Protein AF-A0A538ISZ5-F1 (afdb_monomer_lite)

Sequence (433 aa):
MRIIKRTMQMRRARLGEEDAFTLIEMVVALAVGAMAFAALGGILLGGLKAVAVQKTRTRANDIATQGIEDLQRFDYNHLGLCAAPPGDAPTGLSDTVFLPNCTSPTYEQPCPLQAGTVPNSSYTCSAANIQYSVRRYVAWADSSHAVKRLAVFVDWTDTVGKHEVAQQSSLRAPDAGSVVGLPPPAFSTVSILVDGAPAGSSNQVKLVNGIVASSVTFQATTTGIPDSVVVAFSSLVNDQPATSTLPLTTLDGGSTWSAVLPSGSSQFTFGAGTQYITFVVARSADGKVNSIPSTSVVTFVNCQSGGVSCSTPPQAPGFAATNVSPSSPHIDSSGALCGTVAVTATTTNTTTSDMVNVSFATLQGPYTVQLTSTNGSDWSGTLSPSSGYRFAAGSTHLYLTAAQAYEPTANPPEYGSTAAVQSPAITFGGSCP

Foldseek 3Di:
DDDDDDDDDDDDPPPPPPPPQDPVNVVVVVVVVVVVVVVVVVVVVVVVVVVVVVVVVVVLVVVFVVVVVVLVVAALLQRFEQDAWPDDDPPQQPAGGHDPPCPDFDDQDPPDGDDTSHHYQWDWDDDPNWIKIKGWTWHQNDPLQQKIKIKIKIWTADPVGIDIDMDIDMDGNPALQSSPDQDFKDWPDKFKDWQRHGAAPVRAQEDEQQFTQTKIKIKTFIDRQFPWKKKWDWFADVLDTDIDIDTWDDDPNGGMTMDMDHGPDPPTGHFFAKDWIKMKTAHPSRLFIDIDTHPHIHGYWYAYPVRPDTDHDPQFKAWPDKDKPPLEFEAAPQQFTLAKIKIKTFMGSFAQLKWKWKWDAARNGIDIDIWHDDGGGITMDMDGSVVPGGHDFAKDWIKMKIWHFPQSVDVNGGTHHMDIDIHPIRGYHDHND

Structure (mmCIF, N/CA/C/O backbone):
data_AF-A0A538ISZ5-F1
#
_entry.id   AF-A0A538ISZ5-F1
#
loop_
_atom_site.group_PDB
_atom_site.id
_atom_site.type_symbol
_atom_site.label_atom_id
_atom_site.label_alt_id
_atom_site.label_comp_id
_atom_site.label_asym_id
_atom_site.label_entity_id
_atom_site.label_seq_id
_atom_site.pdbx_PDB_ins_code
_atom_site.Cartn_x
_atom_site.Cartn_y
_atom_site.Cartn_z
_atom_site.occupancy
_atom_site.B_iso_or_equiv
_atom_site.auth_seq_id
_atom_site.auth_comp_id
_atom_site.auth_asym_id
_atom_site.auth_atom_id
_atom_site.pdbx_PDB_model_num
ATOM 1 N N . MET A 1 1 ? 10.034 -5.417 91.669 1.00 38.56 1 MET A N 1
ATOM 2 C CA . MET A 1 1 ? 10.621 -4.055 91.682 1.00 38.56 1 MET A CA 1
ATOM 3 C C . MET A 1 1 ? 9.666 -3.161 90.892 1.00 38.56 1 MET A C 1
ATOM 5 O O . MET A 1 1 ? 9.461 -3.468 89.738 1.00 38.56 1 MET A O 1
ATOM 9 N N . ARG A 1 2 ? 8.936 -2.164 91.400 1.00 40.72 2 ARG A N 1
ATOM 10 C CA . ARG A 1 2 ? 8.783 -1.539 92.721 1.00 40.72 2 ARG A CA 1
ATOM 11 C C . ARG A 1 2 ? 7.314 -1.623 93.169 1.00 40.72 2 ARG A C 1
ATOM 13 O O . ARG A 1 2 ? 6.398 -1.477 92.373 1.00 40.72 2 ARG A O 1
ATOM 20 N N . ILE A 1 3 ? 7.162 -1.837 94.469 1.00 51.19 3 ILE A N 1
ATOM 21 C CA . ILE A 1 3 ? 5.967 -1.673 95.304 1.00 51.19 3 ILE A CA 1
ATOM 22 C C . ILE A 1 3 ? 5.825 -0.183 95.662 1.00 51.19 3 ILE A C 1
ATOM 24 O O . ILE A 1 3 ? 6.858 0.462 95.818 1.00 51.19 3 ILE A O 1
ATOM 28 N N . ILE A 1 4 ? 4.591 0.317 95.849 1.00 49.41 4 ILE A N 1
ATOM 29 C CA . ILE A 1 4 ? 4.108 1.242 96.916 1.00 49.41 4 ILE A CA 1
ATOM 30 C C . ILE A 1 4 ? 2.612 1.502 96.629 1.00 49.41 4 ILE A C 1
ATOM 32 O O . ILE A 1 4 ? 2.258 2.039 95.589 1.00 49.41 4 ILE A O 1
ATOM 36 N N . LYS A 1 5 ? 1.712 0.811 97.345 1.00 48.31 5 LYS A N 1
ATOM 37 C CA . LYS A 1 5 ? 1.008 1.215 98.590 1.00 48.31 5 LYS A CA 1
ATOM 38 C C . LYS A 1 5 ? -0.034 2.324 98.349 1.00 48.31 5 LYS A C 1
ATOM 40 O O . LYS A 1 5 ? 0.324 3.462 98.107 1.00 48.31 5 LYS A O 1
ATOM 45 N N . ARG A 1 6 ? -1.325 1.973 98.272 1.00 56.09 6 ARG A N 1
ATOM 46 C CA . ARG A 1 6 ? -2.300 1.864 99.388 1.00 56.09 6 ARG A CA 1
ATOM 47 C C . ARG A 1 6 ? -2.584 3.218 100.056 1.00 56.09 6 ARG A C 1
ATOM 49 O O . ARG A 1 6 ? -1.854 3.588 100.965 1.00 56.09 6 ARG A O 1
ATOM 56 N N . THR A 1 7 ? -3.739 3.810 99.745 1.00 55.31 7 THR A N 1
ATOM 57 C CA . THR A 1 7 ? -4.563 4.449 100.782 1.00 55.31 7 THR A CA 1
ATOM 58 C C . THR A 1 7 ? -6.040 4.255 100.467 1.00 55.31 7 THR A C 1
ATOM 60 O O . THR A 1 7 ? -6.623 4.877 99.589 1.00 55.31 7 THR A O 1
ATOM 63 N N . MET A 1 8 ? -6.615 3.318 101.208 1.00 63.00 8 MET A N 1
ATOM 64 C CA . MET A 1 8 ? -8.037 3.130 101.418 1.00 63.00 8 MET A CA 1
ATOM 65 C C . MET A 1 8 ? -8.489 4.255 102.356 1.00 63.00 8 MET A C 1
ATOM 67 O O . MET A 1 8 ? -8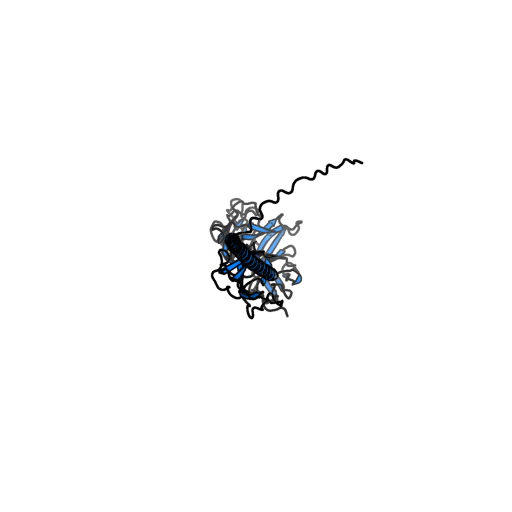.001 4.327 103.482 1.00 63.00 8 MET A O 1
ATOM 71 N N . GLN A 1 9 ? -9.399 5.122 101.919 1.00 58.00 9 GLN A N 1
ATOM 72 C CA . GLN A 1 9 ? -10.189 5.949 102.831 1.00 58.00 9 GLN A CA 1
ATOM 73 C C . GLN A 1 9 ? -11.634 6.009 102.340 1.00 58.00 9 GLN A C 1
ATOM 75 O O . GLN A 1 9 ? -12.028 6.820 101.509 1.00 58.00 9 GLN A O 1
ATOM 80 N N . MET A 1 10 ? -12.422 5.087 102.897 1.00 60.62 10 MET A N 1
ATOM 81 C CA . MET A 1 10 ? -13.853 5.260 103.095 1.00 60.62 10 MET A CA 1
ATOM 82 C C . MET A 1 10 ? -14.119 6.611 103.761 1.00 60.62 10 MET A C 1
ATOM 84 O O . MET A 1 10 ? -13.522 6.897 104.800 1.00 60.62 10 MET A O 1
ATOM 88 N N . ARG A 1 11 ? -15.092 7.359 103.235 1.00 46.53 11 ARG A N 1
ATOM 89 C CA . ARG A 1 11 ? -16.233 7.940 103.974 1.00 46.53 11 ARG A CA 1
ATOM 90 C C . ARG A 1 11 ? -16.845 9.079 103.164 1.00 46.53 11 ARG A C 1
ATOM 92 O O . ARG A 1 11 ? -16.435 10.225 103.282 1.00 46.53 11 ARG A O 1
ATOM 99 N N . ARG A 1 12 ? -17.917 8.777 102.444 1.00 51.25 12 ARG A N 1
ATOM 100 C CA . ARG A 1 12 ? -19.290 9.084 102.872 1.00 51.25 12 ARG A CA 1
ATOM 101 C C . ARG A 1 12 ? -20.193 8.832 101.677 1.00 51.25 12 ARG A C 1
ATOM 103 O O . ARG A 1 12 ? -20.164 9.575 100.705 1.00 51.25 12 ARG A O 1
ATOM 110 N N . ALA A 1 13 ? -21.019 7.803 101.815 1.00 54.06 13 ALA A N 1
ATOM 111 C CA . ALA A 1 13 ? -22.331 7.789 101.211 1.00 54.06 13 ALA A CA 1
ATOM 112 C C . ALA A 1 13 ? -23.023 9.113 101.579 1.00 54.06 13 ALA A C 1
ATOM 114 O O . ALA A 1 13 ? -23.504 9.289 102.697 1.00 54.06 13 ALA A O 1
ATOM 115 N N . ARG A 1 14 ? -23.004 10.077 100.658 1.00 51.44 14 ARG A N 1
ATOM 116 C CA . ARG A 1 14 ? -24.204 10.867 100.439 1.00 51.44 14 ARG A CA 1
ATOM 117 C C . ARG A 1 14 ? -25.097 9.916 99.663 1.00 51.44 14 ARG A C 1
ATOM 119 O O . ARG A 1 14 ? -24.818 9.631 98.504 1.00 51.44 14 ARG A O 1
ATOM 126 N N . LEU A 1 15 ? -26.068 9.342 100.369 1.00 51.38 15 LEU A N 1
ATOM 127 C CA . LEU A 1 15 ? -27.354 9.001 99.782 1.00 51.38 15 LEU A CA 1
ATOM 128 C C . LEU A 1 15 ? -27.799 10.289 99.083 1.00 51.38 15 LEU A C 1
ATOM 130 O O . LEU A 1 15 ? -28.298 11.203 99.734 1.00 51.38 15 LEU A O 1
ATOM 134 N N . GLY A 1 16 ? -27.393 10.437 97.820 1.00 53.19 16 GLY A N 1
ATOM 135 C CA . GLY A 1 16 ? -27.988 11.419 96.937 1.00 53.19 16 GLY A CA 1
ATOM 136 C C . GLY A 1 16 ? -29.456 11.062 96.906 1.00 53.19 16 GLY A C 1
ATOM 137 O O . GLY A 1 16 ? -29.772 9.873 96.837 1.00 53.19 16 GLY A O 1
ATOM 138 N N . GLU A 1 17 ? -30.300 12.069 97.092 1.00 51.25 17 GLU A N 1
ATOM 139 C CA . GLU A 1 17 ? -31.735 11.974 96.884 1.00 51.25 17 GLU A CA 1
ATOM 140 C C . GLU A 1 17 ? -31.997 10.986 95.749 1.00 51.25 17 GLU A C 1
ATOM 142 O O . GLU A 1 17 ? -31.499 11.159 94.634 1.00 51.25 17 GLU A O 1
ATOM 147 N N . GLU A 1 18 ? -32.691 9.890 96.064 1.00 52.09 18 GLU A N 1
ATOM 148 C CA . GLU A 1 18 ? -33.345 9.106 95.032 1.00 52.09 18 GLU A CA 1
ATOM 149 C C . GLU A 1 18 ? -34.433 10.021 94.472 1.00 52.09 18 GLU A C 1
ATOM 151 O O . GLU A 1 18 ? -35.591 9.964 94.885 1.00 52.09 18 GLU A O 1
ATOM 156 N N . ASP A 1 19 ? -34.023 10.935 93.588 1.00 59.19 19 ASP A N 1
ATOM 157 C CA . ASP A 1 19 ? -34.902 11.622 92.662 1.00 59.19 19 ASP A CA 1
ATOM 158 C C . ASP A 1 19 ? -35.492 10.509 91.807 1.00 59.19 19 ASP A C 1
ATOM 160 O O . ASP A 1 19 ? -34.918 10.035 90.822 1.00 59.19 19 ASP A O 1
ATOM 164 N N . ALA A 1 20 ? -36.616 9.989 92.291 1.00 69.06 20 ALA A N 1
ATOM 165 C CA . ALA A 1 20 ? -37.474 9.119 91.533 1.00 69.06 20 ALA A CA 1
ATOM 166 C C . ALA A 1 20 ? -37.768 9.856 90.227 1.00 69.06 20 ALA A C 1
ATOM 168 O O . ALA A 1 20 ? -38.433 10.892 90.240 1.00 69.06 20 ALA A O 1
ATOM 169 N N . PHE A 1 21 ? -37.225 9.333 89.122 1.00 70.88 21 PHE A N 1
ATOM 170 C CA . PHE A 1 21 ? -37.462 9.868 87.788 1.00 70.88 21 PHE A CA 1
ATOM 171 C C . PHE A 1 21 ? -38.955 10.095 87.624 1.00 70.88 21 PHE A C 1
ATOM 173 O O . PHE A 1 21 ? -39.774 9.176 87.745 1.00 70.88 21 PHE A O 1
ATOM 180 N N . THR A 1 22 ? -39.312 11.344 87.384 1.00 86.25 22 THR A N 1
ATOM 181 C CA . THR A 1 22 ? -40.701 11.705 87.184 1.00 86.25 22 THR A CA 1
ATOM 182 C C . THR A 1 22 ? -41.191 11.017 85.911 1.00 86.25 22 THR A C 1
ATOM 184 O O . THR A 1 22 ? -40.450 10.838 84.940 1.00 86.25 22 THR A O 1
ATOM 187 N N . LEU A 1 23 ? -42.463 10.610 85.885 1.00 89.19 23 LEU A N 1
ATOM 188 C CA . LEU A 1 23 ? -43.054 9.933 84.723 1.00 89.19 23 LEU A CA 1
ATOM 189 C C . LEU A 1 23 ? -42.838 10.730 83.421 1.00 89.19 23 LEU A C 1
ATOM 191 O O . LEU A 1 23 ? -42.660 10.145 82.353 1.00 89.19 23 LEU A O 1
ATOM 195 N N . ILE A 1 24 ? -42.787 12.063 83.519 1.00 92.19 24 ILE A N 1
ATOM 196 C CA . ILE A 1 24 ? -42.514 12.954 82.391 1.00 92.19 24 ILE A CA 1
ATOM 197 C C . ILE A 1 24 ? -41.077 12.825 81.858 1.00 92.19 24 ILE A C 1
ATOM 199 O O . ILE A 1 24 ? -40.895 12.799 80.643 1.00 92.19 24 ILE A O 1
ATOM 203 N N . GLU A 1 25 ? -40.067 12.654 82.712 1.00 89.00 25 GLU A N 1
ATOM 204 C CA . GLU A 1 25 ? -38.673 12.466 82.283 1.00 89.00 25 GLU A CA 1
ATOM 205 C C . GLU A 1 25 ? -38.475 11.138 81.544 1.00 89.00 25 GLU A C 1
ATOM 207 O O . GLU A 1 25 ? -37.773 11.104 80.533 1.00 89.00 25 GLU A O 1
ATOM 212 N N . MET A 1 26 ? -39.145 10.059 81.971 1.00 93.06 26 MET A N 1
ATOM 213 C CA . MET A 1 26 ? -39.099 8.774 81.257 1.00 93.06 26 MET A CA 1
ATOM 214 C C . MET A 1 26 ? -39.719 8.883 79.856 1.00 93.06 26 MET A C 1
ATOM 216 O O . MET A 1 26 ? -39.154 8.379 78.883 1.00 93.06 26 MET A O 1
ATOM 220 N N . VAL A 1 27 ? -40.865 9.561 79.731 1.00 95.50 27 VAL A N 1
ATOM 221 C CA . VAL A 1 27 ? -41.534 9.767 78.435 1.00 95.50 27 VAL A CA 1
ATOM 222 C C . VAL A 1 27 ? -40.675 10.627 77.505 1.00 95.50 27 VAL A C 1
ATOM 224 O O . VAL A 1 27 ? -40.523 10.287 76.330 1.00 95.50 27 VAL A O 1
ATOM 227 N N . VAL A 1 28 ? -40.058 11.698 78.018 1.00 95.12 28 VAL A N 1
ATOM 228 C CA . VAL A 1 28 ? -39.141 12.544 77.237 1.00 95.12 28 VAL A CA 1
ATOM 229 C C . VAL A 1 28 ? -37.898 11.759 76.807 1.00 95.12 28 VAL A C 1
ATOM 231 O O . VAL A 1 28 ? -37.513 11.834 75.640 1.00 95.12 28 VAL A O 1
ATOM 234 N N . ALA A 1 29 ? -37.306 10.951 77.691 1.00 95.06 29 ALA A N 1
ATOM 235 C CA . ALA A 1 29 ? -36.156 10.111 77.358 1.00 95.06 29 ALA A CA 1
ATOM 236 C C . ALA A 1 29 ? -36.481 9.091 76.253 1.00 95.06 29 ALA A C 1
ATOM 238 O O . ALA A 1 29 ? -35.697 8.926 75.317 1.00 95.06 29 ALA A O 1
ATOM 239 N N . LEU A 1 30 ? -37.658 8.457 76.307 1.00 95.88 30 LEU A N 1
ATOM 240 C CA . LEU A 1 30 ? -38.126 7.550 75.255 1.00 95.88 30 LEU A CA 1
ATOM 241 C C . LEU A 1 30 ? -38.361 8.277 73.925 1.00 95.88 30 LEU A C 1
ATOM 243 O O . LEU A 1 30 ? -37.984 7.753 72.878 1.00 95.88 30 LEU A O 1
ATOM 247 N N . ALA A 1 31 ? -38.931 9.485 73.948 1.00 96.38 31 ALA A N 1
ATOM 248 C CA . ALA A 1 31 ? -39.152 10.279 72.741 1.00 96.38 31 ALA A CA 1
ATOM 249 C C . ALA A 1 31 ? -37.828 10.697 72.074 1.00 96.38 31 ALA A C 1
ATOM 251 O O . ALA A 1 31 ? -37.666 10.536 70.863 1.00 96.38 31 ALA A O 1
ATOM 252 N N . VAL A 1 32 ? -36.856 11.176 72.859 1.00 95.94 32 VAL A N 1
ATOM 253 C CA . VAL A 1 32 ? -35.510 11.517 72.365 1.00 95.94 32 VAL A CA 1
ATOM 254 C C . VAL A 1 32 ? -34.788 10.273 71.850 1.00 95.94 32 VAL A C 1
ATOM 256 O O . VAL A 1 32 ? -34.205 10.310 70.766 1.00 95.94 32 VAL A O 1
ATOM 259 N N . GLY A 1 33 ? -34.883 9.153 72.570 1.00 96.81 33 GLY A N 1
ATOM 260 C CA . GLY A 1 33 ? -34.341 7.869 72.132 1.00 96.81 33 GLY A CA 1
ATOM 261 C C . GLY A 1 33 ? -34.924 7.421 70.791 1.00 96.81 33 GLY A C 1
ATOM 262 O O . GLY A 1 33 ? -34.173 7.086 69.877 1.00 96.81 33 GLY A O 1
ATOM 263 N N . ALA A 1 34 ? -36.247 7.484 70.627 1.00 97.00 34 ALA A N 1
ATOM 264 C CA . ALA A 1 34 ? -36.920 7.131 69.378 1.00 97.00 34 ALA A CA 1
ATOM 265 C C . ALA A 1 34 ? -36.473 8.018 68.203 1.00 97.00 34 ALA A C 1
ATOM 267 O O . ALA A 1 34 ? -36.194 7.499 67.121 1.00 97.00 34 ALA A O 1
ATOM 268 N N . MET A 1 35 ? -36.337 9.333 68.415 1.00 96.19 35 MET A N 1
ATOM 269 C CA . MET A 1 35 ? -35.816 10.255 67.397 1.00 96.19 35 MET A CA 1
ATOM 270 C C . MET A 1 35 ? -34.369 9.923 67.006 1.00 96.19 35 MET A C 1
ATOM 272 O O . MET A 1 35 ? -34.045 9.896 65.817 1.00 96.19 35 MET A O 1
ATOM 276 N N . ALA A 1 36 ? -33.513 9.605 67.981 1.00 96.75 36 ALA A N 1
ATOM 277 C CA . ALA A 1 36 ? -32.132 9.203 67.726 1.00 96.75 36 ALA A CA 1
ATOM 278 C C . ALA A 1 36 ? -32.047 7.883 66.937 1.00 96.75 36 ALA A C 1
ATOM 280 O O . ALA A 1 36 ? -31.300 7.798 65.960 1.00 96.75 36 ALA A O 1
ATOM 281 N N . PHE A 1 37 ? -32.847 6.871 67.297 1.00 97.00 37 PHE A N 1
ATOM 282 C CA . PHE A 1 37 ? -32.901 5.602 66.563 1.00 97.00 37 PHE A CA 1
ATOM 283 C C . PHE A 1 37 ? -33.462 5.763 65.147 1.00 97.00 37 PHE A C 1
ATOM 285 O O . PHE A 1 37 ? -32.948 5.134 64.223 1.00 97.00 37 PHE A O 1
ATOM 292 N N . ALA A 1 38 ? -34.463 6.624 64.944 1.00 96.56 38 ALA A N 1
ATOM 293 C CA . ALA A 1 38 ? -34.988 6.927 63.614 1.00 96.56 38 ALA A CA 1
ATOM 294 C C . ALA A 1 38 ? -33.931 7.605 62.724 1.00 96.56 38 ALA A C 1
ATOM 296 O O . ALA A 1 38 ? -33.750 7.205 61.572 1.00 96.56 38 ALA A O 1
ATOM 297 N N . ALA A 1 39 ? -33.184 8.576 63.264 1.00 95.94 39 ALA A N 1
ATOM 298 C CA . ALA A 1 39 ? -32.086 9.229 62.552 1.00 95.94 39 ALA A CA 1
ATOM 299 C C . ALA A 1 39 ? -30.973 8.233 62.181 1.00 95.94 39 ALA A C 1
ATOM 301 O O . ALA A 1 39 ? -30.530 8.194 61.031 1.00 95.94 39 ALA A O 1
ATOM 302 N N . LEU A 1 40 ? -30.571 7.373 63.123 1.00 96.94 40 LEU A N 1
ATOM 303 C CA . LEU A 1 40 ? -29.583 6.319 62.884 1.00 96.94 40 LEU A CA 1
ATOM 304 C C . LEU A 1 40 ? -30.065 5.318 61.820 1.00 96.94 40 LEU A C 1
ATOM 306 O O . LEU A 1 40 ? -29.310 4.955 60.918 1.00 96.94 40 LEU A O 1
ATOM 310 N N . GLY A 1 41 ? -31.337 4.914 61.885 1.00 96.50 41 GLY A N 1
ATOM 311 C CA . GLY A 1 41 ? -31.972 4.051 60.890 1.00 96.50 41 GLY A CA 1
ATOM 312 C C . GLY A 1 41 ? -31.963 4.672 59.492 1.00 96.50 41 GLY A C 1
ATOM 313 O O . GLY A 1 41 ? -31.630 3.993 58.521 1.00 96.50 41 GLY A O 1
ATOM 314 N N . GLY A 1 42 ? -32.237 5.976 59.387 1.00 95.50 42 GLY A N 1
ATOM 315 C CA . GLY A 1 42 ? -32.138 6.727 58.134 1.00 95.50 42 GLY A CA 1
ATOM 316 C C . GLY A 1 42 ? -30.729 6.709 57.534 1.00 95.50 42 GLY A C 1
ATOM 317 O O . GLY A 1 42 ? -30.575 6.458 56.337 1.00 95.50 42 GLY A O 1
ATOM 318 N N . ILE A 1 43 ? -29.694 6.896 58.360 1.00 96.50 43 ILE A N 1
ATOM 319 C CA . ILE A 1 43 ? -28.287 6.853 57.925 1.00 96.50 43 ILE A CA 1
ATOM 320 C C . ILE A 1 43 ? -27.899 5.445 57.453 1.00 96.50 43 ILE A C 1
ATOM 322 O O . ILE A 1 43 ? -27.275 5.307 56.401 1.00 96.50 43 ILE A O 1
ATOM 326 N N . LEU A 1 44 ? -28.302 4.394 58.176 1.00 97.12 44 LEU A N 1
ATOM 327 C CA . LEU A 1 44 ? -28.037 3.003 57.789 1.00 97.12 44 LEU A CA 1
ATOM 328 C C . LEU A 1 44 ? -28.705 2.645 56.455 1.00 97.12 44 LEU A C 1
ATOM 330 O O . LEU A 1 44 ? -28.058 2.073 55.576 1.00 97.12 44 LEU A O 1
ATOM 334 N N . LEU A 1 45 ? -29.972 3.028 56.267 1.00 94.69 45 LEU A N 1
ATOM 335 C CA . LEU A 1 45 ? -30.688 2.829 55.003 1.00 94.69 45 LEU A CA 1
ATOM 336 C C . LEU A 1 45 ? -30.031 3.601 53.850 1.00 94.69 45 LEU A C 1
ATOM 338 O O . LEU A 1 45 ? -29.906 3.067 52.746 1.00 94.69 45 LEU A O 1
ATOM 342 N N . GLY A 1 46 ? -29.573 4.831 54.102 1.00 93.81 46 GLY A N 1
ATOM 343 C CA . GLY A 1 46 ? -28.798 5.617 53.141 1.00 93.81 46 GLY A CA 1
ATOM 344 C C . GLY A 1 46 ? -27.481 4.937 52.756 1.00 93.81 46 GLY A C 1
ATOM 345 O O . GLY A 1 46 ? -27.175 4.813 51.570 1.00 93.81 46 GLY A O 1
ATOM 346 N N . GLY A 1 47 ? -26.743 4.420 53.742 1.00 94.50 47 GLY A N 1
ATOM 347 C CA . GLY A 1 47 ? -25.491 3.690 53.535 1.00 94.50 47 GLY A CA 1
ATOM 348 C C . GLY A 1 47 ? -25.671 2.416 52.708 1.00 94.50 47 GLY A C 1
ATOM 349 O O . GLY A 1 47 ? -24.922 2.187 51.761 1.00 94.50 47 GLY A O 1
ATOM 350 N N . LEU A 1 48 ? -26.707 1.619 52.993 1.00 94.38 48 LEU A N 1
ATOM 351 C CA . LEU A 1 48 ? -27.014 0.407 52.225 1.00 94.38 48 LEU A CA 1
ATOM 352 C C . LEU A 1 48 ? -27.360 0.716 50.762 1.00 94.38 48 LEU A C 1
ATOM 354 O O . LEU A 1 48 ? -26.882 0.020 49.865 1.00 94.38 48 LEU A O 1
ATOM 358 N N . LYS A 1 49 ? -28.135 1.780 50.501 1.00 93.38 49 LYS A N 1
ATOM 359 C CA . LYS A 1 49 ? -28.424 2.237 49.130 1.00 93.38 49 LYS A CA 1
ATOM 360 C C . LYS A 1 49 ? -27.157 2.683 48.403 1.00 93.38 49 LYS A C 1
ATOM 362 O O . LYS A 1 49 ? -26.959 2.304 47.251 1.00 93.38 49 LYS A O 1
ATOM 367 N N . ALA A 1 50 ? -26.280 3.432 49.070 1.00 93.56 50 ALA A N 1
ATOM 368 C CA . ALA A 1 50 ? -25.011 3.860 48.486 1.00 93.56 50 ALA A CA 1
ATOM 369 C C . ALA A 1 50 ? -24.115 2.662 48.123 1.00 93.56 50 ALA A C 1
ATOM 371 O O . ALA A 1 50 ? -23.589 2.606 47.013 1.00 93.56 50 ALA A O 1
ATOM 372 N N . VAL A 1 51 ? -23.997 1.667 49.010 1.00 95.44 51 VAL A N 1
ATOM 373 C CA . VAL A 1 51 ? -23.242 0.429 48.744 1.00 95.44 51 VAL A CA 1
ATOM 374 C C . VAL A 1 51 ? -23.856 -0.365 47.589 1.00 95.44 51 VAL A C 1
ATOM 376 O O . VAL A 1 51 ? -23.119 -0.876 46.744 1.00 95.44 51 VAL A O 1
ATOM 379 N N . ALA A 1 52 ? -25.189 -0.443 47.507 1.00 91.81 52 ALA A N 1
ATOM 380 C CA . ALA A 1 52 ? -25.869 -1.092 46.391 1.00 91.81 52 ALA A CA 1
ATOM 381 C C . ALA A 1 52 ? -25.511 -0.419 45.056 1.00 91.81 52 ALA A C 1
ATOM 383 O O . ALA A 1 52 ? -25.050 -1.106 44.148 1.00 91.81 52 ALA A O 1
ATOM 384 N N . VAL A 1 53 ? -25.610 0.913 44.963 1.00 94.69 53 VAL A N 1
ATOM 385 C CA . VAL A 1 53 ? -25.238 1.674 43.754 1.00 94.69 53 VAL A CA 1
ATOM 386 C C . VAL A 1 53 ? -23.771 1.454 43.387 1.00 94.69 53 VAL A C 1
ATOM 388 O O . VAL A 1 53 ? -23.473 1.158 42.231 1.00 94.69 53 VAL A O 1
ATOM 391 N N . GLN A 1 54 ? -22.851 1.517 44.355 1.00 95.50 54 GLN A N 1
ATOM 392 C CA . GLN A 1 54 ? -21.428 1.265 44.100 1.00 95.50 54 GLN A CA 1
ATOM 393 C C . GLN A 1 54 ? -21.196 -0.136 43.525 1.00 95.50 54 GLN A C 1
ATOM 395 O O . GLN A 1 54 ? -20.502 -0.282 42.524 1.00 95.50 54 GLN A O 1
ATOM 400 N N . LYS A 1 55 ? -21.863 -1.158 44.072 1.00 96.00 55 LYS A N 1
ATOM 401 C CA . LYS A 1 55 ? -21.780 -2.528 43.553 1.00 96.00 55 LYS A CA 1
ATOM 402 C C . LYS A 1 55 ? -22.283 -2.639 42.110 1.00 96.00 55 LYS A C 1
ATOM 404 O O . LYS A 1 55 ? -21.690 -3.379 41.327 1.00 96.00 55 LYS A O 1
ATOM 409 N N . THR A 1 56 ? -23.351 -1.926 41.741 1.00 96.06 56 THR A N 1
ATOM 410 C CA . THR A 1 56 ? -23.844 -1.921 40.349 1.00 96.06 56 THR A CA 1
ATOM 411 C C . THR A 1 56 ? -22.870 -1.242 39.389 1.00 96.06 56 THR A C 1
ATOM 413 O O . THR A 1 56 ? -22.664 -1.761 38.295 1.00 96.06 56 THR A O 1
ATOM 416 N N . ARG A 1 57 ? -22.212 -0.155 39.819 1.00 96.62 57 ARG A N 1
ATOM 417 C CA . ARG A 1 57 ? -21.182 0.557 39.047 1.00 96.62 57 ARG A CA 1
ATOM 418 C C . ARG A 1 57 ? -19.920 -0.270 38.856 1.00 96.62 57 ARG A C 1
ATOM 420 O O . ARG A 1 57 ? -19.387 -0.295 37.751 1.00 96.62 57 ARG A O 1
ATOM 427 N N . THR A 1 58 ? -19.447 -0.956 39.897 1.00 97.12 58 THR A N 1
ATOM 428 C CA . THR A 1 58 ? -18.306 -1.879 39.778 1.00 97.12 58 THR A CA 1
ATOM 429 C C . THR A 1 58 ? -18.609 -2.952 38.740 1.00 97.12 58 THR A C 1
ATOM 431 O O . THR A 1 58 ? -17.841 -3.134 37.809 1.00 97.12 58 THR A O 1
ATOM 434 N N . ARG A 1 59 ? -19.797 -3.562 38.802 1.00 95.75 59 ARG A N 1
ATOM 435 C CA . ARG A 1 59 ? -20.207 -4.576 37.821 1.00 95.75 59 ARG A CA 1
ATOM 436 C C . ARG A 1 59 ? -20.350 -4.037 36.406 1.00 95.75 59 ARG A C 1
ATOM 438 O O . ARG A 1 59 ? -19.982 -4.726 35.466 1.00 95.75 59 ARG A O 1
ATOM 445 N N . ALA A 1 60 ? -20.888 -2.830 36.240 1.00 96.12 60 ALA A N 1
ATOM 446 C CA . ALA A 1 60 ? -20.966 -2.200 34.927 1.00 96.12 60 ALA A CA 1
ATOM 447 C C . ALA A 1 60 ? -19.563 -1.986 34.332 1.00 96.12 60 ALA A C 1
ATOM 449 O O . ALA A 1 60 ? -19.359 -2.248 33.150 1.00 96.12 60 ALA A O 1
ATOM 450 N N . ASN A 1 61 ? -18.586 -1.583 35.157 1.00 97.00 61 ASN A N 1
ATOM 451 C CA . ASN A 1 61 ? -17.182 -1.491 34.748 1.00 97.00 61 ASN A CA 1
ATOM 452 C C . ASN A 1 61 ? -16.593 -2.856 34.384 1.00 97.00 61 ASN A C 1
ATOM 454 O O . ASN A 1 61 ? -15.902 -2.946 33.372 1.00 97.00 61 ASN A O 1
ATOM 458 N N . ASP A 1 62 ? -16.887 -3.907 35.153 1.00 95.50 62 ASP A N 1
ATOM 459 C CA . ASP A 1 62 ? -16.438 -5.268 34.840 1.00 95.50 62 ASP A CA 1
ATOM 460 C C . ASP A 1 62 ? -16.999 -5.724 33.480 1.00 95.50 62 ASP A C 1
ATOM 462 O O . ASP A 1 62 ? -16.256 -6.226 32.642 1.00 95.50 62 ASP A O 1
ATOM 466 N N . ILE A 1 63 ? -18.289 -5.470 33.210 1.00 94.62 63 ILE A N 1
ATOM 467 C CA . ILE A 1 63 ? -18.938 -5.782 31.922 1.00 94.62 63 ILE A CA 1
ATOM 468 C C . ILE A 1 63 ? -18.311 -4.975 30.778 1.00 94.62 63 ILE A C 1
ATOM 470 O O . ILE A 1 63 ? -18.057 -5.527 29.709 1.00 94.62 63 ILE A O 1
ATOM 474 N N . ALA A 1 64 ? -18.057 -3.680 30.984 1.00 95.56 64 ALA A N 1
ATOM 475 C CA . ALA A 1 64 ? -17.437 -2.824 29.975 1.00 95.56 64 ALA A CA 1
ATOM 476 C C . ALA A 1 64 ? -15.995 -3.264 29.669 1.00 95.56 64 ALA A C 1
ATOM 478 O O . ALA A 1 64 ? -15.596 -3.302 28.506 1.00 95.56 64 ALA A O 1
ATOM 479 N N . THR A 1 65 ? -15.242 -3.647 30.704 1.00 95.44 65 THR A N 1
ATOM 480 C CA . THR A 1 65 ? -13.869 -4.162 30.593 1.00 95.44 65 THR A CA 1
ATOM 481 C C . THR A 1 65 ? -13.854 -5.500 29.863 1.00 95.44 65 THR A C 1
ATOM 483 O O . THR A 1 65 ? -13.135 -5.668 28.886 1.00 95.44 65 THR A O 1
ATOM 486 N N . GLN A 1 66 ? -14.729 -6.428 30.238 1.00 92.50 66 GLN A N 1
ATOM 487 C CA . GLN A 1 66 ? -14.861 -7.685 29.510 1.00 92.50 66 GLN A CA 1
ATOM 488 C C . GLN A 1 66 ? -15.250 -7.442 28.047 1.00 92.50 66 GLN A C 1
ATOM 490 O O . GLN A 1 66 ? -14.722 -8.096 27.158 1.00 92.50 66 GLN A O 1
ATOM 495 N N . GLY A 1 67 ? -16.135 -6.478 27.776 1.00 91.75 67 GLY A N 1
ATOM 496 C CA . GLY A 1 67 ? -16.514 -6.113 26.415 1.00 91.75 67 GLY A CA 1
ATOM 497 C C . GLY A 1 67 ? -15.354 -5.558 25.583 1.00 91.75 67 GLY A C 1
ATOM 498 O O . GLY A 1 67 ? -15.294 -5.840 24.388 1.00 91.75 67 GLY A O 1
ATOM 499 N N . ILE A 1 68 ? -14.442 -4.777 26.179 1.00 94.69 68 ILE A N 1
ATOM 500 C CA . ILE A 1 68 ? -13.271 -4.264 25.453 1.00 94.69 68 ILE A CA 1
ATOM 501 C C . ILE A 1 68 ? -12.238 -5.370 25.220 1.00 94.69 68 ILE A C 1
ATOM 503 O O . ILE A 1 68 ? -11.694 -5.458 24.122 1.00 94.69 68 ILE A O 1
ATOM 507 N N . GLU A 1 69 ? -12.020 -6.245 26.205 1.00 93.00 69 GLU A N 1
ATOM 508 C CA . GLU A 1 69 ? -11.156 -7.422 26.065 1.00 93.00 69 GLU A CA 1
ATOM 509 C C . GLU A 1 69 ? -11.674 -8.365 24.975 1.00 93.00 69 GLU A C 1
ATOM 511 O O . GLU A 1 69 ? -10.888 -8.901 24.203 1.00 93.00 69 GLU A O 1
ATOM 516 N N . ASP A 1 70 ? -12.993 -8.528 24.877 1.00 89.25 70 ASP A N 1
ATOM 517 C CA . ASP A 1 70 ? -13.656 -9.312 23.835 1.00 89.25 70 ASP A CA 1
ATOM 518 C C . ASP A 1 70 ? -13.367 -8.746 22.439 1.00 89.25 70 ASP A C 1
ATOM 520 O O . ASP A 1 70 ? -12.902 -9.461 21.557 1.00 89.25 70 ASP A O 1
ATOM 524 N N . LEU A 1 71 ? -13.524 -7.429 22.255 1.00 91.62 71 LEU A N 1
ATOM 525 C CA . LEU A 1 71 ? -13.168 -6.761 20.998 1.00 91.62 71 LEU A CA 1
ATOM 526 C C . LEU A 1 71 ? -11.679 -6.910 20.654 1.00 91.62 71 LEU A C 1
ATOM 528 O O . LEU A 1 71 ? -11.333 -7.046 19.485 1.00 91.62 71 LEU A O 1
ATOM 532 N N . GLN A 1 72 ? -10.795 -6.900 21.651 1.00 92.25 72 GLN A N 1
ATOM 533 C CA . GLN A 1 72 ? -9.351 -7.036 21.441 1.00 92.25 72 GLN A CA 1
ATOM 534 C C . GLN A 1 72 ? -8.899 -8.459 21.088 1.00 92.25 72 GLN A C 1
ATOM 536 O O . GLN A 1 72 ? -7.761 -8.629 20.656 1.00 92.25 72 GLN A O 1
ATOM 541 N N . ARG A 1 73 ? -9.756 -9.476 21.249 1.00 87.75 73 ARG A N 1
ATOM 542 C CA . ARG A 1 73 ? -9.446 -10.860 20.849 1.00 87.75 73 ARG A CA 1
ATOM 543 C C . ARG A 1 73 ? -9.576 -11.098 19.350 1.00 87.75 73 ARG A C 1
ATOM 545 O O . ARG A 1 73 ? -9.012 -12.070 18.857 1.00 87.75 73 ARG A O 1
ATOM 552 N N . PHE A 1 74 ? -10.313 -10.249 18.636 1.00 86.69 74 PHE A N 1
ATOM 553 C CA . PHE A 1 74 ? -10.466 -10.378 17.192 1.00 86.69 74 PHE A CA 1
ATOM 554 C C . PHE A 1 74 ? -9.197 -9.928 16.473 1.00 86.69 74 PHE A C 1
ATOM 556 O O . PHE A 1 74 ? -8.619 -8.886 16.792 1.00 86.69 74 PHE A O 1
ATOM 563 N N . ASP A 1 75 ? -8.810 -10.678 15.438 1.00 85.31 75 ASP A N 1
ATOM 564 C CA . ASP A 1 75 ? -7.776 -10.229 14.512 1.00 85.31 75 ASP A CA 1
ATOM 565 C C . ASP A 1 75 ? -8.147 -8.868 13.935 1.00 85.31 75 ASP A C 1
ATOM 567 O O . ASP A 1 75 ? -9.314 -8.590 13.646 1.00 85.31 75 ASP A O 1
ATOM 571 N N . TYR A 1 76 ? -7.137 -8.044 13.672 1.00 86.88 76 TYR A N 1
ATOM 572 C CA . TYR A 1 76 ? -7.347 -6.704 13.137 1.00 86.88 76 TYR A CA 1
ATOM 573 C C . TYR A 1 76 ? -8.245 -6.703 11.885 1.00 86.88 76 TYR A C 1
ATOM 575 O O . TYR A 1 76 ? -9.117 -5.845 11.756 1.00 86.88 76 TYR A O 1
ATOM 583 N N . ASN A 1 77 ? -8.106 -7.704 11.010 1.00 80.06 77 ASN A N 1
ATOM 584 C CA . ASN A 1 77 ? -8.891 -7.851 9.776 1.00 80.06 77 ASN A CA 1
ATOM 585 C C . ASN A 1 77 ? -10.359 -8.235 10.020 1.00 80.06 77 ASN A C 1
ATOM 587 O O . ASN A 1 77 ? -11.223 -7.891 9.217 1.00 80.06 77 ASN A O 1
ATOM 591 N N . HIS A 1 78 ? -10.643 -8.906 11.136 1.00 83.62 78 HIS A N 1
ATOM 592 C CA . HIS A 1 78 ? -11.980 -9.346 11.542 1.00 83.62 78 HIS A CA 1
ATOM 593 C C . HIS A 1 78 ? -12.618 -8.416 12.582 1.00 83.62 78 HIS A C 1
ATOM 595 O O . HIS A 1 78 ? -13.769 -8.602 12.968 1.00 83.62 78 HIS A O 1
ATOM 601 N N . LEU A 1 79 ? -11.897 -7.383 13.022 1.00 89.50 79 LEU A N 1
ATOM 602 C CA . LEU A 1 79 ? -12.397 -6.404 13.973 1.00 89.50 79 LEU A CA 1
ATOM 603 C C . LEU A 1 79 ? -13.261 -5.352 13.270 1.00 89.50 79 LEU A C 1
ATOM 605 O O . LEU A 1 79 ? -12.766 -4.338 12.775 1.00 89.50 79 LEU A O 1
ATOM 609 N N . GLY A 1 80 ? -14.564 -5.586 13.229 1.00 90.75 80 GLY A N 1
ATOM 610 C CA . GLY A 1 80 ? -15.559 -4.647 12.719 1.00 90.75 80 GLY A CA 1
ATOM 611 C C . GLY A 1 80 ? -16.964 -5.063 13.139 1.00 90.75 80 GLY A C 1
ATOM 612 O O . GLY A 1 80 ? -17.143 -6.085 13.797 1.00 90.75 80 GLY A O 1
ATOM 613 N N . LEU A 1 81 ? -17.956 -4.250 12.791 1.00 90.62 81 LEU A N 1
ATOM 614 C CA . LEU A 1 81 ? -19.353 -4.464 13.162 1.00 90.62 81 LEU A CA 1
ATOM 615 C C . LEU A 1 81 ? -20.194 -4.847 11.943 1.00 90.62 81 LEU A C 1
ATOM 617 O O . LEU A 1 81 ? -19.877 -4.493 10.809 1.00 90.62 81 LEU A O 1
ATOM 621 N N . CYS A 1 82 ? -21.309 -5.536 12.179 1.00 89.19 82 CYS A N 1
ATOM 622 C CA . CYS A 1 82 ? -22.282 -5.836 11.123 1.00 89.19 82 CYS A CA 1
ATOM 623 C C . CYS A 1 82 ? -23.298 -4.718 10.891 1.00 89.19 82 CYS A C 1
ATOM 625 O O . CYS A 1 82 ? -23.843 -4.584 9.801 1.00 89.19 82 CYS A O 1
ATOM 627 N N . ALA A 1 83 ? -23.574 -3.927 11.922 1.00 90.69 83 ALA A N 1
ATOM 628 C CA . ALA A 1 83 ? -24.491 -2.801 11.877 1.00 90.69 83 ALA A CA 1
ATOM 629 C C . ALA A 1 83 ? -24.071 -1.782 12.934 1.00 90.69 83 ALA A C 1
ATOM 631 O O . ALA A 1 83 ? -23.430 -2.144 13.923 1.00 90.69 83 ALA A O 1
ATOM 632 N N . ALA A 1 84 ? -24.435 -0.517 12.743 1.00 89.00 84 ALA A N 1
ATOM 633 C CA . ALA A 1 84 ? -24.184 0.493 13.758 1.00 89.00 84 ALA A CA 1
ATOM 634 C C . ALA A 1 84 ? -24.977 0.134 15.029 1.00 89.00 84 ALA A C 1
ATOM 636 O O . ALA A 1 84 ? -26.120 -0.329 14.922 1.00 89.00 84 ALA A O 1
ATOM 637 N N . PRO A 1 85 ? -24.399 0.300 16.229 1.00 90.19 85 PRO A N 1
ATOM 638 C CA . PRO A 1 85 ? -25.166 0.166 17.459 1.00 90.19 85 PRO A CA 1
ATOM 639 C C . PRO A 1 85 ? -26.286 1.223 17.496 1.00 90.19 85 PRO A C 1
ATOM 641 O O . PRO A 1 85 ? -26.147 2.292 16.899 1.00 90.19 85 PRO A O 1
ATOM 644 N N . PRO A 1 86 ? -27.399 0.959 18.199 1.00 89.44 86 PRO A N 1
ATOM 645 C CA . PRO A 1 86 ? -28.463 1.943 18.348 1.00 89.44 86 PRO A CA 1
ATOM 646 C C . PRO A 1 86 ? -27.981 3.178 19.128 1.00 89.44 86 PRO A C 1
ATOM 648 O O . PRO A 1 86 ? -27.238 3.055 20.105 1.00 89.44 86 PRO A O 1
ATOM 651 N N . GLY A 1 87 ? -28.476 4.355 18.732 1.00 88.75 87 GLY A N 1
ATOM 652 C CA . GLY A 1 87 ? -28.147 5.651 19.336 1.00 88.75 87 GLY A CA 1
ATOM 653 C C . GLY A 1 87 ? -27.050 6.416 18.590 1.00 88.75 87 GLY A C 1
ATOM 654 O O . GLY A 1 87 ? -26.413 5.888 17.681 1.00 88.75 87 GLY A O 1
ATOM 655 N N . ASP A 1 88 ? -26.837 7.673 18.979 1.00 88.56 88 ASP A N 1
ATOM 656 C CA . ASP A 1 88 ? -25.805 8.512 18.369 1.00 88.56 88 ASP A CA 1
ATOM 657 C C . ASP A 1 88 ? -24.409 8.019 18.762 1.00 88.56 88 ASP A C 1
ATOM 659 O O . ASP A 1 88 ? -24.135 7.711 19.927 1.00 88.56 88 ASP A O 1
ATOM 663 N N . ALA A 1 89 ? -23.514 7.933 17.776 1.00 89.50 89 ALA A N 1
ATOM 664 C CA . ALA A 1 89 ? -22.121 7.613 18.035 1.00 89.50 89 ALA A CA 1
ATOM 665 C C . ALA A 1 89 ? -21.460 8.767 18.813 1.00 89.50 89 ALA A C 1
ATOM 667 O O . ALA A 1 89 ? -21.596 9.928 18.417 1.00 89.50 89 ALA A O 1
ATOM 668 N N . PRO A 1 90 ? -20.713 8.478 19.890 1.00 91.06 90 PRO A N 1
ATOM 669 C CA . PRO A 1 90 ? -19.924 9.489 20.581 1.00 91.06 90 PRO A CA 1
ATOM 670 C C . PRO A 1 90 ? -18.923 10.167 19.640 1.00 91.06 90 PRO A C 1
ATOM 672 O O . PRO A 1 90 ? -18.453 9.574 18.662 1.00 91.06 90 PRO A O 1
ATOM 675 N N . THR A 1 91 ? -18.545 11.405 19.964 1.00 92.12 91 THR A N 1
ATOM 676 C CA . THR A 1 91 ? -17.557 12.170 19.196 1.00 92.12 91 THR A CA 1
ATOM 677 C C . THR A 1 91 ? -16.283 11.351 18.970 1.00 92.12 91 THR A C 1
ATOM 679 O O . THR A 1 91 ? -15.663 10.875 19.918 1.00 92.12 91 THR A O 1
ATOM 682 N N . GLY A 1 92 ? -15.878 11.206 17.705 1.00 88.69 92 GLY A N 1
ATOM 683 C CA . GLY A 1 92 ? -14.685 10.446 17.322 1.00 88.69 92 GLY A CA 1
ATOM 684 C C . GLY A 1 92 ? -14.904 8.949 17.068 1.00 88.69 92 GLY A C 1
ATOM 685 O O . GLY A 1 92 ? -13.907 8.251 16.879 1.00 88.69 92 GLY A O 1
ATOM 686 N N . LEU A 1 93 ? -16.159 8.476 17.047 1.00 92.50 93 LEU A N 1
ATOM 687 C CA . LEU A 1 93 ? -16.566 7.106 16.683 1.00 92.50 93 LEU A CA 1
ATOM 688 C C . LEU A 1 93 ? -17.571 7.061 15.512 1.00 92.50 93 LEU A C 1
ATOM 690 O O . LEU A 1 93 ? -18.217 6.042 15.284 1.00 92.50 93 LEU A O 1
ATOM 694 N N . SER A 1 94 ? -17.728 8.162 14.772 1.00 90.62 94 SER A N 1
ATOM 695 C CA . SER A 1 94 ? -18.677 8.263 13.654 1.00 90.62 94 SER A CA 1
ATOM 696 C C . SER A 1 94 ? -18.251 7.477 12.408 1.00 90.62 94 SER A C 1
ATOM 698 O O . SER A 1 94 ? -19.104 7.092 11.615 1.00 90.62 94 SER A O 1
ATOM 700 N N . ASP A 1 95 ? -16.953 7.220 12.237 1.00 90.94 95 ASP A N 1
ATOM 701 C CA . ASP A 1 95 ? -16.400 6.478 11.097 1.00 90.94 95 ASP A CA 1
ATOM 702 C C . ASP A 1 95 ? -16.367 4.967 11.381 1.00 90.94 95 ASP A C 1
ATOM 704 O O . ASP A 1 95 ? -15.318 4.382 11.646 1.00 90.94 95 ASP A O 1
ATOM 708 N N . THR A 1 96 ? -17.552 4.353 11.456 1.00 90.62 96 THR A N 1
ATOM 709 C CA . THR A 1 96 ? -17.715 2.952 11.882 1.00 90.62 96 THR A CA 1
ATOM 710 C C . THR A 1 96 ? -17.155 1.966 10.850 1.00 90.62 96 THR A C 1
ATOM 712 O O . THR A 1 96 ? -17.440 2.057 9.658 1.00 90.62 96 THR A O 1
ATOM 715 N N . VAL A 1 97 ? -16.413 0.961 11.322 1.00 88.12 97 VAL A N 1
ATOM 716 C CA . VAL A 1 97 ? -15.868 -0.123 10.496 1.00 88.12 97 VAL A CA 1
ATOM 717 C C . VAL A 1 97 ? -16.919 -1.215 10.311 1.00 88.12 97 VAL A C 1
ATOM 719 O O . VAL A 1 97 ? -17.248 -1.926 11.264 1.00 88.12 97 VAL A O 1
ATOM 722 N N . PHE A 1 98 ? -17.401 -1.389 9.079 1.00 88.44 98 PHE A N 1
ATOM 723 C CA . PHE A 1 98 ? -18.334 -2.458 8.715 1.00 88.44 98 PHE A CA 1
ATOM 724 C C . PHE A 1 98 ? -17.629 -3.623 8.022 1.00 88.44 98 PHE A C 1
ATOM 726 O O . PHE A 1 98 ? -16.813 -3.413 7.123 1.00 88.44 98 PHE A O 1
ATOM 733 N N . LEU A 1 99 ? -17.956 -4.857 8.414 1.00 83.44 99 LEU A N 1
ATOM 734 C CA . LEU A 1 99 ? -17.438 -6.051 7.743 1.00 83.44 99 LEU A CA 1
ATOM 735 C C . LEU A 1 99 ? -18.343 -6.449 6.563 1.00 83.44 99 LEU A C 1
ATOM 737 O O . LEU A 1 99 ? -19.562 -6.505 6.725 1.00 83.44 99 LEU A O 1
ATOM 741 N N . PRO A 1 100 ? -17.775 -6.791 5.390 1.00 71.25 100 PRO A N 1
ATOM 742 C CA . PRO A 1 100 ? -18.556 -7.109 4.192 1.00 71.25 100 PRO A CA 1
ATOM 743 C C . PRO A 1 100 ? -19.298 -8.457 4.263 1.00 71.25 100 PRO A C 1
ATOM 745 O O . PRO A 1 100 ? -20.292 -8.637 3.567 1.00 71.25 100 PRO A O 1
ATOM 748 N N . ASN A 1 101 ? -18.858 -9.395 5.113 1.00 66.62 101 ASN A N 1
ATOM 749 C CA . ASN A 1 101 ? -19.365 -10.777 5.165 1.00 66.62 101 ASN A CA 1
ATOM 750 C C . ASN A 1 101 ? -20.120 -11.094 6.465 1.00 66.62 101 ASN A C 1
ATOM 752 O O . ASN A 1 101 ? -19.886 -12.111 7.115 1.00 66.62 101 ASN A O 1
ATOM 756 N N . CYS A 1 102 ? -21.037 -10.218 6.861 1.00 71.81 102 CYS A N 1
ATOM 757 C CA . CYS A 1 102 ? -21.866 -10.421 8.045 1.00 71.81 102 CYS A CA 1
ATOM 758 C C . CYS A 1 102 ? -23.078 -11.313 7.754 1.00 71.81 102 CYS A C 1
ATOM 760 O O . CYS A 1 102 ? -24.208 -10.838 7.687 1.00 71.81 102 CYS A O 1
ATOM 762 N N . THR A 1 103 ? -22.863 -12.617 7.571 1.00 62.81 103 THR A N 1
ATOM 763 C CA . THR A 1 103 ? -23.971 -13.558 7.327 1.00 62.81 103 THR A CA 1
ATOM 764 C C . THR A 1 103 ? -24.608 -14.101 8.606 1.00 62.81 103 THR A C 1
ATOM 766 O O . THR A 1 103 ? -25.744 -14.563 8.546 1.00 62.81 103 THR A O 1
ATOM 769 N N . SER A 1 104 ? -23.954 -14.006 9.770 1.00 59.16 104 SER A N 1
ATOM 770 C CA . SER A 1 104 ? -24.554 -14.264 11.092 1.00 59.16 104 SER A CA 1
ATOM 771 C C . SER A 1 104 ? -23.629 -13.762 12.211 1.00 59.16 104 SER A C 1
ATOM 773 O O . SER A 1 104 ? -22.631 -14.426 12.486 1.00 59.16 104 SER A O 1
ATOM 775 N N . PRO A 1 105 ? -23.907 -12.620 12.871 1.00 56.97 105 PRO A N 1
ATOM 776 C CA . PRO A 1 105 ? -23.158 -12.239 14.063 1.00 56.97 105 PRO A CA 1
ATOM 777 C C . PRO A 1 105 ? -23.427 -13.273 15.161 1.00 56.97 105 PRO A C 1
ATOM 779 O O . PRO A 1 105 ? -24.539 -13.391 15.677 1.00 56.97 105 PRO A O 1
ATOM 782 N N . THR A 1 106 ? -22.416 -14.065 15.489 1.00 54.34 106 THR A N 1
ATOM 783 C CA . THR A 1 106 ? -22.463 -15.027 16.591 1.00 54.34 106 THR A CA 1
ATOM 784 C C . THR A 1 106 ? -22.219 -14.314 17.910 1.00 54.34 106 THR A C 1
ATOM 786 O O . THR A 1 106 ? -21.355 -13.452 18.032 1.00 54.34 106 THR A O 1
ATOM 789 N N . TYR A 1 107 ? -23.032 -14.668 18.891 1.00 52.50 107 TYR A N 1
ATOM 790 C CA . TYR A 1 107 ? -23.153 -13.978 20.158 1.00 52.50 107 TYR A CA 1
ATOM 791 C C . TYR A 1 107 ? -22.072 -14.400 21.160 1.00 52.50 107 TYR A C 1
ATOM 793 O O . TYR A 1 107 ? -22.032 -15.562 21.550 1.00 52.50 107 TYR A O 1
ATOM 801 N N . GLU A 1 108 ? -21.276 -13.450 21.654 1.00 53.03 108 GLU A N 1
ATOM 802 C CA . GLU A 1 108 ? -20.467 -13.637 22.864 1.00 53.03 108 GLU A CA 1
ATOM 803 C C . GLU A 1 108 ? -21.184 -12.987 24.049 1.00 53.03 108 GLU A C 1
ATOM 805 O O . GLU A 1 108 ? -21.170 -11.771 24.258 1.00 53.03 108 GLU A O 1
ATOM 810 N N . GLN A 1 109 ? -21.894 -13.816 24.816 1.00 55.28 109 GLN A N 1
ATOM 811 C CA . GLN A 1 109 ? -22.500 -13.401 26.072 1.00 55.28 109 GLN A CA 1
ATOM 812 C C . GLN A 1 109 ? -21.444 -13.454 27.179 1.00 55.28 109 GLN A C 1
ATOM 814 O O . GLN A 1 109 ? -20.685 -14.420 27.252 1.00 55.28 109 GLN A O 1
ATOM 819 N N . PRO A 1 110 ? -21.476 -12.547 28.164 1.00 54.03 110 PRO A N 1
ATOM 820 C CA . PRO A 1 110 ? -20.706 -12.718 29.394 1.00 54.03 110 PRO A CA 1
ATOM 821 C C . PRO A 1 110 ? -21.130 -13.928 30.262 1.00 54.03 110 PRO A C 1
ATOM 823 O O . PRO A 1 110 ? -20.726 -13.996 31.420 1.00 54.03 110 PRO A O 1
ATOM 826 N N . CYS A 1 111 ? -21.977 -14.859 29.786 1.00 56.62 111 CYS A N 1
ATOM 827 C CA . CYS A 1 111 ? -22.644 -15.863 30.632 1.00 56.62 111 CYS A CA 1
ATOM 828 C C . CYS A 1 111 ? -22.994 -17.221 29.969 1.00 56.62 111 CYS A C 1
ATOM 830 O O . CYS A 1 111 ? -23.812 -17.933 30.556 1.00 56.62 111 CYS A O 1
ATOM 832 N N . PRO A 1 112 ? -22.508 -17.600 28.771 1.00 46.41 112 PRO A N 1
ATOM 833 C CA . PRO A 1 112 ? -21.255 -18.366 28.628 1.00 46.41 112 PRO A CA 1
ATOM 834 C C . PRO A 1 112 ? -20.488 -18.063 27.318 1.00 46.41 112 PRO A C 1
ATOM 836 O O . PRO A 1 112 ? -21.071 -17.658 26.317 1.00 46.41 112 PRO A O 1
ATOM 839 N N . LEU A 1 113 ? -19.172 -18.304 27.307 1.00 40.97 113 LEU A N 1
ATOM 840 C CA . LEU A 1 113 ? -18.326 -18.098 26.124 1.00 40.97 113 LEU A CA 1
ATOM 841 C C . LEU A 1 113 ? -18.655 -19.132 25.032 1.00 40.97 113 LEU A C 1
ATOM 843 O O . LEU A 1 113 ? -18.364 -20.318 25.195 1.00 40.97 113 LEU A O 1
ATOM 847 N N . GLN A 1 114 ? -19.215 -18.689 23.909 1.00 45.94 114 GLN A N 1
ATOM 848 C CA . GLN A 1 114 ? -19.136 -19.409 22.640 1.00 45.94 114 GLN A CA 1
ATOM 849 C C . GLN A 1 114 ? -18.363 -18.537 21.662 1.00 45.94 114 GLN A C 1
ATOM 851 O O . GLN A 1 114 ? -18.784 -17.421 21.383 1.00 45.94 114 GLN A O 1
ATOM 856 N N . ALA A 1 115 ? -17.236 -19.054 21.173 1.00 48.72 115 ALA A N 1
ATOM 857 C CA . ALA A 1 115 ? -16.379 -18.352 20.230 1.00 48.72 115 ALA A CA 1
ATOM 858 C C . ALA A 1 115 ? -17.177 -17.991 18.971 1.00 48.72 115 ALA A C 1
ATOM 860 O O . ALA A 1 115 ? -17.666 -18.875 18.260 1.00 48.72 115 ALA A O 1
ATOM 861 N N . GLY A 1 116 ? -17.327 -16.692 18.732 1.00 56.78 116 GLY A N 1
ATOM 862 C CA . GLY A 1 116 ? -17.936 -16.153 17.528 1.00 56.78 116 GLY A CA 1
ATOM 863 C C . GLY A 1 116 ? -16.899 -15.662 16.520 1.00 56.78 116 GLY A C 1
ATOM 864 O O . GLY A 1 116 ? -15.742 -15.444 16.859 1.00 56.78 116 GLY A O 1
ATOM 865 N N . THR A 1 117 ? -17.313 -15.460 15.267 1.00 62.72 117 THR A N 1
ATOM 866 C CA . THR A 1 117 ? -16.436 -14.922 14.207 1.00 62.72 117 THR A CA 1
ATOM 867 C C . THR A 1 117 ? -16.529 -13.403 14.034 1.00 62.72 117 THR A C 1
ATOM 869 O O . THR A 1 117 ? -15.628 -12.820 13.439 1.00 62.72 117 THR A O 1
ATOM 872 N N . VAL A 1 118 ? -17.592 -12.749 14.528 1.00 68.88 118 VAL A N 1
ATOM 873 C CA . VAL A 1 118 ? -17.807 -11.289 14.419 1.00 68.88 118 VAL A CA 1
ATOM 874 C C . VAL A 1 118 ? -18.548 -10.756 15.655 1.00 68.88 118 VAL A C 1
ATOM 876 O O . VAL A 1 118 ? -19.569 -11.346 16.022 1.00 68.88 118 VAL A O 1
ATOM 879 N N . PRO A 1 119 ? -18.121 -9.632 16.269 1.00 74.81 119 PRO A N 1
ATOM 880 C CA . PRO A 1 119 ? -18.809 -9.064 17.424 1.00 74.81 119 PRO A CA 1
ATOM 881 C C . PRO A 1 119 ? -20.150 -8.420 17.040 1.00 74.81 119 PRO A C 1
ATOM 883 O O . PRO A 1 119 ? -20.263 -7.669 16.069 1.00 74.81 119 PRO A O 1
ATOM 886 N N . ASN A 1 120 ? -21.180 -8.656 17.855 1.00 83.31 120 ASN A N 1
ATOM 887 C CA . ASN A 1 120 ? -22.444 -7.929 17.744 1.00 83.31 120 ASN A CA 1
ATOM 888 C C . ASN A 1 120 ? -22.262 -6.467 18.200 1.00 83.31 120 ASN A C 1
ATOM 890 O O . ASN A 1 120 ? -21.547 -6.196 19.167 1.00 83.31 120 ASN A O 1
ATOM 894 N N . SER A 1 121 ? -22.924 -5.520 17.533 1.00 89.62 121 SER A N 1
ATOM 895 C CA . SER A 1 121 ? -22.839 -4.097 17.877 1.00 89.62 121 SER A CA 1
ATOM 896 C C . SER A 1 121 ? -23.591 -3.745 19.157 1.00 89.62 121 SER A C 1
ATOM 898 O O . SER A 1 121 ? -23.223 -2.787 19.834 1.00 89.62 121 SER A O 1
ATOM 900 N N . SER A 1 122 ? -24.600 -4.522 19.555 1.00 91.75 122 SER A N 1
ATOM 901 C CA . SER A 1 122 ? -25.242 -4.355 20.859 1.00 91.75 122 SER A CA 1
ATOM 902 C C . SER A 1 122 ? -25.850 -5.642 21.406 1.00 91.75 122 SER A C 1
ATOM 904 O O . SER A 1 122 ? -26.203 -6.558 20.664 1.00 91.75 122 SER A O 1
ATOM 906 N N . TYR A 1 123 ? -25.972 -5.725 22.730 1.00 90.50 123 TYR A N 1
ATOM 907 C CA . TYR A 1 123 ? -26.691 -6.803 23.406 1.00 90.50 123 TYR A CA 1
ATOM 908 C C . TYR A 1 123 ? -27.119 -6.408 24.815 1.00 90.50 123 TYR A C 1
ATOM 910 O O . TYR A 1 123 ? -26.602 -5.461 25.397 1.00 90.50 123 TYR A O 1
ATOM 918 N N . THR A 1 124 ? -28.029 -7.185 25.402 1.00 91.88 124 THR A N 1
ATOM 919 C CA . THR A 1 124 ? -28.380 -7.051 26.819 1.00 91.88 124 THR A CA 1
ATOM 920 C C . THR A 1 124 ? -27.841 -8.216 27.638 1.00 91.88 124 THR A C 1
ATOM 922 O O . THR A 1 124 ? -27.870 -9.358 27.178 1.00 91.88 124 THR A O 1
ATOM 925 N N . CYS A 1 125 ? -27.405 -7.953 28.867 1.00 89.94 125 CYS A N 1
ATOM 926 C CA . CYS A 1 125 ? -27.079 -8.977 29.858 1.00 89.94 125 CYS A CA 1
ATOM 927 C C . CYS A 1 125 ? -27.735 -8.643 31.206 1.00 89.94 125 CYS A C 1
ATOM 929 O O . CYS A 1 125 ? -27.993 -7.482 31.512 1.00 89.94 125 CYS A O 1
ATOM 931 N N . SER A 1 126 ? -28.047 -9.656 32.014 1.00 91.81 126 SER A N 1
ATOM 932 C CA . SER A 1 126 ? -28.668 -9.466 33.330 1.00 91.81 126 SER A CA 1
ATOM 933 C C . SER A 1 126 ? -27.757 -9.975 34.441 1.00 91.81 126 SER A C 1
ATOM 935 O O . SER A 1 126 ? -27.381 -11.146 34.423 1.00 91.81 126 SER A O 1
ATOM 937 N N . ALA A 1 127 ? -27.452 -9.143 35.439 1.00 89.56 127 ALA A N 1
ATOM 938 C CA . ALA A 1 127 ? -26.664 -9.546 36.606 1.00 89.56 127 ALA A CA 1
ATOM 939 C C . ALA A 1 127 ? -27.281 -9.008 37.906 1.00 89.56 127 ALA A C 1
ATOM 941 O O . ALA A 1 127 ? -27.477 -7.809 38.068 1.00 89.56 127 ALA A O 1
ATOM 942 N N . ALA A 1 128 ? -27.583 -9.911 38.850 1.00 89.31 128 ALA A N 1
ATOM 943 C CA . ALA A 1 128 ? -28.377 -9.639 40.061 1.00 89.31 128 ALA A CA 1
ATOM 944 C C . ALA A 1 128 ? -29.635 -8.790 39.811 1.00 89.31 128 ALA A C 1
ATOM 946 O O . ALA A 1 128 ? -29.842 -7.772 40.468 1.00 89.31 128 ALA A O 1
ATOM 947 N N . ASN A 1 129 ? -30.472 -9.240 38.875 1.00 92.56 129 ASN A N 1
ATOM 948 C CA . ASN A 1 129 ? -31.767 -8.631 38.553 1.00 92.56 129 ASN A CA 1
ATOM 949 C C . ASN A 1 129 ? -31.690 -7.192 38.013 1.00 92.56 129 ASN A C 1
ATOM 951 O O . ASN A 1 129 ? -32.702 -6.499 37.985 1.00 92.56 129 ASN A O 1
ATOM 955 N N . ILE A 1 130 ? -30.514 -6.750 37.565 1.00 95.25 130 ILE A N 1
ATOM 956 C CA . ILE A 1 130 ? -30.338 -5.508 36.810 1.00 95.25 130 ILE A CA 1
ATOM 957 C C . ILE A 1 130 ? -30.016 -5.888 35.373 1.00 95.25 130 ILE A C 1
ATOM 959 O O . ILE A 1 130 ? -29.135 -6.717 35.131 1.00 95.25 130 ILE A O 1
ATOM 963 N N . GLN A 1 131 ? -30.752 -5.299 34.435 1.00 96.25 131 GLN A N 1
ATOM 964 C CA . GLN A 1 131 ? -30.490 -5.430 33.010 1.00 96.25 131 GLN A CA 1
ATOM 965 C C . GLN A 1 131 ? -29.510 -4.337 32.580 1.00 96.25 131 GLN A C 1
ATOM 967 O O . GLN A 1 131 ? -29.738 -3.152 32.820 1.00 96.25 131 GLN A O 1
ATOM 972 N N . TYR A 1 132 ? -28.431 -4.763 31.942 1.00 96.31 132 TYR A N 1
ATOM 973 C CA . TYR A 1 132 ? -27.414 -3.922 31.335 1.00 96.31 132 TYR A CA 1
ATOM 974 C C . TYR A 1 132 ? -27.569 -4.006 29.817 1.00 96.31 132 TYR A C 1
ATOM 976 O O . TYR A 1 132 ? -27.750 -5.095 29.269 1.00 96.31 132 TYR A O 1
ATOM 984 N N . SER A 1 133 ? -27.503 -2.867 29.141 1.00 95.94 133 SER A N 1
ATOM 985 C CA . SER A 1 133 ? -27.453 -2.756 27.686 1.00 95.94 133 SER A CA 1
ATOM 986 C C . SER A 1 133 ? -26.036 -2.380 27.285 1.00 95.94 133 SER A C 1
ATOM 988 O O . SER A 1 133 ? -25.541 -1.326 27.669 1.00 95.94 133 SER A O 1
ATOM 990 N N . VAL A 1 134 ? -25.380 -3.249 26.528 1.00 95.19 134 VAL A N 1
ATOM 991 C CA . VAL A 1 134 ? -24.014 -3.067 26.048 1.00 95.19 134 VAL A CA 1
ATOM 992 C C . VAL A 1 134 ? -24.059 -2.627 24.590 1.00 95.19 134 VAL A C 1
ATOM 994 O O . VAL A 1 134 ? -24.698 -3.282 23.767 1.00 95.19 134 VAL A O 1
ATOM 997 N N . ARG A 1 135 ? -23.368 -1.537 24.259 1.00 95.75 135 ARG A N 1
ATOM 998 C CA . ARG A 1 135 ? -23.162 -1.035 22.894 1.00 95.75 135 ARG A CA 1
ATOM 999 C C . ARG A 1 135 ? -21.671 -1.030 22.585 1.00 95.75 135 ARG A C 1
ATOM 1001 O O . ARG A 1 135 ? -20.879 -0.537 23.384 1.00 95.75 135 ARG A O 1
ATOM 1008 N N . ARG A 1 136 ? -21.287 -1.572 21.435 1.00 95.06 136 ARG A N 1
ATOM 1009 C CA . ARG A 1 136 ? -19.904 -1.657 20.962 1.00 95.06 136 ARG A CA 1
ATOM 1010 C C . ARG A 1 136 ? -19.738 -0.781 19.729 1.00 95.06 136 ARG A C 1
ATOM 1012 O O . ARG A 1 136 ? -20.564 -0.820 18.823 1.00 95.06 136 ARG A O 1
ATOM 1019 N N . TYR A 1 137 ? -18.647 -0.034 19.693 1.00 96.06 137 TYR A N 1
ATOM 1020 C CA . TYR A 1 137 ? -18.239 0.794 18.568 1.00 96.06 137 TYR A CA 1
ATOM 1021 C C . TYR A 1 137 ? -16.846 0.355 18.125 1.00 96.06 137 TYR A C 1
ATOM 1023 O O . TYR A 1 137 ? -15.942 0.208 18.949 1.00 96.06 137 TYR A O 1
ATOM 1031 N N . VAL A 1 138 ? -16.683 0.172 16.819 1.00 95.06 138 VAL A N 1
ATOM 1032 C CA . VAL A 1 138 ? -15.389 -0.013 16.162 1.00 95.06 138 VAL A CA 1
ATOM 1033 C C . VAL A 1 138 ? -15.337 1.020 15.054 1.00 95.06 138 VAL A C 1
ATOM 1035 O O . VAL A 1 138 ? -16.156 0.965 14.140 1.00 95.06 138 VAL A O 1
ATOM 1038 N N . ALA A 1 139 ? -14.421 1.974 15.149 1.00 95.19 139 ALA A N 1
ATOM 1039 C CA . ALA A 1 139 ? -14.301 3.070 14.195 1.00 95.19 139 ALA A CA 1
ATOM 1040 C C . ALA A 1 139 ? -12.853 3.256 13.747 1.00 95.19 139 ALA A C 1
ATOM 1042 O O . ALA A 1 139 ? -11.932 2.908 14.488 1.00 95.19 139 ALA A O 1
ATOM 1043 N N . TRP A 1 140 ? -12.626 3.824 12.568 1.00 93.06 140 TRP A N 1
ATOM 1044 C CA . TRP A 1 140 ? -11.283 4.249 12.182 1.00 93.06 140 TRP A CA 1
ATOM 1045 C C . TRP A 1 140 ? -10.848 5.450 13.027 1.00 93.06 140 TRP A C 1
ATOM 1047 O O . TRP A 1 140 ? -11.613 6.378 13.291 1.00 93.06 140 TRP A O 1
ATOM 1057 N N . ALA A 1 141 ? -9.615 5.406 13.523 1.00 92.94 141 ALA A N 1
ATOM 1058 C CA . ALA A 1 141 ? -9.032 6.472 14.333 1.00 92.94 141 ALA A CA 1
ATOM 1059 C C . ALA A 1 141 ? -8.270 7.503 13.490 1.00 92.94 141 ALA A C 1
ATOM 1061 O O . ALA A 1 141 ? -8.020 8.611 13.968 1.00 92.94 141 ALA A O 1
ATOM 1062 N N . ASP A 1 142 ? -7.874 7.110 12.279 1.00 87.00 142 ASP A N 1
ATOM 1063 C CA . ASP A 1 142 ? -7.124 7.897 11.309 1.00 87.00 142 ASP A CA 1
ATOM 1064 C C . ASP A 1 142 ? -7.639 7.637 9.885 1.00 87.00 142 ASP A C 1
ATOM 1066 O O . ASP A 1 142 ? -8.262 6.614 9.607 1.00 87.00 142 ASP A O 1
ATOM 1070 N N . SER A 1 143 ? -7.361 8.570 8.973 1.00 78.88 143 SER A N 1
ATOM 1071 C CA . SER A 1 143 ? -7.749 8.477 7.558 1.00 78.88 143 SER A CA 1
ATOM 1072 C C . SER A 1 143 ? -6.979 7.404 6.783 1.00 78.88 143 SER A C 1
ATOM 1074 O O . SER A 1 143 ? -7.370 7.034 5.679 1.00 78.88 143 SER A O 1
ATOM 1076 N N . SER A 1 144 ? -5.872 6.914 7.344 1.00 74.12 144 SER A N 1
ATOM 1077 C CA . SER A 1 144 ? -5.069 5.833 6.773 1.00 74.12 144 SER A CA 1
ATOM 1078 C C . SER A 1 144 ? -5.597 4.436 7.096 1.00 74.12 144 SER A C 1
ATOM 1080 O O . SER A 1 144 ? -5.048 3.454 6.604 1.00 74.12 144 SER A O 1
ATOM 1082 N N . HIS A 1 145 ? -6.640 4.345 7.926 1.00 85.12 145 HIS A N 1
ATOM 1083 C CA . HIS A 1 145 ? -7.221 3.100 8.417 1.00 85.12 145 HIS A CA 1
A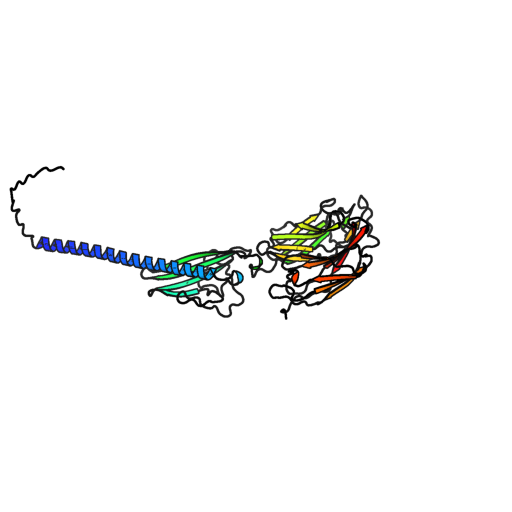TOM 1084 C C . HIS A 1 145 ? -6.174 2.174 9.077 1.00 85.12 145 HIS A C 1
ATOM 1086 O O . HIS A 1 145 ? -6.284 0.952 9.027 1.00 85.12 145 HIS A O 1
ATOM 1092 N N . ALA A 1 146 ? -5.140 2.751 9.699 1.00 84.62 146 ALA A N 1
ATOM 1093 C CA . ALA A 1 146 ? -4.058 2.016 10.358 1.00 84.62 146 ALA A CA 1
ATOM 1094 C C . ALA A 1 146 ? -4.356 1.764 11.842 1.00 84.62 146 ALA A C 1
ATOM 1096 O O . ALA A 1 146 ? -3.799 0.858 12.472 1.00 84.62 146 ALA A O 1
ATOM 1097 N N . VAL A 1 147 ? -5.276 2.534 12.419 1.00 91.44 147 VAL A N 1
ATOM 1098 C CA . VAL A 1 147 ? -5.696 2.415 13.813 1.00 91.44 147 VAL A CA 1
ATOM 1099 C C . VAL A 1 147 ? -7.219 2.347 13.885 1.00 91.44 147 VAL A C 1
ATOM 1101 O O . VAL A 1 147 ? -7.923 3.170 13.303 1.00 91.44 147 VAL A O 1
ATOM 1104 N N . LYS A 1 148 ? -7.732 1.376 14.643 1.00 94.56 148 LYS A N 1
ATOM 1105 C CA . LYS A 1 148 ? -9.147 1.262 15.011 1.00 94.56 148 LYS A CA 1
ATOM 1106 C C . LYS A 1 148 ? -9.334 1.756 16.440 1.00 94.56 148 LYS A C 1
ATOM 1108 O O . LYS A 1 148 ? -8.615 1.330 17.341 1.00 94.56 148 LYS A O 1
ATOM 1113 N N . ARG A 1 149 ? -10.297 2.644 16.664 1.00 96.38 149 ARG A N 1
ATOM 1114 C CA . ARG A 1 149 ? -10.823 2.995 17.986 1.00 96.38 149 ARG A CA 1
ATOM 1115 C C . ARG A 1 149 ? -11.923 2.021 18.359 1.00 96.38 149 ARG A C 1
ATOM 1117 O O . ARG A 1 149 ? -12.823 1.751 17.568 1.00 96.38 149 ARG A O 1
ATOM 1124 N N . LEU A 1 150 ? -11.837 1.522 19.579 1.00 96.44 150 LEU A N 1
ATOM 1125 C CA . LEU A 1 150 ? -12.779 0.594 20.175 1.00 96.44 150 LEU A CA 1
ATOM 1126 C C . LEU A 1 150 ? -13.453 1.312 21.332 1.00 96.44 150 LEU A C 1
ATOM 1128 O O . LEU A 1 150 ? -12.777 1.958 22.132 1.00 96.44 150 LEU A O 1
ATOM 1132 N N . ALA A 1 151 ? -14.766 1.188 21.448 1.00 96.88 151 ALA A N 1
ATOM 1133 C CA . ALA A 1 151 ? -15.465 1.658 22.629 1.00 96.88 151 ALA A CA 1
ATOM 1134 C C . ALA A 1 151 ? -16.607 0.726 23.003 1.00 96.88 151 ALA A C 1
ATOM 1136 O O . ALA A 1 151 ? -17.306 0.198 22.139 1.00 96.88 151 ALA A O 1
ATOM 1137 N N . VAL A 1 152 ? -16.807 0.552 24.303 1.00 96.25 152 VAL A N 1
ATOM 1138 C CA . VAL A 1 152 ? -17.905 -0.218 24.876 1.00 96.25 152 VAL A CA 1
ATOM 1139 C C . VAL A 1 152 ? -18.632 0.660 25.875 1.00 96.25 152 VAL A C 1
ATOM 1141 O O . VAL A 1 152 ? -18.037 1.120 26.846 1.00 96.25 152 VAL A O 1
ATOM 1144 N N . PHE A 1 153 ? -19.917 0.878 25.630 1.00 96.56 153 PHE A N 1
ATOM 1145 C CA . PHE A 1 153 ? -20.825 1.597 26.512 1.00 96.56 153 PHE A CA 1
ATOM 1146 C C . PHE A 1 153 ? -21.737 0.590 27.191 1.00 96.56 153 PHE A C 1
ATOM 1148 O O . PHE A 1 153 ? -22.251 -0.320 26.541 1.00 96.56 153 PHE A O 1
ATOM 1155 N N . VAL A 1 154 ? -21.924 0.745 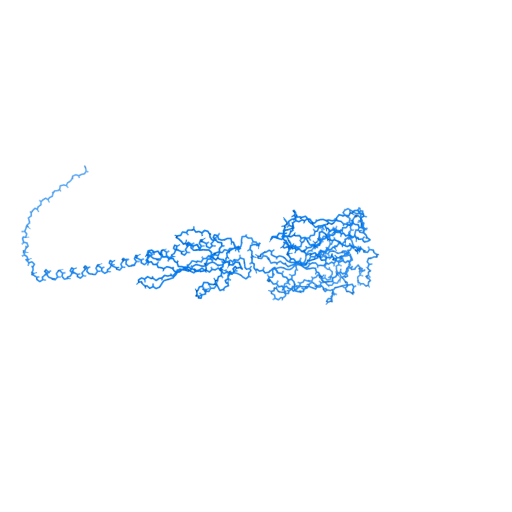28.494 1.00 96.81 154 VAL A N 1
ATOM 1156 C CA . VAL A 1 154 ? -22.822 -0.083 29.291 1.00 96.81 154 VAL A CA 1
ATOM 1157 C C . VAL A 1 154 ? -23.819 0.833 29.979 1.00 96.81 154 VAL A C 1
ATOM 1159 O O . VAL A 1 154 ? -23.474 1.565 30.905 1.00 96.81 154 VAL A O 1
ATOM 1162 N N . ASP A 1 155 ? -25.060 0.761 29.521 1.00 97.06 155 ASP A N 1
ATOM 1163 C CA . ASP A 1 155 ? -26.200 1.489 30.055 1.00 97.06 155 ASP A CA 1
ATOM 1164 C C . ASP A 1 155 ? -26.980 0.591 31.020 1.00 97.06 155 ASP A C 1
ATOM 1166 O O . ASP A 1 155 ? -27.247 -0.575 30.721 1.00 97.06 155 ASP A O 1
ATOM 1170 N N . TRP A 1 156 ? -27.402 1.114 32.169 1.00 97.31 156 TRP A N 1
ATOM 1171 C CA . TRP A 1 156 ? -28.332 0.408 33.056 1.00 97.31 156 TRP A CA 1
ATOM 1172 C C . TRP A 1 156 ? -29.260 1.376 33.781 1.00 97.31 156 TRP A C 1
ATOM 1174 O O . TRP A 1 156 ? -29.045 2.587 33.818 1.00 97.31 156 TRP A O 1
ATOM 1184 N N . THR A 1 157 ? -30.335 0.837 34.350 1.00 97.50 157 THR A N 1
ATOM 1185 C CA . THR A 1 157 ? -31.249 1.589 35.215 1.00 97.50 157 THR A CA 1
ATOM 1186 C C . THR A 1 157 ? -31.359 0.876 36.555 1.00 97.50 157 THR A C 1
ATOM 1188 O O . THR A 1 157 ? -31.631 -0.323 36.595 1.00 97.50 157 THR A O 1
ATOM 1191 N N . ASP A 1 158 ? -31.137 1.599 37.650 1.00 95.94 158 ASP A N 1
ATOM 1192 C CA . ASP A 1 158 ? -31.305 1.105 39.019 1.00 95.94 158 ASP A CA 1
ATOM 1193 C C . ASP A 1 158 ? -32.266 2.002 39.823 1.00 95.94 158 ASP A C 1
ATOM 1195 O O . ASP A 1 158 ? -32.948 2.869 39.275 1.00 95.94 158 ASP A O 1
ATOM 1199 N N . THR A 1 159 ? -32.340 1.807 41.144 1.00 92.44 159 THR A N 1
ATOM 1200 C CA . THR A 1 159 ? -33.230 2.581 42.029 1.00 92.44 159 THR A CA 1
ATOM 1201 C C . THR A 1 159 ? -32.915 4.080 42.106 1.00 92.44 159 THR A C 1
ATOM 1203 O O . THR A 1 159 ? -33.695 4.826 42.692 1.00 92.44 159 THR A O 1
ATOM 1206 N N . VAL A 1 160 ? -31.766 4.521 41.586 1.00 93.94 160 VAL A N 1
ATOM 1207 C CA . VAL A 1 160 ? -31.307 5.919 41.592 1.00 93.94 160 VAL A CA 1
ATOM 1208 C C . VAL A 1 160 ? -31.439 6.569 40.210 1.00 93.94 160 VAL A C 1
ATOM 1210 O O . VAL A 1 160 ? -31.383 7.791 40.109 1.00 93.94 160 VAL A O 1
ATOM 1213 N N . GLY A 1 161 ? -31.687 5.788 39.155 1.00 95.94 161 GLY A N 1
ATOM 1214 C CA . GLY A 1 161 ? -31.969 6.295 37.814 1.00 95.94 161 GLY A CA 1
ATOM 1215 C C . GLY A 1 161 ? -31.185 5.573 36.727 1.00 95.94 161 GLY A C 1
ATOM 1216 O O . GLY A 1 161 ? -30.776 4.424 36.895 1.00 95.94 161 GLY A O 1
ATOM 1217 N N . LYS A 1 162 ? -31.015 6.251 35.588 1.00 97.06 162 LYS A N 1
ATOM 1218 C CA . LYS A 1 162 ? -30.205 5.774 34.462 1.00 97.06 162 LYS A CA 1
ATOM 1219 C C . LYS A 1 162 ? -28.737 6.105 34.696 1.00 97.06 162 LYS A C 1
ATOM 1221 O O . LYS A 1 162 ? -28.420 7.216 35.119 1.00 97.06 162 LYS A O 1
ATOM 1226 N N . HIS A 1 163 ? -27.864 5.168 34.364 1.00 97.25 163 HIS A N 1
ATOM 1227 C CA . HIS A 1 163 ? -26.418 5.335 34.434 1.00 97.25 163 HIS A CA 1
ATOM 1228 C C . HIS A 1 163 ? -25.779 4.769 33.169 1.00 97.25 163 HIS A C 1
ATOM 1230 O O . HIS A 1 163 ? -26.331 3.870 32.535 1.00 97.25 163 HIS A O 1
ATOM 1236 N N . GLU A 1 164 ? -24.602 5.286 32.847 1.00 96.56 164 GLU A N 1
ATOM 1237 C CA . GLU A 1 164 ? -23.773 4.833 31.738 1.00 96.56 164 GLU A CA 1
ATOM 1238 C C . GLU A 1 164 ? -22.326 4.745 32.230 1.00 96.56 164 GLU A C 1
ATOM 1240 O O . GLU A 1 164 ? -21.877 5.547 33.058 1.00 96.56 164 GLU A O 1
ATOM 1245 N N . VAL A 1 165 ? -21.593 3.758 31.729 1.00 97.31 165 VAL A N 1
ATOM 1246 C CA . VAL A 1 165 ? -20.136 3.715 31.817 1.00 97.31 165 VAL A CA 1
ATOM 1247 C C . VAL A 1 165 ? -19.568 3.371 30.451 1.00 97.31 165 VAL A C 1
ATOM 1249 O O . VAL A 1 165 ? -20.157 2.583 29.713 1.00 97.31 165 VAL A O 1
ATOM 1252 N N . ALA A 1 166 ? -18.424 3.959 30.123 1.00 96.62 166 ALA A N 1
ATOM 1253 C CA . ALA A 1 166 ? -17.745 3.736 28.861 1.00 96.62 166 ALA A CA 1
ATOM 1254 C C . ALA A 1 166 ? -16.312 3.261 29.102 1.00 96.62 166 ALA A C 1
ATOM 1256 O O . ALA A 1 166 ? -15.611 3.791 29.964 1.00 96.62 166 ALA A O 1
ATOM 1257 N N . GLN A 1 167 ? -15.876 2.292 28.307 1.00 97.44 167 GLN A N 1
ATOM 1258 C CA . GLN A 1 167 ? -14.482 1.884 28.173 1.00 97.44 167 GLN A CA 1
ATOM 1259 C C . GLN A 1 167 ? -14.047 2.132 26.736 1.00 97.44 167 GLN A C 1
ATOM 1261 O O . GLN A 1 167 ? -14.795 1.840 25.804 1.00 97.44 167 GLN A O 1
ATOM 1266 N N . GLN A 1 168 ? -12.855 2.692 26.551 1.00 97.12 168 GLN A N 1
ATOM 1267 C CA . GLN A 1 168 ? -12.304 2.987 25.232 1.00 97.12 168 GLN A CA 1
ATOM 1268 C C . GLN A 1 168 ? -10.906 2.397 25.108 1.00 97.12 168 GLN A C 1
ATOM 1270 O O . GLN A 1 168 ? -10.148 2.351 26.074 1.00 97.12 168 GLN A O 1
ATOM 1275 N N . SER A 1 169 ? -10.568 1.956 23.906 1.00 96.88 169 SER A N 1
ATOM 1276 C CA . SER A 1 169 ? -9.256 1.426 23.561 1.00 96.88 169 SER A CA 1
ATOM 1277 C C . SER A 1 169 ? -8.940 1.741 22.100 1.00 96.88 169 SER A C 1
ATOM 1279 O O . SER A 1 169 ? -9.778 2.240 21.347 1.00 96.88 169 SER A O 1
ATOM 1281 N N . SER A 1 170 ? -7.717 1.455 21.683 1.00 95.50 170 SER A N 1
ATOM 1282 C CA . SER A 1 170 ? -7.314 1.528 20.285 1.00 95.50 170 SER A CA 1
ATOM 1283 C C . SER A 1 170 ? -6.476 0.317 19.928 1.00 95.50 170 SER A C 1
ATOM 1285 O O . SER A 1 170 ? -5.615 -0.088 20.708 1.00 95.50 170 SER A O 1
ATOM 1287 N N . LEU A 1 171 ? -6.691 -0.217 18.733 1.00 94.12 171 LEU A N 1
ATOM 1288 C CA . LEU A 1 171 ? -5.883 -1.280 18.161 1.00 94.12 171 LEU A CA 1
ATOM 1289 C C . LEU A 1 171 ? -5.191 -0.747 16.908 1.00 94.12 171 LEU A C 1
ATOM 1291 O O . LEU A 1 171 ? -5.839 -0.173 16.034 1.00 94.12 171 LEU A O 1
ATOM 1295 N N . ARG A 1 172 ? -3.874 -0.919 16.821 1.00 91.06 172 ARG A N 1
ATOM 1296 C CA . ARG A 1 172 ? -3.088 -0.603 15.622 1.00 91.06 172 ARG A CA 1
ATOM 1297 C C . ARG A 1 172 ? -2.950 -1.864 14.768 1.00 91.06 172 ARG A C 1
ATOM 1299 O O . ARG A 1 172 ? -2.861 -2.957 15.323 1.00 91.06 172 ARG A O 1
ATOM 1306 N N . ALA A 1 173 ? -2.935 -1.705 13.447 1.00 85.31 173 ALA A N 1
ATOM 1307 C CA . ALA A 1 173 ? -2.658 -2.802 12.528 1.00 85.31 173 ALA A CA 1
ATOM 1308 C C . ALA A 1 173 ? -1.294 -3.436 12.879 1.00 85.31 173 ALA A C 1
ATOM 1310 O O . ALA A 1 173 ? -0.324 -2.691 13.060 1.00 85.31 173 ALA A O 1
ATOM 1311 N N . PRO A 1 174 ? -1.199 -4.772 13.022 1.00 81.81 174 PRO A N 1
ATOM 1312 C CA . PRO A 1 174 ? 0.060 -5.434 13.375 1.00 81.81 174 PRO A CA 1
ATOM 1313 C C . PRO A 1 174 ? 1.107 -5.300 12.263 1.00 81.81 174 PRO A C 1
ATOM 1315 O O . PRO A 1 174 ? 2.302 -5.217 12.540 1.00 81.81 174 PRO A O 1
ATOM 1318 N N . ASP A 1 175 ? 0.647 -5.228 11.015 1.00 75.12 175 ASP A N 1
ATOM 1319 C CA . ASP A 1 175 ? 1.452 -4.991 9.829 1.00 75.12 175 ASP A CA 1
ATOM 1320 C C . ASP A 1 175 ? 0.663 -4.191 8.781 1.00 75.12 175 ASP A C 1
ATOM 1322 O O . ASP A 1 175 ? -0.551 -3.999 8.875 1.00 75.12 175 ASP A O 1
ATOM 1326 N N . ALA A 1 176 ? 1.388 -3.734 7.766 1.00 65.50 176 ALA A N 1
ATOM 1327 C CA . ALA A 1 176 ? 0.862 -3.043 6.596 1.00 65.50 176 ALA A CA 1
ATOM 1328 C C . ALA A 1 176 ? -0.233 -3.848 5.856 1.00 65.50 176 ALA A C 1
ATOM 1330 O O . ALA A 1 176 ? -1.255 -3.293 5.454 1.00 65.50 176 ALA A O 1
ATOM 1331 N N . GLY A 1 177 ? -0.062 -5.170 5.735 1.00 65.19 177 GLY A N 1
ATOM 1332 C CA . GLY A 1 177 ? -0.998 -6.055 5.032 1.00 65.19 177 GLY A CA 1
ATOM 1333 C C . GLY A 1 177 ? -2.364 -6.188 5.713 1.00 65.19 177 GLY A C 1
ATOM 1334 O O . GLY A 1 177 ? -3.347 -6.529 5.056 1.00 65.19 177 GLY A O 1
ATOM 1335 N N . SER A 1 178 ? -2.443 -5.873 7.005 1.00 70.00 178 SER A N 1
ATOM 1336 C CA . SER A 1 178 ? -3.668 -5.929 7.805 1.00 70.00 178 SER A CA 1
ATOM 1337 C C . SER A 1 178 ? -4.576 -4.700 7.639 1.00 70.00 178 SER A C 1
ATOM 1339 O O . SER A 1 178 ? -5.689 -4.659 8.160 1.00 70.00 178 SER A O 1
ATOM 1341 N N . VAL A 1 179 ? -4.165 -3.668 6.901 1.00 71.12 179 VAL A N 1
ATOM 1342 C CA . VAL A 1 179 ? -5.052 -2.531 6.607 1.00 71.12 179 VAL A CA 1
ATOM 1343 C C . VAL A 1 179 ? -5.994 -2.904 5.458 1.00 71.12 179 VAL A C 1
ATOM 1345 O O . VAL A 1 179 ? -5.715 -2.726 4.267 1.00 71.12 179 VAL A O 1
ATOM 1348 N N . VAL A 1 180 ? -7.146 -3.461 5.824 1.00 64.31 180 VAL A N 1
ATOM 1349 C CA . VAL A 1 180 ? -8.191 -3.901 4.889 1.00 64.31 180 VAL A CA 1
ATOM 1350 C C . VAL A 1 180 ? -9.112 -2.735 4.511 1.00 64.31 180 VAL A C 1
ATOM 1352 O O . VAL A 1 180 ? -9.412 -1.864 5.323 1.00 64.31 180 VAL A O 1
ATOM 1355 N N . GLY A 1 181 ? -9.600 -2.729 3.268 1.00 64.31 181 GLY A N 1
ATOM 1356 C CA . GLY A 1 181 ? -10.719 -1.878 2.840 1.00 64.31 181 GLY A CA 1
ATOM 1357 C C . GLY A 1 181 ? -10.342 -0.554 2.174 1.00 64.31 181 GLY A C 1
ATOM 1358 O O . GLY A 1 181 ? -11.173 0.006 1.465 1.00 64.31 181 GLY A O 1
ATOM 1359 N N . LEU A 1 182 ? -9.098 -0.082 2.304 1.00 67.12 182 LEU A N 1
ATOM 1360 C CA . LEU A 1 182 ? -8.614 0.994 1.438 1.00 67.12 182 LEU A CA 1
ATOM 1361 C C . LEU A 1 182 ? -8.120 0.413 0.109 1.00 67.12 182 LEU A C 1
ATOM 1363 O O . LEU A 1 182 ? -7.226 -0.446 0.142 1.00 67.12 182 LEU A O 1
ATOM 1367 N N . PRO A 1 183 ? -8.621 0.884 -1.050 1.00 72.75 183 PRO A N 1
ATOM 1368 C CA . PRO A 1 183 ? -8.023 0.520 -2.327 1.00 72.75 183 PRO A CA 1
ATOM 1369 C C . PRO A 1 183 ? -6.536 0.925 -2.327 1.00 72.75 183 PRO A C 1
ATOM 1371 O O . PRO A 1 183 ? -6.170 1.905 -1.657 1.00 72.75 183 PRO A O 1
ATOM 1374 N N . PRO A 1 184 ? -5.657 0.170 -3.016 1.00 75.38 184 PRO A N 1
ATOM 1375 C CA . PRO A 1 184 ? -4.288 0.611 -3.253 1.00 75.38 184 PRO A CA 1
ATOM 1376 C C . PRO A 1 184 ? -4.289 2.009 -3.884 1.00 75.38 184 PRO A C 1
ATOM 1378 O O . PRO A 1 184 ? -5.209 2.318 -4.651 1.00 75.38 184 PRO A O 1
ATOM 1381 N N . PRO A 1 185 ? -3.284 2.853 -3.596 1.00 86.38 185 PRO A N 1
ATOM 1382 C CA . PRO A 1 185 ? -3.142 4.095 -4.334 1.00 86.38 185 PRO A CA 1
ATOM 1383 C C . PRO A 1 185 ? -3.040 3.788 -5.832 1.00 86.38 185 PRO A C 1
ATOM 1385 O O . PRO A 1 185 ? -2.482 2.768 -6.238 1.00 86.38 185 PRO A O 1
ATOM 1388 N N . ALA A 1 186 ? -3.615 4.637 -6.674 1.00 89.06 186 ALA A N 1
ATOM 1389 C CA . ALA A 1 186 ? -3.648 4.398 -8.112 1.00 89.06 186 ALA A CA 1
ATOM 1390 C C . ALA A 1 186 ? -3.358 5.667 -8.893 1.00 89.06 186 ALA A C 1
ATOM 1392 O O . ALA A 1 186 ? -3.763 6.757 -8.492 1.00 89.06 186 ALA A O 1
ATOM 1393 N N . PHE A 1 187 ? -2.678 5.513 -10.023 1.00 91.94 187 PHE A N 1
ATOM 1394 C CA . PHE A 1 187 ? -2.440 6.602 -10.955 1.00 91.94 187 PHE A CA 1
ATOM 1395 C C . PHE A 1 187 ? -3.682 6.842 -11.810 1.00 91.94 187 PHE A C 1
ATOM 1397 O O . PHE A 1 187 ? -4.210 5.909 -12.411 1.00 91.94 187 PHE A O 1
ATOM 1404 N N . SER A 1 188 ? -4.132 8.093 -11.888 1.00 94.44 188 SER A N 1
ATOM 1405 C CA . SER A 1 188 ? -5.127 8.513 -12.879 1.00 94.44 188 SER A CA 1
ATOM 1406 C C . SER A 1 188 ? -4.454 8.957 -14.176 1.00 94.44 188 SER A C 1
ATOM 1408 O O . SER A 1 188 ? -4.939 8.642 -15.260 1.00 94.44 188 SER A O 1
ATOM 1410 N N . THR A 1 189 ? -3.311 9.639 -14.074 1.00 95.56 189 THR A N 1
ATOM 1411 C CA . THR A 1 189 ? -2.497 10.066 -15.216 1.00 95.56 189 THR A CA 1
ATOM 1412 C C . THR A 1 189 ? -1.020 10.095 -14.850 1.00 95.56 189 THR A C 1
ATOM 1414 O O . THR A 1 189 ? -0.659 10.472 -13.736 1.00 95.56 189 THR A O 1
ATOM 1417 N N . VAL A 1 190 ? -0.159 9.770 -15.811 1.00 96.38 190 VAL A N 1
ATOM 1418 C CA . VAL A 1 190 ? 1.287 10.013 -15.741 1.00 96.38 190 VAL A CA 1
ATOM 1419 C C . VAL A 1 190 ? 1.744 10.675 -17.034 1.00 96.38 190 VAL A C 1
ATOM 1421 O O . VAL A 1 190 ? 1.221 10.368 -18.108 1.00 96.38 190 VAL A O 1
ATOM 1424 N N . SER A 1 191 ? 2.698 11.595 -16.949 1.00 96.88 191 SER A N 1
ATOM 1425 C CA . SER A 1 191 ? 3.265 12.267 -18.116 1.00 96.88 191 SER A CA 1
ATOM 1426 C C . SER A 1 191 ? 4.743 12.576 -17.911 1.00 96.88 191 SER A C 1
ATOM 1428 O O . SER A 1 191 ? 5.246 12.706 -16.792 1.00 96.88 191 SER A O 1
ATOM 1430 N N . ILE A 1 192 ? 5.455 12.662 -19.029 1.00 97.50 192 ILE A N 1
ATOM 1431 C CA . ILE A 1 192 ? 6.864 13.035 -19.068 1.00 97.50 192 ILE A CA 1
ATOM 1432 C C . ILE A 1 192 ? 6.977 14.130 -20.103 1.00 97.50 192 ILE A C 1
ATOM 1434 O O . ILE A 1 192 ? 6.528 13.956 -21.237 1.00 97.50 192 ILE A O 1
ATOM 1438 N N . LEU A 1 193 ? 7.553 15.253 -19.703 1.00 97.69 193 LEU A N 1
ATOM 1439 C CA . LEU A 1 193 ? 7.739 16.415 -20.549 1.00 97.69 193 LEU A CA 1
ATOM 1440 C C . LEU A 1 193 ? 9.236 16.646 -20.752 1.00 97.69 193 LEU A C 1
ATOM 1442 O O . LEU A 1 193 ? 9.982 16.701 -19.778 1.00 97.69 193 LEU A O 1
ATOM 1446 N N . VAL A 1 194 ? 9.668 16.814 -21.997 1.00 97.00 194 VAL A N 1
ATOM 1447 C CA . VAL A 1 194 ? 11.010 17.287 -22.355 1.00 97.00 194 VAL A CA 1
ATOM 1448 C C . VAL A 1 194 ? 10.873 18.721 -22.836 1.00 97.00 194 VAL A C 1
ATOM 1450 O O . VAL A 1 194 ? 10.098 18.990 -23.756 1.00 97.00 194 VAL A O 1
ATOM 1453 N N . ASP A 1 195 ? 11.561 19.640 -22.160 1.00 96.44 195 ASP A N 1
ATOM 1454 C CA . ASP A 1 195 ? 11.491 21.086 -22.400 1.00 96.44 195 ASP A CA 1
ATOM 1455 C C . ASP A 1 195 ? 10.036 21.617 -22.443 1.00 96.44 195 ASP A C 1
ATOM 1457 O O . ASP A 1 195 ? 9.685 22.511 -23.209 1.00 96.44 195 ASP A O 1
ATOM 1461 N N . GLY A 1 196 ? 9.167 21.041 -21.601 1.00 96.75 196 GLY A N 1
ATOM 1462 C CA . GLY A 1 196 ? 7.760 21.432 -21.445 1.00 96.75 196 GLY A CA 1
ATOM 1463 C C . GLY A 1 196 ? 6.767 20.773 -22.411 1.00 96.75 196 GLY A C 1
ATOM 1464 O O . GLY A 1 196 ? 5.563 20.933 -22.224 1.00 96.75 196 GLY A O 1
ATOM 1465 N N . ALA A 1 197 ? 7.225 19.998 -23.398 1.00 97.31 197 ALA A N 1
ATOM 1466 C CA . ALA A 1 197 ? 6.363 19.259 -24.326 1.00 97.31 197 ALA A CA 1
ATOM 1467 C C . ALA A 1 197 ? 6.410 17.741 -24.058 1.00 97.31 197 ALA A C 1
ATOM 1469 O O . ALA A 1 197 ? 7.422 17.259 -23.556 1.00 97.31 197 ALA A O 1
ATOM 1470 N N . PRO A 1 198 ? 5.367 16.951 -24.387 1.00 96.88 198 PRO A N 1
ATOM 1471 C CA . PRO A 1 198 ? 5.365 15.502 -24.161 1.00 96.88 198 PRO A CA 1
ATOM 1472 C C . PRO A 1 198 ? 6.590 14.797 -24.755 1.00 96.88 198 PRO A C 1
ATOM 1474 O O . PRO A 1 198 ? 6.980 15.083 -25.887 1.00 96.88 198 PRO A O 1
ATOM 1477 N N . ALA A 1 199 ? 7.202 13.894 -23.990 1.00 94.88 199 ALA A N 1
ATOM 1478 C CA . ALA A 1 199 ? 8.343 13.094 -24.422 1.00 94.88 199 ALA A CA 1
ATOM 1479 C C . ALA A 1 199 ? 7.928 12.059 -25.479 1.00 94.88 199 ALA A C 1
ATOM 1481 O O . ALA A 1 199 ? 6.882 11.422 -25.357 1.00 94.88 199 ALA A O 1
ATOM 1482 N N . GLY A 1 200 ? 8.769 11.844 -26.490 1.00 90.81 200 GLY A N 1
ATOM 1483 C CA . GLY A 1 200 ? 8.525 10.834 -27.520 1.00 90.81 200 GLY A CA 1
ATOM 1484 C C . GLY A 1 200 ? 9.590 10.833 -28.612 1.00 90.81 200 GLY A C 1
ATOM 1485 O O . GLY A 1 200 ? 10.636 11.466 -28.482 1.00 90.81 200 GLY A O 1
ATOM 1486 N N . SER A 1 201 ? 9.318 10.150 -29.724 1.00 88.25 201 SER A N 1
ATOM 1487 C CA . SER A 1 201 ? 10.262 10.062 -30.848 1.00 88.25 201 SER A CA 1
ATOM 1488 C C . SER A 1 201 ? 10.531 11.412 -31.522 1.00 88.25 201 SER A C 1
ATOM 1490 O O . SER A 1 201 ? 11.636 11.626 -32.013 1.00 88.25 201 SER A O 1
ATOM 1492 N N . SER A 1 202 ? 9.555 12.329 -31.518 1.00 92.12 202 SER A N 1
ATOM 1493 C CA . SER A 1 202 ? 9.674 13.691 -32.059 1.00 92.12 202 SER A CA 1
ATOM 1494 C C . SER A 1 202 ? 10.178 14.725 -31.047 1.00 92.12 202 SER A C 1
ATOM 1496 O O . SER A 1 202 ? 10.552 15.824 -31.447 1.00 92.12 202 SER A O 1
ATOM 1498 N N . ASN A 1 203 ? 10.171 14.398 -29.752 1.00 95.00 203 ASN A N 1
ATOM 1499 C CA . ASN A 1 203 ? 10.623 15.273 -28.672 1.00 95.00 203 ASN A CA 1
ATOM 1500 C C . ASN A 1 203 ? 11.462 14.463 -27.677 1.00 95.00 203 ASN A C 1
ATOM 1502 O O . ASN A 1 203 ? 10.960 13.893 -26.705 1.00 95.00 203 ASN A O 1
ATOM 1506 N N . GLN A 1 204 ? 12.740 14.342 -28.016 1.00 94.69 204 GLN A N 1
ATOM 1507 C CA . GLN A 1 204 ? 13.674 13.386 -27.433 1.00 94.69 204 GLN A CA 1
ATOM 1508 C C . GLN A 1 204 ? 14.467 14.025 -26.291 1.00 94.69 204 GLN A C 1
ATOM 1510 O O . GLN A 1 204 ? 14.813 15.205 -26.352 1.00 94.69 204 GLN A O 1
ATOM 1515 N N . VAL A 1 205 ? 14.832 13.228 -25.287 1.00 94.88 205 VAL A N 1
ATOM 1516 C CA . VAL A 1 205 ? 15.783 13.631 -24.249 1.00 94.88 205 VAL A CA 1
ATOM 1517 C C . VAL A 1 205 ? 17.171 13.713 -24.874 1.00 94.88 205 VAL A C 1
ATOM 1519 O O . VAL A 1 205 ? 17.754 12.705 -25.278 1.00 94.88 205 VAL A O 1
ATOM 1522 N N . LYS A 1 206 ? 17.710 14.926 -24.960 1.00 95.12 206 LYS A N 1
ATOM 1523 C CA . LYS A 1 206 ? 19.063 15.162 -25.462 1.00 95.12 206 LYS A CA 1
ATOM 1524 C C . LYS A 1 206 ? 20.080 14.825 -24.384 1.00 95.12 206 LYS A C 1
ATOM 1526 O O . LYS A 1 206 ? 19.911 15.241 -23.241 1.00 95.12 206 LYS A O 1
ATOM 1531 N N . LEU A 1 207 ? 21.138 14.122 -24.759 1.00 94.69 207 LEU A N 1
ATOM 1532 C CA . LEU A 1 207 ? 22.252 13.756 -23.895 1.00 94.69 207 LEU A CA 1
ATOM 1533 C C . LEU A 1 207 ? 23.548 14.387 -24.410 1.00 94.69 207 LEU A C 1
ATOM 1535 O O . LEU A 1 207 ? 23.801 14.385 -25.611 1.00 94.69 207 LEU A O 1
ATOM 1539 N N . VAL A 1 208 ? 24.394 14.885 -23.512 1.00 93.75 208 VAL A N 1
ATOM 1540 C CA . VAL A 1 208 ? 25.781 15.281 -23.801 1.00 93.75 208 VAL A CA 1
ATOM 1541 C C . VAL A 1 208 ? 26.665 14.527 -22.817 1.00 93.75 208 VAL A C 1
ATOM 1543 O O . VAL A 1 208 ? 26.562 14.740 -21.614 1.00 93.75 208 VAL A O 1
ATOM 1546 N N . ASN A 1 209 ? 27.507 13.617 -23.317 1.00 90.75 209 ASN A N 1
ATOM 1547 C CA . ASN A 1 209 ? 28.319 12.710 -22.490 1.00 90.75 209 ASN A CA 1
ATOM 1548 C C . ASN A 1 209 ? 27.475 11.925 -21.460 1.00 90.75 209 ASN A C 1
ATOM 1550 O O . ASN A 1 209 ? 27.828 11.842 -20.288 1.00 90.75 209 ASN A O 1
ATOM 1554 N N . GLY A 1 210 ? 26.304 11.433 -21.879 1.00 90.38 210 GLY A N 1
ATOM 1555 C CA . GLY A 1 210 ? 25.364 10.709 -21.015 1.00 90.38 210 GLY A CA 1
ATOM 1556 C C . GLY A 1 210 ? 24.594 11.576 -20.009 1.00 90.38 210 GLY A C 1
ATOM 1557 O O . GLY A 1 210 ? 23.698 11.069 -19.342 1.00 90.38 210 GLY A O 1
ATOM 1558 N N . ILE A 1 211 ? 24.884 12.874 -19.907 1.00 94.94 211 ILE A N 1
ATOM 1559 C CA . ILE A 1 211 ? 24.174 13.819 -19.035 1.00 94.94 211 ILE A CA 1
ATOM 1560 C C . ILE A 1 211 ? 23.009 14.442 -19.801 1.00 94.94 211 ILE A C 1
ATOM 1562 O O . ILE A 1 211 ? 23.161 14.821 -20.963 1.00 94.94 211 ILE A O 1
ATOM 1566 N N . VAL A 1 212 ? 21.851 14.597 -19.157 1.00 95.44 212 VAL A N 1
ATOM 1567 C CA . VAL A 1 212 ? 20.693 15.246 -19.787 1.00 95.44 212 VAL A CA 1
ATOM 1568 C C . VAL A 1 212 ? 20.992 16.706 -20.132 1.00 95.44 212 VAL A C 1
ATOM 1570 O O . VAL A 1 212 ? 21.384 17.497 -19.283 1.00 95.44 212 VAL A O 1
ATOM 1573 N N . ALA A 1 213 ? 20.804 17.079 -21.393 1.00 95.75 213 ALA A N 1
ATOM 1574 C CA . ALA A 1 213 ? 20.982 18.435 -21.909 1.00 95.75 213 ALA A CA 1
ATOM 1575 C C . ALA A 1 213 ? 19.648 19.182 -22.085 1.00 95.75 213 ALA A C 1
ATOM 1577 O O . ALA A 1 213 ? 19.645 20.406 -22.206 1.00 95.75 213 ALA A O 1
ATOM 1578 N N . SER A 1 214 ? 18.524 18.466 -22.050 1.00 94.88 214 SER A N 1
ATOM 1579 C CA . SER A 1 214 ? 17.168 19.025 -21.981 1.00 94.88 214 SER A CA 1
ATOM 1580 C C . SER A 1 214 ? 16.612 18.897 -20.565 1.00 94.88 214 SER A C 1
ATOM 1582 O O . SER A 1 214 ? 16.972 17.970 -19.839 1.00 94.88 214 SER A O 1
ATOM 1584 N N . SER A 1 215 ? 15.721 19.808 -20.172 1.00 96.88 215 SER A N 1
ATOM 1585 C CA . SER A 1 215 ? 14.988 19.678 -18.911 1.00 96.88 215 SER A CA 1
ATOM 1586 C C . SER A 1 215 ? 13.931 18.586 -19.048 1.00 96.88 215 SER A C 1
ATOM 1588 O O . SER A 1 215 ? 13.136 18.613 -19.990 1.00 96.88 215 SER A O 1
ATOM 1590 N N . VAL A 1 216 ? 13.898 17.635 -18.114 1.00 97.75 216 VAL A N 1
ATOM 1591 C CA . VAL A 1 216 ? 12.907 16.550 -18.105 1.00 97.75 216 VAL A CA 1
ATOM 1592 C C . VAL A 1 216 ? 12.023 16.694 -16.877 1.00 97.75 216 VAL A C 1
ATOM 1594 O O . VAL A 1 216 ? 12.499 16.639 -15.748 1.00 97.75 216 VAL A O 1
ATOM 1597 N N . THR A 1 217 ? 10.724 16.883 -17.086 1.00 98.12 217 THR A N 1
ATOM 1598 C CA . THR A 1 217 ? 9.728 16.962 -16.013 1.00 98.12 217 THR A CA 1
ATOM 1599 C C . THR A 1 217 ? 8.900 15.688 -15.989 1.00 98.12 217 THR A C 1
ATOM 1601 O O . THR A 1 217 ? 8.325 15.297 -17.001 1.00 98.12 217 THR A O 1
ATOM 1604 N N . PHE A 1 218 ? 8.808 15.061 -14.825 1.00 97.94 218 PHE A N 1
ATOM 1605 C CA . PHE A 1 218 ? 7.952 13.912 -14.564 1.00 97.94 218 PHE A CA 1
ATOM 1606 C C . PHE A 1 218 ? 6.733 14.390 -13.795 1.00 97.94 218 PHE A C 1
ATOM 1608 O O . PHE A 1 218 ? 6.897 15.060 -12.777 1.00 97.94 218 PHE A O 1
ATOM 1615 N N . GLN A 1 219 ? 5.534 14.046 -14.254 1.00 97.88 219 GLN A N 1
ATOM 1616 C CA . GLN A 1 219 ? 4.294 14.405 -13.573 1.00 97.88 219 GLN A CA 1
ATOM 1617 C C . GLN A 1 219 ? 3.420 13.175 -13.377 1.00 97.88 219 GLN A C 1
ATOM 1619 O O . GLN A 1 219 ? 3.342 12.297 -14.238 1.00 97.88 219 GLN A O 1
ATOM 1624 N N . ALA A 1 220 ? 2.735 13.132 -12.243 1.00 97.44 220 ALA A N 1
ATOM 1625 C CA . ALA A 1 220 ? 1.757 12.103 -11.948 1.00 97.44 220 ALA A CA 1
ATOM 1626 C C . ALA A 1 220 ? 0.564 12.687 -11.195 1.00 97.44 220 ALA A C 1
ATOM 1628 O O . ALA A 1 220 ? 0.704 13.591 -10.372 1.00 97.44 220 ALA A O 1
ATOM 1629 N N . THR A 1 221 ? -0.609 12.121 -11.449 1.00 96.88 221 THR A N 1
ATOM 1630 C CA . THR A 1 221 ? -1.815 12.345 -10.656 1.00 96.88 221 THR A CA 1
ATOM 1631 C C . THR A 1 221 ? -2.265 11.013 -10.089 1.00 96.88 221 THR A C 1
ATOM 1633 O O . THR A 1 221 ? -2.247 9.985 -10.770 1.00 96.88 221 THR A O 1
ATOM 1636 N N . THR A 1 222 ? -2.629 11.029 -8.816 1.00 95.56 222 THR A N 1
ATOM 1637 C CA . THR A 1 222 ? -2.875 9.836 -8.012 1.00 95.56 222 THR A CA 1
ATOM 1638 C C . THR A 1 222 ? -4.199 9.933 -7.263 1.00 95.56 222 THR A C 1
ATOM 1640 O O . THR A 1 222 ? -4.744 11.014 -7.048 1.00 95.56 222 THR A O 1
ATOM 1643 N N . THR A 1 223 ? -4.712 8.780 -6.855 1.00 91.50 223 THR A N 1
ATOM 1644 C CA . THR A 1 223 ? -5.880 8.602 -5.988 1.00 91.50 223 THR A CA 1
ATOM 1645 C C . THR A 1 223 ? -5.501 7.689 -4.818 1.00 91.50 223 THR A C 1
ATOM 1647 O O . THR A 1 223 ? -4.507 6.966 -4.897 1.00 91.50 223 THR A O 1
ATOM 1650 N N . GLY A 1 224 ? -6.281 7.706 -3.731 1.00 81.00 224 GLY A N 1
ATOM 1651 C CA . GLY A 1 224 ? -6.095 6.774 -2.610 1.00 81.00 224 GLY A CA 1
ATOM 1652 C C . GLY A 1 224 ? -5.100 7.213 -1.527 1.00 81.00 224 GLY A C 1
ATOM 1653 O O . GLY A 1 224 ? -4.513 6.351 -0.887 1.00 81.00 224 GLY A O 1
ATOM 1654 N N . ILE A 1 225 ? -4.938 8.520 -1.288 1.00 83.31 225 ILE A N 1
ATOM 1655 C CA . ILE A 1 225 ? -4.111 9.092 -0.200 1.00 83.31 225 ILE A CA 1
ATOM 1656 C C . ILE A 1 225 ? -2.674 8.521 -0.192 1.00 83.31 225 ILE A C 1
ATOM 1658 O O . ILE A 1 225 ? -2.289 7.817 0.741 1.00 83.31 225 ILE A O 1
ATOM 1662 N N . PRO A 1 226 ? -1.889 8.732 -1.258 1.00 85.00 226 PRO A N 1
ATOM 1663 C CA . PRO A 1 226 ? -0.520 8.244 -1.292 1.00 85.00 226 PRO A CA 1
ATOM 1664 C C . PRO A 1 226 ? 0.414 9.079 -0.420 1.00 85.00 226 PRO A C 1
ATOM 1666 O O . PRO A 1 226 ? 0.273 10.297 -0.331 1.00 85.00 226 PRO A O 1
ATOM 1669 N N . ASP A 1 227 ? 1.416 8.417 0.154 1.00 86.38 227 ASP A N 1
ATOM 1670 C CA . ASP A 1 227 ? 2.426 9.073 0.992 1.00 86.38 227 ASP A CA 1
ATOM 1671 C C . ASP A 1 227 ? 3.686 9.424 0.194 1.00 86.38 227 ASP A C 1
ATOM 1673 O O . ASP A 1 227 ? 4.401 10.370 0.518 1.00 86.38 227 ASP A O 1
ATOM 1677 N N . SER A 1 228 ? 3.979 8.656 -0.858 1.00 93.19 228 SER A N 1
ATOM 1678 C CA . SER A 1 228 ? 5.148 8.875 -1.705 1.00 93.19 228 SER A CA 1
ATOM 1679 C C . SER A 1 228 ? 4.881 8.471 -3.147 1.00 93.19 228 SER A C 1
ATOM 1681 O O . SER A 1 228 ? 4.212 7.471 -3.420 1.00 93.19 228 SER A O 1
ATOM 1683 N N . VAL A 1 229 ? 5.447 9.243 -4.070 1.00 95.12 229 VAL A N 1
ATOM 1684 C CA . VAL A 1 229 ? 5.524 8.899 -5.488 1.00 95.12 229 VAL A CA 1
ATOM 1685 C C . VAL A 1 229 ? 6.971 9.040 -5.927 1.00 95.12 229 VAL A C 1
ATOM 1687 O O . VAL A 1 229 ? 7.615 10.052 -5.656 1.00 95.12 229 VAL A O 1
ATOM 1690 N N . VAL A 1 230 ? 7.490 8.030 -6.613 1.00 95.94 230 VAL A N 1
ATOM 1691 C CA . VAL A 1 230 ? 8.823 8.048 -7.219 1.00 95.94 230 VAL A CA 1
ATOM 1692 C C . VAL A 1 230 ? 8.714 7.650 -8.686 1.00 95.94 230 VAL A C 1
ATOM 1694 O O . VAL A 1 230 ? 7.811 6.908 -9.072 1.00 95.94 230 VAL A O 1
ATOM 1697 N N . VAL A 1 231 ? 9.638 8.120 -9.515 1.00 95.56 231 VAL A N 1
ATOM 1698 C CA . VAL A 1 231 ? 9.872 7.538 -10.842 1.00 95.56 231 VAL A CA 1
ATOM 1699 C C . VAL A 1 231 ? 11.104 6.658 -10.794 1.00 95.56 231 VAL A C 1
ATOM 1701 O O . VAL A 1 231 ? 12.102 7.028 -10.184 1.00 95.56 231 VAL A O 1
ATOM 1704 N N . ALA A 1 232 ? 11.025 5.505 -11.441 1.00 92.38 232 ALA A N 1
ATOM 1705 C CA . ALA A 1 232 ? 12.094 4.542 -11.608 1.00 92.38 232 ALA A CA 1
ATOM 1706 C C . ALA A 1 232 ? 12.446 4.421 -13.095 1.00 92.38 232 ALA A C 1
ATOM 1708 O O . ALA A 1 232 ? 11.560 4.329 -13.950 1.00 92.38 232 ALA A O 1
ATOM 1709 N N . PHE A 1 233 ? 13.736 4.423 -13.404 1.00 92.06 233 PHE A N 1
ATOM 1710 C CA . PHE A 1 233 ? 14.250 4.348 -14.770 1.00 92.06 233 PHE A CA 1
ATOM 1711 C C . PHE A 1 233 ? 15.630 3.696 -14.809 1.00 92.06 233 PHE A C 1
ATOM 1713 O O . PHE A 1 233 ? 16.295 3.569 -13.780 1.00 92.06 233 PHE A O 1
ATOM 1720 N N . SER A 1 234 ? 16.068 3.287 -15.998 1.00 89.50 234 SER A N 1
ATOM 1721 C CA . SER A 1 234 ? 17.420 2.781 -16.210 1.00 89.50 234 SER A CA 1
ATOM 1722 C C . SER A 1 234 ? 18.379 3.954 -16.407 1.00 89.50 234 SER A C 1
ATOM 1724 O O . SER A 1 234 ? 18.225 4.749 -17.339 1.00 89.50 234 SER A O 1
ATOM 1726 N N . SER A 1 235 ? 19.384 4.043 -15.546 1.00 93.19 235 SER A N 1
ATOM 1727 C CA . SER A 1 235 ? 20.545 4.922 -15.705 1.00 93.19 235 SER A CA 1
ATOM 1728 C C . SER A 1 235 ? 21.815 4.076 -15.787 1.00 93.19 235 SER A C 1
ATOM 1730 O O . SER A 1 235 ? 21.754 2.854 -15.677 1.00 93.19 235 SER A O 1
ATOM 1732 N N . LEU A 1 236 ? 22.965 4.712 -15.962 1.00 90.25 236 LEU A N 1
ATOM 1733 C CA . LEU A 1 236 ? 24.275 4.088 -15.872 1.00 90.25 236 LEU A CA 1
ATOM 1734 C C . LEU A 1 236 ? 24.892 4.423 -14.508 1.00 90.25 236 LEU A C 1
ATOM 1736 O O . LEU A 1 236 ? 24.830 5.561 -14.046 1.00 90.25 236 LEU A O 1
ATOM 1740 N N . VAL A 1 237 ? 25.452 3.425 -13.834 1.00 90.19 237 VAL A N 1
ATOM 1741 C CA . VAL A 1 237 ? 26.250 3.582 -12.612 1.00 90.19 237 VAL A CA 1
ATOM 1742 C C . VAL A 1 237 ? 27.530 2.794 -12.836 1.00 90.19 237 VAL A C 1
ATOM 1744 O O . VAL A 1 237 ? 27.482 1.573 -12.947 1.00 90.19 237 VAL A O 1
ATOM 1747 N N . ASN A 1 238 ? 28.664 3.493 -12.938 1.00 89.12 238 ASN A N 1
ATOM 1748 C CA . ASN A 1 238 ? 29.935 2.910 -13.396 1.00 89.12 238 ASN A CA 1
ATOM 1749 C C . ASN A 1 238 ? 29.772 2.189 -14.750 1.00 89.12 238 ASN A C 1
ATOM 1751 O O . ASN A 1 238 ? 30.139 1.024 -14.889 1.00 89.12 238 ASN A O 1
ATOM 1755 N N . ASP A 1 239 ? 29.095 2.857 -15.691 1.00 83.88 239 ASP A N 1
ATOM 1756 C CA . ASP A 1 239 ? 28.833 2.381 -17.060 1.00 83.88 239 ASP A CA 1
ATOM 1757 C C . ASP A 1 239 ? 28.024 1.072 -17.163 1.00 83.88 239 ASP A C 1
ATOM 1759 O O . ASP A 1 239 ? 27.843 0.514 -18.246 1.00 83.88 239 ASP A O 1
ATOM 1763 N N . GLN A 1 240 ? 27.452 0.624 -16.038 1.00 82.50 240 GLN A N 1
ATOM 1764 C CA . GLN A 1 240 ? 26.500 -0.481 -15.957 1.00 82.50 240 GLN A CA 1
ATOM 1765 C C . GLN A 1 240 ? 25.065 0.034 -15.844 1.00 82.50 240 GLN A C 1
ATOM 1767 O O . GLN A 1 240 ? 24.810 0.931 -15.035 1.00 82.50 240 GLN A O 1
ATOM 1772 N N . PRO A 1 241 ? 24.095 -0.552 -16.567 1.00 85.00 241 PRO A N 1
ATOM 1773 C CA . PRO A 1 241 ? 22.692 -0.248 -16.381 1.00 85.00 241 PRO A CA 1
ATOM 1774 C C . PRO A 1 241 ? 22.266 -0.592 -14.955 1.00 85.00 241 PRO A C 1
ATOM 1776 O O . PRO A 1 241 ? 22.398 -1.726 -14.498 1.00 85.00 241 PRO A O 1
ATOM 1779 N N . ALA A 1 242 ? 21.725 0.399 -14.263 1.00 88.06 242 ALA A N 1
ATOM 1780 C CA . ALA A 1 242 ? 21.176 0.273 -12.928 1.00 88.06 242 ALA A CA 1
ATOM 1781 C C . ALA A 1 242 ? 19.779 0.893 -12.890 1.00 88.06 242 ALA A C 1
ATOM 1783 O O . ALA A 1 242 ? 19.479 1.852 -13.606 1.00 88.06 242 ALA A O 1
ATOM 1784 N N . THR A 1 243 ? 18.914 0.351 -12.032 1.00 88.50 243 THR A N 1
ATOM 1785 C CA . THR A 1 243 ? 17.632 0.997 -11.739 1.00 88.50 243 THR A CA 1
ATOM 1786 C C . THR A 1 243 ? 17.883 2.158 -10.785 1.00 88.50 243 THR A C 1
ATOM 1788 O O . THR A 1 243 ? 18.337 1.951 -9.662 1.00 88.50 243 THR A O 1
ATOM 1791 N N . SER A 1 244 ? 17.561 3.365 -11.231 1.00 93.75 244 SER A N 1
ATOM 1792 C CA . SER A 1 244 ? 17.623 4.593 -10.444 1.00 93.75 244 SER A CA 1
ATOM 1793 C C . SER A 1 244 ? 16.225 5.103 -10.139 1.00 93.75 244 SER A C 1
ATOM 1795 O O . SER A 1 244 ? 15.294 4.881 -10.913 1.00 93.75 244 SER A O 1
ATOM 1797 N N . THR A 1 245 ? 16.082 5.816 -9.021 1.00 94.94 245 THR A N 1
ATOM 1798 C CA . THR A 1 245 ? 14.809 6.412 -8.605 1.00 94.94 245 THR A CA 1
ATOM 1799 C C . THR A 1 245 ? 14.941 7.906 -8.344 1.00 94.94 245 THR A C 1
ATOM 1801 O O . THR A 1 245 ? 15.915 8.341 -7.730 1.00 94.94 245 THR A O 1
ATOM 1804 N N . LEU A 1 246 ? 13.928 8.679 -8.729 1.00 96.62 246 LEU A N 1
ATOM 1805 C CA . LEU A 1 246 ? 13.801 10.101 -8.417 1.00 96.62 246 LEU A CA 1
ATOM 1806 C C . LEU A 1 246 ? 12.463 10.340 -7.694 1.00 96.62 246 LEU A C 1
ATOM 1808 O O . LEU A 1 246 ? 11.413 10.048 -8.272 1.00 96.62 246 LEU A O 1
ATOM 1812 N N . PRO A 1 247 ? 12.462 10.836 -6.443 1.00 97.25 247 PRO A N 1
ATOM 1813 C CA . PRO A 1 247 ? 11.224 11.143 -5.735 1.00 97.25 247 PRO A CA 1
ATOM 1814 C C . PRO A 1 247 ? 10.516 12.359 -6.337 1.00 97.25 247 PRO A C 1
ATOM 1816 O O . PRO A 1 247 ? 11.157 13.338 -6.719 1.00 97.25 247 PRO A O 1
ATOM 1819 N N . LEU A 1 248 ? 9.186 12.294 -6.401 1.00 97.56 248 LEU A N 1
ATOM 1820 C CA . LEU A 1 248 ? 8.325 13.401 -6.806 1.00 97.56 248 LEU A CA 1
ATOM 1821 C C . LEU A 1 248 ? 7.835 14.153 -5.569 1.00 97.56 248 LEU A C 1
ATOM 1823 O O . LEU A 1 248 ? 7.570 13.562 -4.523 1.00 97.56 248 LEU A O 1
ATOM 1827 N N . THR A 1 249 ? 7.677 15.465 -5.705 1.00 97.19 249 THR A N 1
ATOM 1828 C CA . THR A 1 249 ? 7.095 16.331 -4.678 1.00 97.19 249 THR A CA 1
ATOM 1829 C C . THR A 1 249 ? 5.635 16.616 -5.001 1.00 97.19 249 THR A C 1
ATOM 1831 O O . THR A 1 249 ? 5.263 16.762 -6.167 1.00 97.19 249 THR A O 1
ATOM 1834 N N . THR A 1 250 ? 4.785 16.675 -3.975 1.00 95.94 250 THR A N 1
ATOM 1835 C CA . THR A 1 250 ? 3.374 17.018 -4.178 1.00 95.94 250 THR A CA 1
ATOM 1836 C C . THR A 1 250 ? 3.199 18.513 -4.460 1.00 95.94 250 THR A C 1
ATOM 1838 O O . THR A 1 250 ? 3.856 19.343 -3.831 1.00 95.94 250 THR A O 1
ATOM 1841 N N . LEU A 1 251 ? 2.321 18.854 -5.408 1.00 94.50 251 LEU A N 1
ATOM 1842 C CA . LEU A 1 251 ? 2.007 20.240 -5.779 1.00 94.50 251 LEU A CA 1
ATOM 1843 C C . LEU A 1 251 ? 0.743 20.779 -5.088 1.00 94.50 251 LEU A C 1
ATOM 1845 O O . LEU A 1 251 ? 0.604 21.989 -4.937 1.00 94.50 251 LEU A O 1
ATOM 1849 N N . ASP A 1 252 ? -0.169 19.902 -4.668 1.00 90.81 252 ASP A N 1
ATOM 1850 C CA . ASP A 1 252 ? -1.515 20.251 -4.184 1.00 90.81 252 ASP A CA 1
ATOM 1851 C C . ASP A 1 252 ? -1.881 19.613 -2.833 1.00 90.81 252 ASP A C 1
ATOM 1853 O O . ASP A 1 252 ? -3.043 19.628 -2.432 1.00 90.81 252 ASP A O 1
ATOM 1857 N N . GLY A 1 253 ? -0.903 19.049 -2.124 1.00 83.62 253 GLY A N 1
ATOM 1858 C CA . GLY A 1 253 ? -1.128 18.421 -0.822 1.00 83.62 253 GLY A CA 1
ATOM 1859 C C . GLY A 1 253 ? -1.553 16.950 -0.883 1.00 83.62 253 GLY A C 1
ATOM 1860 O O . GLY A 1 253 ? -2.053 16.438 0.115 1.00 83.62 253 GLY A O 1
ATOM 1861 N N . GLY A 1 254 ? -1.330 16.261 -2.007 1.00 85.31 254 GLY A N 1
ATOM 1862 C CA . GLY A 1 254 ? -1.251 14.794 -2.036 1.00 85.31 254 GLY A CA 1
ATOM 1863 C C . GLY A 1 254 ? -1.811 14.103 -3.280 1.00 85.31 254 GLY A C 1
ATOM 1864 O O . GLY A 1 254 ? -1.809 12.874 -3.323 1.00 85.31 254 GLY A O 1
ATOM 1865 N N . SER A 1 255 ? -2.301 14.834 -4.288 1.00 92.94 255 SER A N 1
ATOM 1866 C CA . SER A 1 255 ? -2.937 14.230 -5.470 1.00 92.94 255 SER A CA 1
ATOM 1867 C C . SER A 1 255 ? -2.120 14.402 -6.749 1.00 92.94 255 SER A C 1
ATOM 1869 O O . SER A 1 255 ? -2.014 13.454 -7.532 1.00 92.94 255 SER A O 1
ATOM 1871 N N . THR A 1 256 ? -1.471 15.553 -6.929 1.00 96.50 256 THR A N 1
ATOM 1872 C CA . THR A 1 256 ? -0.568 15.841 -8.047 1.00 96.50 256 THR A CA 1
ATOM 1873 C C . THR A 1 256 ? 0.878 15.892 -7.579 1.00 96.50 256 THR A C 1
ATOM 1875 O O . THR A 1 256 ? 1.202 16.426 -6.515 1.00 96.50 256 THR A O 1
ATOM 1878 N N . TRP A 1 257 ? 1.751 15.307 -8.390 1.00 97.75 257 TRP A N 1
ATOM 1879 C CA . TRP A 1 257 ? 3.145 15.038 -8.074 1.00 97.75 257 TRP A CA 1
ATOM 1880 C C . TRP A 1 257 ? 4.019 15.471 -9.242 1.00 97.75 257 TRP A C 1
ATOM 1882 O O . TRP A 1 257 ? 3.662 15.233 -10.399 1.00 97.75 257 TRP A O 1
ATOM 1892 N N . SER A 1 258 ? 5.168 16.079 -8.955 1.00 98.00 258 SER A N 1
ATOM 1893 C CA . SER A 1 258 ? 6.118 16.495 -9.984 1.00 98.00 258 SER A CA 1
ATOM 1894 C C . SER A 1 258 ? 7.564 16.338 -9.529 1.00 98.00 258 SER A C 1
ATOM 1896 O O . SER A 1 258 ? 7.893 16.541 -8.365 1.00 98.00 258 SER A O 1
ATOM 1898 N N . ALA A 1 259 ? 8.448 16.019 -10.466 1.00 98.06 259 ALA A N 1
ATOM 1899 C CA . ALA A 1 259 ? 9.894 16.112 -10.302 1.00 98.06 259 ALA A CA 1
ATOM 1900 C C . ALA A 1 259 ? 10.500 16.688 -11.578 1.00 98.06 259 ALA A C 1
ATOM 1902 O O . ALA A 1 259 ? 9.987 16.451 -12.671 1.00 98.06 259 ALA A O 1
ATOM 1903 N N . VAL A 1 260 ? 11.597 17.428 -11.448 1.00 97.81 260 VAL A N 1
ATOM 1904 C CA . VAL A 1 260 ? 12.341 17.959 -12.592 1.00 97.81 260 VAL A CA 1
ATOM 1905 C C . VAL A 1 260 ? 13.767 17.449 -12.504 1.00 97.81 260 VAL A C 1
ATOM 1907 O O . VAL A 1 260 ? 14.430 17.640 -11.487 1.00 97.81 260 VAL A O 1
ATOM 1910 N N . LEU A 1 261 ? 14.236 16.821 -13.576 1.00 97.31 261 LEU A N 1
ATOM 1911 C CA . LEU A 1 261 ? 15.647 16.590 -13.820 1.00 97.31 261 LEU A CA 1
ATOM 1912 C C . LEU A 1 261 ? 16.154 17.746 -14.698 1.00 97.31 261 LEU A C 1
ATOM 1914 O O . LEU A 1 261 ? 15.839 17.788 -15.892 1.00 97.31 261 LEU A O 1
ATOM 1918 N N . PRO A 1 262 ? 16.866 18.730 -14.119 1.00 97.38 262 PRO A N 1
ATOM 1919 C CA . PRO A 1 262 ? 17.261 19.921 -14.855 1.00 97.38 262 PRO A CA 1
ATOM 1920 C C . PRO A 1 262 ? 18.323 19.594 -15.908 1.00 97.38 262 PRO A C 1
ATOM 1922 O O . PRO A 1 262 ? 19.115 18.662 -15.752 1.00 97.38 262 PRO A O 1
ATOM 1925 N N . SER A 1 263 ? 18.366 20.407 -16.964 1.00 96.06 263 SER A N 1
ATOM 1926 C CA . SER A 1 263 ? 19.448 20.361 -17.952 1.00 96.06 263 SER A CA 1
ATOM 1927 C C . SER A 1 263 ? 20.813 20.517 -17.268 1.00 96.06 263 SER A C 1
ATOM 1929 O O . SER A 1 263 ? 20.980 21.338 -16.366 1.00 96.06 263 SER A O 1
ATOM 1931 N N . GLY A 1 264 ? 21.780 19.703 -17.686 1.00 94.81 264 GLY A N 1
ATOM 1932 C CA . GLY A 1 264 ? 23.122 19.626 -17.116 1.00 94.81 264 GLY A CA 1
ATOM 1933 C C . GLY A 1 264 ? 23.219 18.829 -15.812 1.00 94.81 264 GLY A C 1
ATOM 1934 O O . GLY A 1 264 ? 24.299 18.780 -15.228 1.00 94.81 264 GLY A O 1
ATOM 1935 N N . SER A 1 265 ? 22.134 18.207 -15.335 1.00 95.50 265 SER A N 1
ATOM 1936 C CA . SER A 1 265 ? 22.166 17.425 -14.095 1.00 95.50 265 SER A CA 1
ATOM 1937 C C . SER A 1 265 ? 23.024 16.169 -14.236 1.00 95.50 265 SER A C 1
ATOM 1939 O O . SER A 1 265 ? 22.642 15.221 -14.919 1.00 95.50 265 SER A O 1
ATOM 1941 N N . SER A 1 266 ? 24.141 16.120 -13.511 1.00 95.00 266 SER A N 1
ATOM 1942 C CA . SER A 1 266 ? 24.995 14.933 -13.391 1.00 95.00 266 SER A CA 1
ATOM 1943 C C . SER A 1 266 ? 24.502 13.933 -12.336 1.00 95.00 266 SER A C 1
ATOM 1945 O O . SER A 1 266 ? 25.259 13.054 -11.934 1.00 95.00 266 SER A O 1
ATOM 1947 N N . GLN A 1 267 ? 23.269 14.083 -11.834 1.00 95.38 267 GLN A N 1
ATOM 1948 C CA . GLN A 1 267 ? 22.694 13.165 -10.843 1.00 95.38 267 GLN A CA 1
ATOM 1949 C C . GLN A 1 267 ? 22.587 11.734 -11.389 1.00 95.38 267 GLN A C 1
ATOM 1951 O O . GLN A 1 267 ? 22.733 10.775 -10.637 1.00 95.38 267 GLN A O 1
ATOM 1956 N N . PHE A 1 268 ? 22.341 11.606 -12.693 1.00 96.12 268 PHE A N 1
ATOM 1957 C CA . PHE A 1 268 ? 22.240 10.338 -13.400 1.00 96.12 268 PHE A CA 1
ATOM 1958 C C . PHE A 1 268 ? 22.948 10.459 -14.747 1.00 96.12 268 PHE A C 1
ATOM 1960 O O . PHE A 1 268 ? 22.878 11.508 -15.392 1.00 96.12 268 PHE A O 1
ATOM 1967 N N . THR A 1 269 ? 23.580 9.379 -15.190 1.00 95.06 269 THR A N 1
ATOM 1968 C CA . THR A 1 269 ? 24.072 9.234 -16.563 1.00 95.06 269 THR A CA 1
ATOM 1969 C C . THR A 1 269 ? 23.189 8.244 -17.314 1.00 95.06 269 THR A C 1
ATOM 1971 O O . THR A 1 269 ? 22.622 7.326 -16.726 1.00 95.06 269 THR A O 1
ATOM 1974 N N . PHE A 1 270 ? 23.013 8.442 -18.615 1.00 92.31 270 PHE A N 1
ATOM 1975 C CA . PHE A 1 270 ? 22.109 7.654 -19.446 1.00 92.31 270 PHE A CA 1
ATOM 1976 C C . PHE A 1 270 ? 22.813 7.178 -20.712 1.00 92.31 270 PHE A C 1
ATOM 1978 O O . PHE A 1 270 ? 23.633 7.893 -21.287 1.00 92.31 270 PHE A O 1
ATOM 1985 N N . GLY A 1 271 ? 22.428 5.991 -21.177 1.00 88.56 271 GLY A N 1
ATOM 1986 C CA . GLY A 1 271 ? 22.660 5.581 -22.556 1.00 88.56 271 GLY A CA 1
ATOM 1987 C C . GLY A 1 271 ? 21.642 6.230 -23.498 1.00 88.56 271 GLY A C 1
ATOM 1988 O O . GLY A 1 271 ? 20.548 6.622 -23.085 1.00 88.56 271 GLY A O 1
ATOM 1989 N N . ALA A 1 272 ? 21.983 6.312 -24.780 1.00 87.94 272 ALA A N 1
ATOM 1990 C CA . ALA A 1 272 ? 21.019 6.643 -25.821 1.00 87.94 272 ALA A CA 1
ATOM 1991 C C . ALA A 1 272 ? 20.019 5.482 -26.032 1.00 87.94 272 ALA A C 1
ATOM 1993 O O . ALA A 1 272 ? 20.129 4.411 -25.437 1.00 87.94 272 ALA A O 1
ATOM 1994 N N . GLY A 1 273 ? 19.010 5.672 -26.878 1.00 87.19 273 GLY A N 1
ATOM 1995 C CA . GLY A 1 273 ? 18.018 4.642 -27.200 1.00 87.19 273 GLY A CA 1
ATOM 1996 C C . GLY A 1 273 ? 16.647 4.937 -26.608 1.00 87.19 273 GLY A C 1
ATOM 1997 O O . GLY A 1 273 ? 16.196 6.078 -26.627 1.00 87.19 273 GLY A O 1
ATOM 1998 N N . THR A 1 274 ? 15.939 3.912 -26.149 1.00 86.31 274 THR A N 1
ATOM 1999 C CA . THR A 1 274 ? 14.551 4.025 -25.698 1.00 86.31 274 THR A CA 1
ATOM 2000 C C . THR A 1 274 ? 14.279 3.216 -24.436 1.00 86.31 274 THR A C 1
ATOM 2002 O O . THR A 1 274 ? 14.708 2.071 -24.318 1.00 86.31 274 THR A O 1
ATOM 2005 N N . GLN A 1 275 ? 13.514 3.794 -23.508 1.00 89.06 275 GLN A N 1
ATOM 2006 C CA . GLN A 1 275 ? 13.064 3.107 -22.295 1.00 89.06 275 GLN A CA 1
ATOM 2007 C C . GLN A 1 275 ? 11.681 3.587 -21.842 1.00 89.06 275 GLN A C 1
ATOM 2009 O O . GLN A 1 275 ? 11.274 4.720 -22.115 1.00 89.06 275 GLN A O 1
ATOM 2014 N N . TYR A 1 276 ? 10.964 2.721 -21.124 1.00 86.56 276 TYR A N 1
ATOM 2015 C CA . TYR A 1 276 ? 9.809 3.130 -20.326 1.00 86.56 276 TYR A CA 1
ATOM 2016 C C . TYR A 1 276 ? 10.281 3.639 -18.968 1.00 86.56 276 TYR A C 1
ATOM 2018 O O . TYR A 1 276 ? 11.192 3.074 -18.364 1.00 86.56 276 TYR A O 1
ATOM 2026 N N . ILE A 1 277 ? 9.627 4.682 -18.470 1.00 90.69 277 ILE A N 1
ATOM 2027 C CA . ILE A 1 277 ? 9.850 5.187 -17.115 1.00 90.69 277 ILE A CA 1
ATOM 2028 C C . ILE A 1 277 ? 8.693 4.699 -16.259 1.00 90.69 277 ILE A C 1
ATOM 2030 O O . ILE A 1 277 ? 7.534 4.887 -16.622 1.00 90.69 277 ILE A O 1
ATOM 2034 N N . THR A 1 278 ? 8.989 4.069 -15.130 1.00 89.19 278 THR A N 1
ATOM 2035 C CA . THR A 1 278 ? 7.967 3.510 -14.244 1.00 89.19 278 THR A CA 1
ATOM 2036 C C . THR A 1 278 ? 7.660 4.484 -13.125 1.00 89.19 278 THR A C 1
ATOM 2038 O O . THR A 1 278 ? 8.532 4.818 -12.336 1.00 89.19 278 THR A O 1
ATOM 2041 N N . PHE A 1 279 ? 6.415 4.923 -13.019 1.00 92.56 279 PHE A N 1
ATOM 2042 C CA . PHE A 1 279 ? 5.927 5.662 -11.865 1.00 92.56 279 PHE A CA 1
ATOM 2043 C C . PHE A 1 279 ? 5.494 4.663 -10.802 1.00 92.56 279 PHE A C 1
ATOM 2045 O O . PHE A 1 279 ? 4.807 3.688 -11.101 1.00 92.56 279 PHE A O 1
ATOM 2052 N N . VAL A 1 280 ? 5.896 4.901 -9.562 1.00 91.62 280 VAL A N 1
ATOM 2053 C CA . VAL A 1 280 ? 5.603 4.047 -8.415 1.00 91.62 280 VAL A CA 1
ATOM 2054 C C . VAL A 1 280 ? 4.986 4.925 -7.346 1.00 91.62 280 VAL A C 1
ATOM 2056 O O . VAL A 1 280 ? 5.555 5.948 -6.975 1.00 91.62 280 VAL A O 1
ATOM 2059 N N . VAL A 1 281 ? 3.811 4.541 -6.868 1.00 91.81 281 VAL A N 1
ATOM 2060 C CA . VAL A 1 281 ? 3.118 5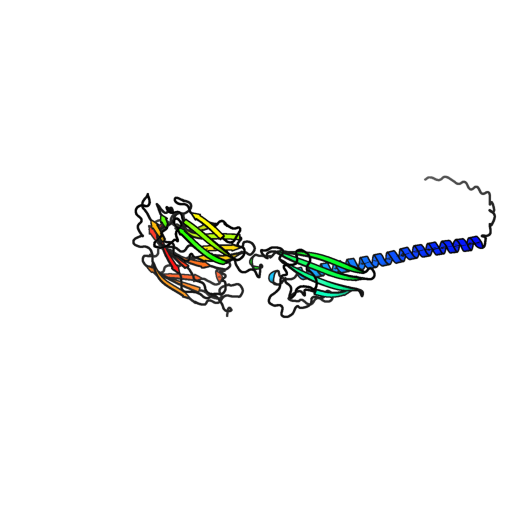.205 -5.771 1.00 91.81 281 VAL A CA 1
ATOM 2061 C C . VAL A 1 281 ? 3.012 4.237 -4.611 1.00 91.81 281 VAL A C 1
ATOM 2063 O O . VAL A 1 281 ? 2.602 3.092 -4.792 1.00 91.81 281 VAL A O 1
ATOM 2066 N N . ALA A 1 282 ? 3.378 4.693 -3.420 1.00 88.25 282 ALA A N 1
ATOM 2067 C CA . ALA A 1 282 ? 3.296 3.905 -2.204 1.00 88.25 282 ALA A CA 1
ATOM 2068 C C . ALA A 1 282 ? 2.575 4.686 -1.106 1.00 88.25 282 ALA A C 1
ATOM 2070 O O . ALA A 1 282 ? 2.790 5.889 -0.918 1.00 88.25 282 ALA A O 1
ATOM 2071 N N . ARG A 1 283 ? 1.741 3.971 -0.355 1.00 86.50 283 ARG A N 1
ATOM 2072 C CA . ARG A 1 283 ? 1.168 4.438 0.904 1.00 86.50 283 ARG A CA 1
ATOM 2073 C C . ARG A 1 283 ? 1.891 3.713 2.035 1.00 86.50 283 ARG A C 1
ATOM 2075 O O . ARG A 1 283 ? 1.775 2.506 2.195 1.00 86.50 283 ARG A O 1
ATOM 2082 N N . SER A 1 284 ? 2.699 4.455 2.779 1.00 80.56 284 SER A N 1
ATOM 2083 C CA . SER A 1 284 ? 3.504 3.970 3.900 1.00 80.56 284 SER A CA 1
ATOM 2084 C C . SER A 1 284 ? 2.650 3.425 5.044 1.00 80.56 284 SER A C 1
ATOM 2086 O O . SER A 1 284 ? 3.073 2.487 5.716 1.00 80.56 284 SER A O 1
ATOM 2088 N N . ALA A 1 285 ? 1.441 3.963 5.232 1.00 70.88 285 ALA A N 1
ATOM 2089 C CA . ALA A 1 285 ? 0.563 3.550 6.321 1.00 70.88 285 ALA A CA 1
ATOM 2090 C C . ALA A 1 285 ? 0.109 2.083 6.228 1.00 70.88 285 ALA A C 1
ATOM 2092 O O . ALA A 1 285 ? -0.071 1.438 7.258 1.00 70.88 285 ALA A O 1
ATOM 2093 N N . ASP A 1 286 ? -0.038 1.551 5.011 1.00 71.62 286 ASP A N 1
ATOM 2094 C CA . ASP A 1 286 ? -0.436 0.162 4.769 1.00 71.62 286 ASP A CA 1
ATOM 2095 C C . ASP A 1 286 ? 0.463 -0.598 3.795 1.00 71.62 286 ASP A C 1
ATOM 2097 O O . ASP A 1 286 ? 0.115 -1.683 3.332 1.00 71.62 286 ASP A O 1
ATOM 2101 N N . GLY A 1 287 ? 1.621 -0.035 3.455 1.00 71.12 287 GLY A N 1
ATOM 2102 C CA . GLY A 1 287 ? 2.580 -0.634 2.532 1.00 71.12 287 GLY A CA 1
ATOM 2103 C C . GLY A 1 287 ? 2.012 -0.953 1.147 1.00 71.12 287 GLY A C 1
ATOM 2104 O O . GLY A 1 287 ? 2.657 -1.691 0.404 1.00 71.12 287 GLY A O 1
ATOM 2105 N N . LYS A 1 288 ? 0.826 -0.442 0.779 1.00 77.12 288 LYS A N 1
ATOM 2106 C CA . LYS A 1 288 ? 0.249 -0.708 -0.537 1.00 77.12 288 LYS A CA 1
ATOM 2107 C C . LYS A 1 288 ? 0.994 0.103 -1.577 1.00 77.12 288 LYS A C 1
ATOM 2109 O O . LYS A 1 288 ? 1.085 1.330 -1.489 1.00 77.12 288 LYS A O 1
ATOM 2114 N N . VAL A 1 289 ? 1.486 -0.605 -2.584 1.00 80.25 289 VAL A N 1
ATOM 2115 C CA . VAL A 1 289 ? 2.211 -0.023 -3.705 1.00 80.25 289 VAL A CA 1
ATOM 2116 C C . VAL A 1 289 ? 1.444 -0.285 -4.991 1.00 80.25 289 VAL A C 1
ATOM 2118 O O . VAL A 1 289 ? 0.802 -1.320 -5.160 1.00 80.25 289 VAL A O 1
ATOM 2121 N N . ASN A 1 290 ? 1.519 0.669 -5.904 1.00 84.38 290 ASN A N 1
ATOM 2122 C CA . ASN A 1 290 ? 1.084 0.509 -7.277 1.00 84.38 290 ASN A CA 1
ATOM 2123 C C . ASN A 1 290 ? 2.132 1.132 -8.194 1.00 84.38 290 ASN A C 1
ATOM 2125 O O . ASN A 1 290 ? 2.837 2.067 -7.809 1.00 84.38 290 ASN A O 1
ATOM 2129 N N . SER A 1 291 ? 2.249 0.623 -9.410 1.00 85.88 291 SER A N 1
ATOM 2130 C CA . SER A 1 291 ? 3.116 1.218 -10.409 1.00 85.88 291 SER A CA 1
ATOM 2131 C C . SER A 1 291 ? 2.471 1.203 -11.782 1.00 85.88 291 SER A C 1
ATOM 2133 O O . SER A 1 291 ? 1.708 0.306 -12.131 1.00 85.88 291 SER A O 1
ATOM 2135 N N . ILE A 1 292 ? 2.773 2.236 -12.559 1.00 85.12 292 ILE A N 1
ATOM 2136 C CA . ILE A 1 292 ? 2.361 2.356 -13.951 1.00 85.12 292 ILE A CA 1
ATOM 2137 C C . ILE A 1 292 ? 3.551 2.882 -14.755 1.00 85.12 292 ILE A C 1
ATOM 2139 O O . ILE A 1 292 ? 4.206 3.838 -14.333 1.00 85.12 292 ILE A O 1
ATOM 2143 N N . PRO A 1 293 ? 3.885 2.289 -15.903 1.00 85.75 293 PRO A N 1
ATOM 2144 C CA . PRO A 1 293 ? 4.866 2.885 -16.788 1.00 85.75 293 PRO A CA 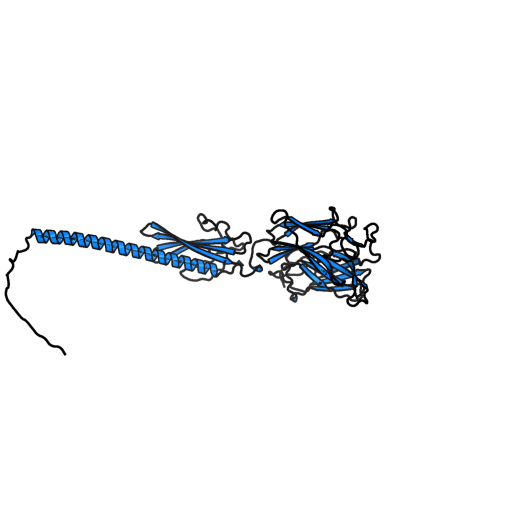1
ATOM 2145 C C . PRO A 1 293 ? 4.288 4.063 -17.554 1.00 85.75 293 PRO A C 1
ATOM 2147 O O . PRO A 1 293 ? 3.076 4.243 -17.676 1.00 85.75 293 PRO A O 1
ATOM 2150 N N . SER A 1 294 ? 5.191 4.869 -18.095 1.00 90.06 294 SER A N 1
ATOM 2151 C CA . SER A 1 294 ? 4.860 5.947 -19.005 1.00 90.06 294 SER A CA 1
ATOM 2152 C C . SER A 1 294 ? 4.073 5.422 -20.204 1.00 90.06 294 SER A C 1
ATOM 2154 O O . SER A 1 294 ? 4.395 4.389 -20.786 1.00 90.06 294 SER A O 1
ATOM 2156 N N . THR A 1 295 ? 3.049 6.171 -20.608 1.00 84.19 295 THR A N 1
ATOM 2157 C CA . THR A 1 295 ? 2.220 5.840 -21.779 1.00 84.19 295 THR A CA 1
ATOM 2158 C C . THR A 1 295 ? 2.996 5.929 -23.091 1.00 84.19 295 THR A C 1
ATOM 2160 O O . THR A 1 295 ? 2.629 5.294 -24.074 1.00 84.19 295 THR A O 1
ATOM 2163 N N . SER A 1 296 ? 4.064 6.726 -23.108 1.00 85.62 296 SER A N 1
ATOM 2164 C CA . SER A 1 296 ? 4.974 6.881 -24.239 1.00 85.62 296 SER A CA 1
ATOM 2165 C C . SER A 1 296 ? 6.357 6.351 -23.882 1.00 85.62 296 SER A C 1
ATOM 2167 O O . SER A 1 296 ? 6.834 6.520 -22.755 1.00 85.62 296 SER A O 1
ATOM 2169 N N . VAL A 1 297 ? 7.008 5.735 -24.865 1.00 85.81 297 VAL A N 1
ATOM 2170 C CA . VAL A 1 297 ? 8.423 5.370 -24.795 1.00 85.81 297 VAL A CA 1
ATOM 2171 C C . VAL A 1 297 ? 9.262 6.645 -24.841 1.00 85.81 297 VAL A C 1
ATOM 2173 O O . VAL A 1 297 ? 9.120 7.457 -25.759 1.00 85.81 297 VAL A O 1
ATOM 2176 N N . VAL A 1 298 ? 10.157 6.823 -23.871 1.00 90.19 298 VAL A N 1
ATOM 2177 C CA . VAL A 1 298 ? 11.063 7.974 -23.839 1.00 90.19 298 VAL A CA 1
ATOM 2178 C C . VAL A 1 298 ? 12.280 7.660 -24.695 1.00 90.19 298 VAL A C 1
ATOM 2180 O O . VAL A 1 298 ? 12.940 6.643 -24.493 1.00 90.19 298 VAL A O 1
ATOM 2183 N N . THR A 1 299 ? 12.568 8.534 -25.659 1.00 91.75 299 THR A N 1
ATOM 2184 C CA . THR A 1 299 ? 13.729 8.409 -26.548 1.00 91.75 299 THR A CA 1
ATOM 2185 C C . THR A 1 299 ? 14.859 9.304 -26.056 1.00 91.75 299 THR A C 1
ATOM 2187 O O . THR A 1 299 ? 14.650 10.497 -25.846 1.00 91.75 299 THR A O 1
ATOM 2190 N N . PHE A 1 300 ? 16.047 8.733 -25.909 1.00 91.94 300 PHE A N 1
ATOM 2191 C CA . PHE A 1 300 ? 17.288 9.384 -25.513 1.00 91.94 300 PHE A CA 1
ATOM 2192 C C . PHE A 1 300 ? 18.237 9.433 -26.712 1.00 91.94 300 PHE A C 1
ATOM 2194 O O . PHE A 1 300 ? 18.471 8.415 -27.368 1.00 91.94 300 PHE A O 1
ATOM 2201 N N . VAL A 1 301 ? 18.806 10.600 -27.007 1.00 92.44 301 VAL A N 1
ATOM 2202 C CA . VAL A 1 301 ? 19.738 10.779 -28.131 1.00 92.44 301 VAL A CA 1
ATOM 2203 C C . VAL A 1 301 ? 21.017 11.461 -27.689 1.00 92.44 301 VAL A C 1
ATOM 2205 O O . VAL A 1 301 ? 20.981 12.450 -26.964 1.00 92.44 301 VAL A O 1
ATOM 2208 N N . ASN A 1 302 ? 22.150 10.956 -28.170 1.00 91.50 302 ASN A N 1
ATOM 2209 C CA . ASN A 1 302 ? 23.440 11.591 -27.942 1.00 91.50 302 ASN A CA 1
ATOM 2210 C C . ASN A 1 302 ? 23.610 12.771 -28.899 1.00 91.50 302 ASN A C 1
ATOM 2212 O O . ASN A 1 302 ? 23.427 12.646 -30.114 1.00 91.50 302 ASN A O 1
ATOM 2216 N N . CYS A 1 303 ? 23.976 13.912 -28.333 1.00 92.62 303 CYS A N 1
ATOM 2217 C CA . CYS A 1 303 ? 24.225 15.154 -29.035 1.00 92.62 303 CYS A CA 1
ATOM 2218 C C . CYS A 1 303 ? 25.665 15.616 -28.799 1.00 92.62 303 CYS A C 1
ATOM 2220 O O . CYS A 1 303 ? 26.261 15.368 -27.748 1.00 92.62 303 CYS A O 1
ATOM 2222 N N . GLN A 1 304 ? 26.222 16.327 -29.776 1.00 90.94 304 GLN A N 1
ATOM 2223 C CA . GLN A 1 304 ? 27.500 17.015 -29.599 1.00 90.94 304 GLN A CA 1
ATOM 2224 C C . GLN A 1 304 ? 27.375 18.141 -28.561 1.00 90.94 304 GLN A C 1
ATOM 2226 O O . GLN A 1 304 ? 26.283 18.664 -28.323 1.00 90.94 304 GLN A O 1
ATOM 2231 N N . SER A 1 305 ? 28.501 18.542 -27.958 1.00 86.19 305 SER A N 1
ATOM 2232 C CA . SER A 1 305 ? 28.543 19.694 -27.047 1.00 86.19 305 SER A CA 1
ATOM 2233 C C . SER A 1 305 ? 27.916 20.928 -27.713 1.00 86.19 305 SER A C 1
ATOM 2235 O O . SER A 1 305 ? 28.215 21.239 -28.865 1.00 86.19 305 SER A O 1
ATOM 2237 N N . GLY A 1 306 ? 26.994 21.590 -27.011 1.00 79.25 306 GLY A N 1
ATOM 2238 C CA . GLY A 1 306 ? 26.162 22.670 -27.559 1.00 79.25 306 GLY A CA 1
ATOM 2239 C C . GLY A 1 306 ? 24.831 22.220 -28.181 1.00 79.25 306 GLY A C 1
ATOM 2240 O O . GLY A 1 306 ? 24.044 23.069 -28.584 1.00 79.25 306 GLY A O 1
ATOM 2241 N N . GLY A 1 307 ? 24.544 20.914 -28.248 1.00 73.38 307 GLY A N 1
ATOM 2242 C CA . GLY A 1 307 ? 23.219 20.367 -28.580 1.00 73.38 307 GLY A CA 1
ATOM 2243 C C . GLY A 1 307 ? 22.753 20.571 -30.028 1.00 73.38 307 GLY A C 1
ATOM 2244 O O . GLY A 1 307 ? 21.567 20.395 -30.308 1.00 73.38 307 GLY A O 1
ATOM 2245 N N . VAL A 1 308 ? 23.655 20.966 -30.934 1.00 79.00 308 VAL A N 1
ATOM 2246 C CA . VAL A 1 308 ? 23.318 21.404 -32.304 1.00 79.00 308 VAL A CA 1
ATOM 2247 C C . VAL A 1 308 ? 23.086 20.227 -33.258 1.00 79.00 308 VAL A C 1
ATOM 2249 O O . VAL A 1 308 ? 22.257 20.317 -34.160 1.00 79.00 308 VAL A O 1
ATOM 2252 N N . SER A 1 309 ? 23.783 19.109 -33.053 1.00 88.94 309 SER A N 1
ATOM 2253 C CA . SER A 1 309 ? 23.612 17.879 -33.827 1.00 88.94 309 SER A CA 1
ATOM 2254 C C . SER A 1 309 ? 23.392 16.709 -32.872 1.00 88.94 309 SER A C 1
ATOM 2256 O O . SER A 1 309 ? 24.195 16.456 -31.972 1.00 88.94 309 SER A O 1
ATOM 2258 N N . CYS A 1 310 ? 22.270 16.020 -33.048 1.00 90.25 310 CYS A N 1
ATOM 2259 C CA . CYS A 1 310 ? 21.939 14.804 -32.320 1.00 90.25 310 CYS A CA 1
ATOM 2260 C C . CYS A 1 310 ? 21.810 13.676 -33.337 1.00 90.25 310 CYS A C 1
ATOM 2262 O O . CYS A 1 310 ? 21.197 13.857 -34.390 1.00 90.25 310 CYS A O 1
ATOM 2264 N N . SER A 1 311 ? 22.392 12.523 -33.036 1.00 82.25 311 SER A N 1
ATOM 2265 C CA . SER A 1 311 ? 22.294 11.339 -33.885 1.00 82.25 311 SER A CA 1
ATOM 2266 C C . SER A 1 311 ? 21.626 10.217 -33.112 1.00 82.25 311 SER A C 1
ATOM 2268 O O . SER A 1 311 ? 21.997 9.934 -31.971 1.00 82.25 311 SER A O 1
ATOM 2270 N N . THR A 1 312 ? 20.670 9.542 -33.745 1.00 70.69 312 THR A N 1
ATOM 2271 C CA . THR A 1 312 ? 20.181 8.261 -33.237 1.00 70.69 312 THR A CA 1
ATOM 2272 C C . THR A 1 312 ? 21.287 7.213 -33.379 1.00 70.69 312 THR A C 1
ATOM 2274 O O . THR A 1 312 ? 21.919 7.167 -34.440 1.00 70.69 312 THR A O 1
ATOM 2277 N N . PRO A 1 313 ? 21.528 6.366 -32.365 1.00 67.62 313 PRO A N 1
ATOM 2278 C CA . PRO A 1 313 ? 22.512 5.294 -32.463 1.00 67.62 313 PRO A CA 1
ATOM 2279 C C . PRO A 1 313 ? 22.209 4.399 -33.677 1.00 67.62 313 PRO A C 1
ATOM 2281 O O . PRO A 1 313 ? 21.076 3.929 -33.801 1.00 67.62 313 PRO A O 1
ATOM 2284 N N . PRO A 1 314 ? 23.176 4.145 -34.579 1.00 55.09 314 PRO A N 1
ATOM 2285 C CA . PRO A 1 314 ? 22.926 3.427 -35.832 1.00 55.09 314 PRO A CA 1
ATOM 2286 C C . PRO A 1 314 ? 22.563 1.940 -35.652 1.00 55.09 314 PRO A C 1
ATOM 2288 O O . PRO A 1 314 ? 22.208 1.287 -36.629 1.00 55.09 314 PRO A O 1
ATOM 2291 N N . GLN A 1 315 ? 22.633 1.399 -34.430 1.00 69.56 315 GLN A N 1
ATOM 2292 C CA . GLN A 1 315 ? 22.367 -0.011 -34.117 1.00 69.56 315 GLN A CA 1
ATOM 2293 C C . GLN A 1 315 ? 21.707 -0.191 -32.743 1.00 69.56 315 GLN A C 1
ATOM 2295 O O . GLN A 1 315 ? 22.097 -1.070 -31.980 1.00 69.56 315 GLN A O 1
ATOM 2300 N N . ALA A 1 316 ? 20.718 0.642 -32.405 1.00 77.31 316 ALA A N 1
ATOM 2301 C CA . ALA A 1 316 ? 19.966 0.426 -31.171 1.00 77.31 316 ALA A CA 1
ATOM 2302 C C . ALA A 1 316 ? 19.362 -0.998 -31.148 1.00 77.31 316 ALA A C 1
ATOM 2304 O O . ALA A 1 316 ? 18.952 -1.507 -32.207 1.00 77.31 316 ALA A O 1
ATOM 2305 N N . PRO A 1 317 ? 19.310 -1.648 -29.970 1.00 84.75 317 PRO A N 1
ATOM 2306 C CA . PRO A 1 317 ? 18.630 -2.925 -29.837 1.00 84.75 317 PRO A CA 1
ATOM 2307 C C . PRO A 1 317 ? 17.160 -2.788 -30.261 1.00 84.75 317 PRO A C 1
ATOM 2309 O O . PRO A 1 317 ? 16.585 -1.701 -30.281 1.00 84.75 317 PRO A O 1
ATOM 2312 N N . GLY A 1 318 ? 16.541 -3.895 -30.647 1.00 88.25 318 GLY A N 1
ATOM 2313 C CA . GLY A 1 318 ? 15.124 -3.942 -31.002 1.00 88.25 318 GLY A CA 1
ATOM 2314 C C . GLY A 1 318 ? 14.485 -5.213 -30.473 1.00 88.25 318 GLY A C 1
ATOM 2315 O O . GLY A 1 318 ? 15.190 -6.173 -30.180 1.00 88.25 318 GLY A O 1
ATOM 2316 N N . PHE A 1 319 ? 13.159 -5.232 -30.357 1.00 91.69 319 PHE A N 1
ATOM 2317 C CA . PHE A 1 319 ? 12.403 -6.436 -30.015 1.00 91.69 319 PHE A CA 1
ATOM 2318 C C . PHE A 1 319 ? 11.623 -6.913 -31.238 1.00 91.69 319 PHE A C 1
ATOM 2320 O O . PHE A 1 319 ? 10.815 -6.167 -31.787 1.00 91.69 319 PHE A O 1
ATOM 2327 N N . ALA A 1 320 ? 11.860 -8.156 -31.648 1.00 94.50 320 ALA A N 1
ATOM 2328 C CA . ALA A 1 320 ? 11.138 -8.812 -32.734 1.00 94.50 320 ALA A CA 1
ATOM 2329 C C . ALA A 1 320 ? 9.897 -9.559 -32.225 1.00 94.50 320 ALA A C 1
ATOM 2331 O O . ALA A 1 320 ? 8.865 -9.567 -32.892 1.00 94.50 320 ALA A O 1
ATOM 2332 N N . ALA A 1 321 ? 9.986 -10.176 -31.042 1.00 95.12 321 ALA A N 1
ATOM 2333 C CA . ALA A 1 321 ? 8.881 -10.900 -30.423 1.00 95.12 321 ALA A CA 1
ATOM 2334 C C . ALA A 1 321 ? 9.008 -10.917 -28.896 1.00 95.12 321 ALA A C 1
ATOM 2336 O O . ALA A 1 321 ? 10.113 -10.938 -28.354 1.00 95.12 321 ALA A O 1
ATOM 2337 N N . THR A 1 322 ? 7.871 -10.958 -28.203 1.00 96.69 322 THR A N 1
ATOM 2338 C CA . THR A 1 322 ? 7.791 -11.216 -26.761 1.00 96.69 322 THR A CA 1
ATOM 2339 C C . THR A 1 322 ? 6.636 -12.162 -26.473 1.00 96.69 322 THR A C 1
ATOM 2341 O O . THR A 1 322 ? 5.599 -12.114 -27.135 1.00 96.69 322 THR A O 1
ATOM 2344 N N . ASN A 1 323 ? 6.817 -13.051 -25.501 1.00 97.25 323 ASN A N 1
ATOM 2345 C CA . ASN A 1 323 ? 5.793 -14.005 -25.099 1.00 97.25 323 ASN A CA 1
ATOM 2346 C C . ASN A 1 323 ? 5.839 -14.240 -23.587 1.00 97.25 323 ASN A C 1
ATOM 2348 O O . ASN A 1 323 ? 6.910 -14.245 -22.976 1.00 97.25 323 ASN A O 1
ATOM 2352 N N . VAL A 1 324 ? 4.661 -14.434 -22.998 1.00 97.44 324 VAL A N 1
ATOM 2353 C CA . VAL A 1 324 ? 4.470 -14.697 -21.571 1.00 97.44 324 VAL A CA 1
ATOM 2354 C C . VAL A 1 324 ? 3.511 -15.872 -21.438 1.00 97.44 324 VAL A C 1
ATOM 2356 O O . VAL A 1 324 ? 2.406 -15.833 -21.975 1.00 97.44 324 VAL A O 1
ATOM 2359 N N . SER A 1 325 ? 3.939 -16.932 -20.753 1.00 97.38 325 SER A N 1
ATOM 2360 C CA . SER A 1 325 ? 3.174 -18.173 -20.635 1.00 97.38 325 SER A CA 1
ATOM 2361 C C . SER A 1 325 ? 3.180 -18.707 -19.198 1.00 97.38 325 SER A C 1
ATOM 2363 O O . SER A 1 325 ? 4.260 -18.895 -18.640 1.00 97.38 325 SER A O 1
ATOM 2365 N N . PRO A 1 326 ? 2.015 -19.029 -18.607 1.00 97.38 326 PRO A N 1
ATOM 2366 C CA . PRO A 1 326 ? 0.680 -18.865 -19.188 1.00 97.38 326 PRO A CA 1
ATOM 2367 C C . PRO A 1 326 ? 0.266 -17.384 -19.263 1.00 97.38 326 PRO A C 1
ATOM 2369 O O . PRO A 1 326 ? 0.702 -16.570 -18.454 1.00 97.38 326 PRO A O 1
ATOM 2372 N N . SER A 1 327 ? -0.624 -17.039 -20.199 1.00 96.75 327 SER A N 1
ATOM 2373 C CA . SER A 1 327 ? -1.231 -15.696 -20.285 1.00 96.75 327 SER A CA 1
ATOM 2374 C C . SER A 1 327 ? -2.260 -15.429 -19.177 1.00 96.75 327 SER A C 1
ATOM 2376 O O . SER A 1 327 ? -2.702 -14.295 -18.991 1.00 96.75 327 SER A O 1
ATOM 2378 N N . SER A 1 328 ? -2.664 -16.473 -18.450 1.00 96.69 328 SER A N 1
ATOM 2379 C CA . SER A 1 328 ? -3.617 -16.399 -17.342 1.00 96.69 328 SER A CA 1
ATOM 2380 C C . SER A 1 328 ? -3.140 -17.231 -16.147 1.00 96.69 328 SER A C 1
ATOM 2382 O O . SER A 1 328 ? -3.683 -18.308 -15.897 1.00 96.69 328 SER A O 1
ATOM 2384 N N . PRO A 1 329 ? -2.071 -16.809 -15.450 1.00 96.94 329 PRO A N 1
ATOM 2385 C CA . PRO A 1 329 ? -1.589 -17.516 -14.272 1.00 96.94 329 PRO A CA 1
ATOM 2386 C C . PRO A 1 329 ? -2.580 -17.408 -13.108 1.00 96.94 329 PRO A C 1
ATOM 2388 O O . PRO A 1 329 ? -3.170 -16.352 -12.859 1.00 96.94 329 PRO A O 1
ATOM 2391 N N . HIS A 1 330 ? -2.697 -18.499 -12.355 1.00 96.56 330 HIS A N 1
ATOM 2392 C CA . HIS A 1 330 ? -3.450 -18.514 -11.108 1.00 96.56 330 HIS A CA 1
ATOM 2393 C C . HIS A 1 330 ? -2.671 -17.853 -9.972 1.00 96.56 330 HIS A C 1
ATOM 2395 O O . HIS A 1 330 ? -1.447 -18.000 -9.879 1.00 96.56 330 HIS A O 1
ATOM 2401 N N . ILE A 1 331 ? -3.401 -17.148 -9.106 1.00 95.44 331 ILE A N 1
ATOM 2402 C CA . ILE A 1 331 ? -2.882 -16.566 -7.867 1.00 95.44 331 ILE A CA 1
ATOM 2403 C C . ILE A 1 331 ? -3.762 -16.971 -6.683 1.00 95.44 331 ILE A C 1
ATOM 2405 O O . ILE A 1 331 ? -4.974 -17.114 -6.825 1.00 95.44 331 ILE A O 1
ATOM 2409 N N . ASP A 1 332 ? -3.166 -17.161 -5.510 1.00 91.94 332 ASP A N 1
ATOM 2410 C CA . ASP A 1 332 ? -3.928 -17.427 -4.289 1.00 91.94 332 ASP A CA 1
ATOM 2411 C C . ASP A 1 332 ? -4.626 -16.159 -3.753 1.00 91.94 332 ASP A C 1
ATOM 2413 O O . ASP A 1 332 ? -4.492 -15.055 -4.289 1.00 91.94 332 ASP A O 1
ATOM 2417 N N . SER A 1 333 ? -5.368 -16.293 -2.649 1.00 85.50 333 SER A N 1
ATOM 2418 C CA . SER A 1 333 ? -6.054 -15.165 -1.999 1.00 85.50 333 SER A CA 1
ATOM 2419 C C . SER A 1 333 ? -5.110 -14.075 -1.476 1.00 85.50 333 SER A C 1
ATOM 2421 O O . SER A 1 333 ? -5.559 -12.985 -1.138 1.00 85.50 333 SER A O 1
ATOM 2423 N N . SER A 1 334 ? -3.813 -14.365 -1.383 1.00 84.06 334 SER A N 1
ATOM 2424 C CA . SER A 1 334 ? -2.759 -13.438 -0.971 1.00 84.06 334 SER A CA 1
ATOM 2425 C C . SER A 1 334 ? -1.979 -12.848 -2.160 1.00 84.06 334 SER A C 1
ATOM 2427 O O . SER A 1 334 ? -0.998 -12.122 -1.962 1.00 84.06 334 SER A O 1
ATOM 2429 N N . GLY A 1 335 ? -2.405 -13.158 -3.390 1.00 89.31 335 GLY A N 1
ATOM 2430 C CA . GLY A 1 335 ? -1.795 -12.720 -4.642 1.00 89.31 335 GLY A CA 1
ATOM 2431 C C . GLY A 1 335 ? -0.563 -13.519 -5.070 1.00 89.31 335 GLY A C 1
ATOM 2432 O O . GLY A 1 335 ? 0.058 -13.163 -6.071 1.00 89.31 335 GLY A O 1
ATOM 2433 N N . ALA A 1 336 ? -0.163 -14.561 -4.339 1.00 93.44 336 ALA A N 1
ATOM 2434 C CA . ALA A 1 336 ? 1.021 -15.343 -4.686 1.00 93.44 336 ALA A CA 1
ATOM 2435 C C . ALA A 1 336 ? 0.745 -16.243 -5.896 1.00 93.44 336 ALA A C 1
ATOM 2437 O O . ALA A 1 336 ? -0.333 -16.819 -6.017 1.00 93.44 336 ALA A O 1
ATOM 2438 N N . LEU A 1 337 ? 1.729 -16.375 -6.787 1.00 96.06 337 LEU A N 1
ATOM 2439 C CA . LEU A 1 337 ? 1.647 -17.250 -7.959 1.00 96.06 337 LEU A CA 1
ATOM 2440 C C . LEU A 1 337 ? 1.465 -18.719 -7.555 1.00 96.06 337 LEU A C 1
ATOM 2442 O O . LEU A 1 337 ? 2.263 -19.247 -6.786 1.00 96.06 337 LEU A O 1
ATOM 2446 N N . CYS A 1 338 ? 0.486 -19.409 -8.145 1.00 96.62 338 CYS A N 1
ATOM 2447 C CA . CYS A 1 338 ? 0.304 -20.855 -7.949 1.00 96.62 338 CYS A CA 1
ATOM 2448 C C . CYS A 1 338 ? 1.246 -21.698 -8.830 1.00 96.62 338 CYS A C 1
ATOM 2450 O O . CYS A 1 338 ? 1.400 -22.898 -8.621 1.00 96.62 338 CYS A O 1
ATOM 2452 N N . GLY A 1 339 ? 1.848 -21.088 -9.854 1.00 96.69 339 GLY A N 1
ATOM 2453 C CA . GLY A 1 339 ? 2.719 -21.756 -10.815 1.00 96.69 339 GLY A CA 1
ATOM 2454 C C . GLY A 1 339 ? 3.701 -20.791 -11.466 1.00 96.69 339 GLY A C 1
ATOM 2455 O O . GLY A 1 339 ? 3.596 -19.573 -11.322 1.00 96.69 339 GLY A O 1
ATOM 2456 N N . THR A 1 340 ? 4.678 -21.347 -12.173 1.00 97.50 340 THR A N 1
ATOM 2457 C CA . THR A 1 340 ? 5.728 -20.566 -12.828 1.00 97.50 340 THR A CA 1
ATOM 2458 C C . THR A 1 340 ? 5.200 -19.844 -14.065 1.00 97.50 340 THR A C 1
ATOM 2460 O O . THR A 1 340 ? 4.543 -20.454 -14.908 1.00 97.50 340 THR A O 1
ATOM 2463 N N . VAL A 1 341 ? 5.549 -18.564 -14.209 1.00 97.75 341 VAL A N 1
ATOM 2464 C CA . VAL A 1 341 ? 5.314 -17.787 -15.436 1.00 97.75 341 VAL A CA 1
ATOM 2465 C C . VAL A 1 341 ? 6.618 -17.688 -16.216 1.00 97.75 341 VAL A C 1
ATOM 2467 O O . VAL A 1 341 ? 7.582 -17.091 -15.744 1.00 97.75 341 VAL A O 1
ATOM 2470 N N . ALA A 1 342 ? 6.666 -18.278 -17.405 1.00 97.94 342 ALA A N 1
ATOM 2471 C CA . ALA A 1 342 ? 7.787 -18.156 -18.325 1.00 97.94 342 ALA A CA 1
ATOM 2472 C C . ALA A 1 342 ? 7.666 -16.869 -19.148 1.00 97.94 342 ALA A C 1
ATOM 2474 O O . ALA A 1 342 ? 6.595 -16.555 -19.674 1.00 97.94 342 ALA A O 1
ATOM 2475 N N . VAL A 1 343 ? 8.778 -16.152 -19.287 1.00 97.88 343 VAL A N 1
ATOM 2476 C CA . VAL A 1 343 ? 8.893 -14.954 -20.122 1.00 97.88 343 VAL A CA 1
ATOM 2477 C C . VAL A 1 343 ? 9.992 -15.187 -21.143 1.00 97.88 343 VAL A C 1
ATOM 2479 O O . VAL A 1 343 ? 11.105 -15.571 -20.779 1.00 97.88 343 VAL A O 1
ATOM 2482 N N . THR A 1 344 ? 9.689 -14.952 -22.416 1.00 97.88 344 THR A N 1
ATOM 2483 C CA . THR A 1 344 ? 10.660 -15.055 -23.509 1.00 97.88 344 THR A CA 1
ATOM 2484 C C . THR A 1 344 ? 10.634 -13.809 -24.380 1.00 97.88 344 THR A C 1
ATOM 2486 O O . THR A 1 344 ? 9.567 -13.232 -24.611 1.00 97.88 344 THR A O 1
ATOM 2489 N N . ALA A 1 345 ? 11.790 -13.427 -24.909 1.00 97.44 345 ALA A N 1
ATOM 2490 C CA . ALA A 1 345 ? 11.925 -12.319 -25.843 1.00 97.44 345 ALA A CA 1
ATOM 2491 C C . ALA A 1 345 ? 12.941 -12.649 -26.935 1.00 97.44 345 ALA A C 1
ATOM 2493 O O . ALA A 1 345 ? 13.975 -13.247 -26.649 1.00 97.44 345 ALA A O 1
ATOM 2494 N N . THR A 1 346 ? 12.660 -12.207 -28.157 1.00 97.31 346 THR A N 1
ATOM 2495 C CA . THR A 1 346 ? 13.613 -12.227 -29.266 1.00 97.31 346 THR A CA 1
ATOM 2496 C C . THR A 1 346 ? 13.966 -10.792 -29.625 1.00 97.31 346 THR A C 1
ATOM 2498 O O . THR A 1 346 ? 13.078 -9.978 -29.903 1.00 97.31 346 THR A O 1
ATOM 2501 N N . THR A 1 347 ? 15.254 -10.476 -29.618 1.00 96.00 347 THR A N 1
ATOM 2502 C CA . THR A 1 347 ? 15.808 -9.150 -29.878 1.00 96.00 347 THR A CA 1
ATOM 2503 C C . THR A 1 347 ? 16.641 -9.118 -31.158 1.00 96.00 347 THR A C 1
ATOM 2505 O O . THR A 1 347 ? 17.098 -10.139 -31.669 1.00 96.00 347 THR A O 1
ATOM 2508 N N . THR A 1 348 ? 16.836 -7.916 -31.693 1.00 94.25 348 THR A N 1
ATOM 2509 C CA . THR A 1 348 ? 17.715 -7.618 -32.831 1.00 94.25 348 THR A CA 1
ATOM 2510 C C . THR A 1 348 ? 18.814 -6.659 -32.400 1.00 94.25 348 THR A C 1
ATOM 2512 O O . THR A 1 348 ? 18.591 -5.848 -31.503 1.00 94.25 348 THR A O 1
ATOM 2515 N N . ASN A 1 349 ? 19.962 -6.692 -33.084 1.00 89.19 349 ASN A N 1
ATOM 2516 C CA . ASN A 1 349 ? 21.142 -5.881 -32.752 1.00 89.19 349 ASN A CA 1
ATOM 2517 C C . ASN A 1 349 ? 21.609 -6.084 -31.302 1.00 89.19 349 ASN A C 1
ATOM 2519 O O . ASN A 1 349 ? 22.035 -5.138 -30.649 1.00 89.19 349 ASN A O 1
ATOM 2523 N N . THR A 1 350 ? 21.506 -7.310 -30.796 1.00 89.88 350 THR A N 1
ATOM 2524 C CA . THR A 1 350 ? 21.990 -7.676 -29.466 1.00 89.88 350 THR A CA 1
ATOM 2525 C C . THR A 1 350 ? 22.948 -8.862 -29.528 1.00 89.88 350 THR A C 1
ATOM 2527 O O . THR A 1 350 ? 22.984 -9.606 -30.508 1.00 89.88 350 THR A O 1
ATOM 2530 N N . THR A 1 351 ? 23.727 -9.036 -28.469 1.00 89.75 351 THR A N 1
ATOM 2531 C CA . THR A 1 351 ? 24.743 -10.069 -28.274 1.00 89.75 351 THR A CA 1
ATOM 2532 C C . THR A 1 351 ? 24.588 -10.718 -26.893 1.00 89.75 351 THR A C 1
ATOM 2534 O O . THR A 1 351 ? 23.763 -10.304 -26.082 1.00 89.75 351 THR A O 1
ATOM 2537 N N . THR A 1 352 ? 25.364 -11.760 -26.591 1.00 89.88 352 THR A N 1
ATOM 2538 C CA . THR A 1 352 ? 25.296 -12.449 -25.286 1.00 89.88 352 THR A CA 1
ATOM 2539 C C . THR A 1 352 ? 25.841 -11.627 -24.118 1.00 89.88 352 THR A C 1
ATOM 2541 O O . THR A 1 352 ? 25.572 -11.974 -22.974 1.00 89.88 352 THR A O 1
ATOM 2544 N N . SER A 1 353 ? 26.624 -10.577 -24.387 1.00 86.62 353 SER A N 1
ATOM 2545 C CA . SER A 1 353 ? 27.093 -9.623 -23.371 1.00 86.62 353 SER A CA 1
ATOM 2546 C C . SER A 1 353 ? 26.060 -8.552 -23.034 1.00 86.62 353 SER A C 1
ATOM 2548 O O . SER A 1 353 ? 26.294 -7.758 -22.131 1.00 86.62 353 SER A O 1
ATOM 2550 N N . ASP A 1 354 ? 24.944 -8.512 -23.761 1.00 90.44 354 ASP A N 1
ATOM 2551 C CA . ASP A 1 354 ? 23.874 -7.560 -23.503 1.00 90.44 354 ASP A CA 1
ATOM 2552 C C . ASP A 1 354 ? 22.997 -8.017 -22.335 1.00 90.44 354 ASP A C 1
ATOM 2554 O O . ASP A 1 354 ? 23.127 -9.119 -21.797 1.00 90.44 354 ASP A O 1
ATOM 2558 N N . MET A 1 355 ? 22.061 -7.161 -21.943 1.00 91.25 355 MET A N 1
ATOM 2559 C CA . MET A 1 355 ? 21.147 -7.437 -20.847 1.00 91.25 355 MET A CA 1
ATOM 2560 C C . MET A 1 355 ? 19.711 -7.189 -21.282 1.00 91.25 355 MET A C 1
ATOM 2562 O O . MET A 1 355 ? 19.396 -6.130 -21.817 1.00 91.25 355 MET A O 1
ATOM 2566 N N . VAL A 1 356 ? 18.821 -8.139 -20.999 1.00 92.94 356 VAL A N 1
ATOM 2567 C CA . VAL A 1 356 ? 17.375 -7.947 -21.141 1.00 92.94 356 VAL A CA 1
ATOM 2568 C C . VAL A 1 356 ? 16.724 -8.128 -19.783 1.00 92.94 356 VAL A C 1
ATOM 2570 O O . VAL A 1 356 ? 16.832 -9.184 -19.169 1.00 92.94 356 VAL A O 1
ATOM 2573 N N . ASN A 1 357 ? 16.034 -7.093 -19.325 1.00 93.38 357 ASN A N 1
ATOM 2574 C CA . ASN A 1 357 ? 15.337 -7.062 -18.051 1.00 93.38 357 ASN A CA 1
ATOM 2575 C C . ASN A 1 357 ? 13.827 -7.035 -18.276 1.00 93.38 357 ASN A C 1
ATOM 2577 O O . ASN A 1 357 ? 13.343 -6.374 -19.193 1.00 93.38 357 ASN A O 1
ATOM 2581 N N . VAL A 1 358 ? 13.086 -7.724 -17.413 1.00 93.75 358 VAL A N 1
ATOM 2582 C CA . VAL A 1 358 ? 11.625 -7.682 -17.336 1.00 93.75 358 VAL A CA 1
ATOM 2583 C C . VAL A 1 358 ? 11.237 -6.985 -16.048 1.00 93.75 358 VAL A C 1
ATOM 2585 O O . VAL A 1 358 ? 11.537 -7.486 -14.966 1.00 93.75 358 VAL A O 1
ATOM 2588 N N . SER A 1 359 ? 10.547 -5.860 -16.161 1.00 90.56 359 SER A N 1
ATOM 2589 C CA . SER A 1 359 ? 10.007 -5.105 -15.038 1.00 90.56 359 SER A CA 1
ATOM 2590 C C . SER A 1 359 ? 8.490 -5.259 -14.961 1.00 90.56 359 SER A C 1
ATOM 2592 O O . SER A 1 359 ? 7.794 -5.265 -15.981 1.00 90.56 359 SER A O 1
ATOM 2594 N N . PHE A 1 360 ? 7.963 -5.393 -13.747 1.00 90.06 360 PHE A N 1
ATOM 2595 C CA . PHE A 1 360 ? 6.531 -5.568 -13.499 1.00 90.06 360 PHE A CA 1
ATOM 2596 C C . PHE A 1 360 ? 6.114 -5.046 -12.124 1.00 90.06 360 PHE A C 1
ATOM 2598 O O . PHE A 1 360 ? 6.928 -4.918 -11.210 1.00 90.06 360 PHE A O 1
ATOM 2605 N N . ALA A 1 361 ? 4.824 -4.741 -11.990 1.00 84.31 361 ALA A N 1
ATOM 2606 C CA . ALA A 1 361 ? 4.207 -4.286 -10.750 1.00 84.31 361 ALA A CA 1
ATOM 2607 C C . ALA A 1 361 ? 3.743 -5.474 -9.895 1.00 84.31 361 ALA A C 1
ATOM 2609 O O . ALA A 1 361 ? 3.123 -6.408 -10.404 1.00 84.31 361 ALA A O 1
ATOM 2610 N N . THR A 1 362 ? 3.986 -5.409 -8.588 1.00 87.81 362 THR A N 1
ATOM 2611 C CA . THR A 1 362 ? 3.428 -6.331 -7.588 1.00 87.81 362 THR A CA 1
ATOM 2612 C C . THR A 1 362 ? 2.772 -5.525 -6.463 1.00 87.81 362 THR A C 1
ATOM 2614 O O . THR A 1 362 ? 3.012 -4.326 -6.328 1.00 87.81 362 THR A O 1
ATOM 2617 N N . LEU A 1 363 ? 1.993 -6.184 -5.605 1.00 79.75 363 LEU A N 1
ATOM 2618 C CA . LEU A 1 363 ? 1.420 -5.616 -4.381 1.00 79.75 363 LEU A CA 1
ATOM 2619 C C . LEU A 1 363 ? 2.491 -5.113 -3.399 1.00 79.75 363 LEU A C 1
ATOM 2621 O O . LEU A 1 363 ? 2.188 -4.290 -2.542 1.00 79.75 363 LEU A O 1
ATOM 2625 N N . GLN A 1 364 ? 3.729 -5.604 -3.522 1.00 80.88 364 GLN A N 1
ATOM 2626 C CA . GLN A 1 364 ? 4.878 -5.206 -2.702 1.00 80.88 364 GLN A CA 1
ATOM 2627 C C . GLN A 1 364 ? 5.754 -4.136 -3.378 1.00 80.88 364 GLN A C 1
ATOM 2629 O O . GLN A 1 364 ? 6.724 -3.674 -2.785 1.00 80.88 364 GLN A O 1
ATOM 2634 N N . GLY A 1 365 ? 5.423 -3.737 -4.610 1.00 77.44 365 GLY A N 1
ATOM 2635 C CA . GLY A 1 365 ? 6.169 -2.759 -5.398 1.00 77.44 365 GLY A CA 1
ATOM 2636 C C . GLY A 1 365 ? 6.677 -3.292 -6.736 1.00 77.44 365 GLY A C 1
ATOM 2637 O O . GLY A 1 365 ? 6.325 -4.403 -7.144 1.00 77.44 365 GLY A O 1
ATOM 2638 N N . PRO A 1 366 ? 7.449 -2.485 -7.478 1.00 79.88 366 PRO A N 1
ATOM 2639 C CA . PRO A 1 366 ? 8.021 -2.902 -8.749 1.00 79.88 366 PRO A CA 1
ATOM 2640 C C . PRO A 1 366 ? 9.152 -3.914 -8.530 1.00 79.88 366 PRO A C 1
ATOM 2642 O O . PRO A 1 366 ? 9.980 -3.750 -7.637 1.00 79.88 366 PRO A O 1
ATOM 2645 N N . TYR A 1 367 ? 9.216 -4.926 -9.387 1.00 87.62 367 TYR A N 1
ATOM 2646 C CA . TYR A 1 367 ? 10.322 -5.880 -9.441 1.00 87.62 367 TYR A CA 1
ATOM 2647 C C . TYR A 1 367 ? 10.919 -5.905 -10.840 1.00 87.62 367 TYR A C 1
ATOM 2649 O O . TYR A 1 367 ? 10.222 -5.654 -11.824 1.00 87.62 367 TYR A O 1
ATOM 2657 N N . THR A 1 368 ? 12.204 -6.249 -10.909 1.00 89.62 368 THR A N 1
ATOM 2658 C CA . THR A 1 368 ? 12.923 -6.477 -12.160 1.00 89.62 368 THR A CA 1
ATOM 2659 C C . THR A 1 368 ? 13.588 -7.847 -12.113 1.00 89.62 368 THR A C 1
ATOM 2661 O O . THR A 1 368 ? 14.222 -8.199 -11.119 1.00 89.62 368 THR A O 1
ATOM 2664 N N . VAL A 1 369 ? 13.440 -8.619 -13.186 1.00 93.69 369 VAL A N 1
ATOM 2665 C CA . VAL A 1 369 ? 14.075 -9.927 -13.378 1.00 93.69 369 VAL A CA 1
ATOM 2666 C C . VAL A 1 369 ? 14.905 -9.881 -14.653 1.00 93.69 369 VAL A C 1
ATOM 2668 O O . VAL A 1 369 ? 14.394 -9.519 -15.711 1.00 93.69 369 VAL A O 1
ATOM 2671 N N . GLN A 1 370 ? 16.177 -10.256 -14.559 1.00 95.06 370 GLN A N 1
ATOM 2672 C CA . GLN A 1 370 ? 17.052 -10.370 -15.722 1.00 95.06 370 GLN A CA 1
ATOM 2673 C C . GLN A 1 370 ? 16.768 -11.677 -16.471 1.00 95.06 370 GLN A C 1
ATOM 2675 O O . GLN A 1 370 ? 16.685 -12.750 -15.868 1.00 95.06 370 GLN A O 1
ATOM 2680 N N . LEU A 1 371 ? 16.614 -11.591 -17.790 1.00 96.62 371 LEU A N 1
ATOM 2681 C CA . LEU A 1 371 ? 16.510 -12.747 -18.671 1.00 96.62 371 LEU A CA 1
ATOM 2682 C C . LEU A 1 371 ? 17.899 -13.279 -19.017 1.00 96.62 371 LEU A C 1
ATOM 2684 O O . LEU A 1 371 ? 18.863 -12.528 -19.157 1.00 96.62 371 LEU A O 1
ATOM 2688 N N . THR A 1 372 ? 17.984 -14.589 -19.211 1.00 96.69 372 THR A N 1
ATOM 2689 C CA . THR A 1 372 ? 19.200 -15.270 -19.656 1.00 96.69 372 THR A CA 1
ATOM 2690 C C . THR A 1 372 ? 19.198 -15.391 -21.176 1.00 96.69 372 THR A C 1
ATOM 2692 O O . THR A 1 372 ? 18.216 -15.858 -21.759 1.00 96.69 372 THR A O 1
ATOM 2695 N N . SER A 1 373 ? 20.297 -14.979 -21.810 1.00 96.44 373 SER A N 1
ATOM 2696 C CA . SER A 1 373 ? 20.501 -15.130 -23.252 1.00 96.44 373 SER A CA 1
ATOM 2697 C C . SER A 1 373 ? 20.903 -16.556 -23.607 1.00 96.44 373 SER A C 1
ATOM 2699 O O . SER A 1 373 ? 21.750 -17.142 -22.935 1.00 96.44 373 SER A O 1
ATOM 2701 N N . THR A 1 374 ? 20.365 -17.091 -24.701 1.00 94.19 374 THR A N 1
ATOM 2702 C CA . THR A 1 374 ? 20.811 -18.383 -25.254 1.00 94.19 374 THR A CA 1
ATOM 2703 C C . THR A 1 374 ? 21.840 -18.196 -26.371 1.00 94.19 374 THR A C 1
ATOM 2705 O O . THR A 1 374 ? 22.780 -18.975 -26.490 1.00 94.19 374 THR A O 1
ATOM 2708 N N . ASN A 1 375 ? 21.671 -17.166 -27.201 1.00 93.88 375 ASN A N 1
ATOM 2709 C CA . ASN A 1 375 ? 22.465 -16.937 -28.418 1.00 93.88 375 ASN A CA 1
ATOM 2710 C C . ASN A 1 375 ? 22.702 -15.443 -28.723 1.00 93.88 375 ASN A C 1
ATOM 2712 O O . ASN A 1 375 ? 23.155 -15.104 -29.812 1.00 93.88 375 ASN A O 1
ATOM 2716 N N . GLY A 1 376 ? 22.379 -14.541 -27.792 1.00 91.62 376 GLY A N 1
ATOM 2717 C CA . GLY A 1 376 ? 22.470 -13.093 -27.979 1.00 91.62 376 GLY A CA 1
ATOM 2718 C C . GLY A 1 376 ? 21.218 -12.448 -28.572 1.00 91.62 376 GLY A C 1
ATOM 2719 O O . GLY A 1 376 ? 21.051 -11.242 -28.427 1.00 91.62 376 GLY A O 1
ATOM 2720 N N . SER A 1 377 ? 20.310 -13.222 -29.173 1.00 95.12 377 SER A N 1
ATOM 2721 C CA . SER A 1 377 ? 19.022 -12.739 -29.692 1.00 95.12 377 SER A CA 1
ATOM 2722 C C . SER A 1 377 ? 17.817 -13.311 -28.950 1.00 95.12 377 SER A C 1
ATOM 2724 O O . SER A 1 377 ? 16.801 -12.640 -28.864 1.00 95.12 377 SER A O 1
ATOM 2726 N N . ASP A 1 378 ? 17.908 -14.513 -28.389 1.00 97.00 378 ASP A N 1
ATOM 2727 C CA . ASP A 1 378 ? 16.816 -15.183 -27.686 1.00 97.00 378 ASP A CA 1
ATOM 2728 C C . ASP A 1 378 ? 17.064 -15.202 -26.181 1.00 97.00 378 ASP A C 1
ATOM 2730 O O . ASP A 1 378 ? 18.086 -15.700 -25.695 1.00 97.00 378 ASP A O 1
ATOM 2734 N N . TRP A 1 379 ? 16.089 -14.681 -25.446 1.00 97.81 379 TRP A N 1
ATOM 2735 C CA . TRP A 1 379 ? 16.149 -14.444 -24.013 1.00 97.81 379 TRP A CA 1
ATOM 2736 C C . TRP A 1 379 ? 15.010 -15.168 -23.317 1.00 97.81 379 TRP A C 1
ATOM 2738 O O . TRP A 1 379 ? 13.873 -15.156 -23.795 1.00 97.81 379 TRP A O 1
ATOM 2748 N N . SER A 1 380 ? 15.297 -15.775 -22.169 1.00 97.69 380 SER A N 1
ATOM 2749 C CA . SER A 1 380 ? 14.286 -16.467 -21.371 1.00 97.69 380 SER A CA 1
ATOM 2750 C C . SER A 1 380 ? 14.493 -16.277 -19.873 1.00 97.69 380 SER A C 1
ATOM 2752 O O . SER A 1 380 ? 15.606 -16.061 -19.397 1.00 97.69 380 SER A O 1
ATOM 2754 N N . GLY A 1 381 ? 13.402 -16.336 -19.121 1.00 97.50 381 GLY A N 1
ATOM 2755 C CA . GLY A 1 381 ? 13.398 -16.215 -17.670 1.00 97.50 381 GLY A CA 1
ATOM 2756 C C . GLY A 1 381 ? 12.076 -16.699 -17.095 1.00 97.50 381 GLY A C 1
ATOM 2757 O O . GLY A 1 381 ? 11.127 -16.986 -17.830 1.00 97.50 381 GLY A O 1
ATOM 2758 N N . THR A 1 382 ? 12.014 -16.822 -15.772 1.00 97.50 382 THR A N 1
ATOM 2759 C CA . THR A 1 382 ? 10.817 -17.320 -15.090 1.00 97.50 382 THR A CA 1
ATOM 2760 C C . THR A 1 382 ? 10.490 -16.505 -13.848 1.00 97.50 382 THR A C 1
ATOM 2762 O O . THR A 1 382 ? 11.381 -16.051 -13.132 1.00 97.50 382 THR A O 1
ATOM 2765 N N . LEU A 1 383 ? 9.195 -16.341 -13.582 1.00 97.00 383 LEU A N 1
ATOM 2766 C CA . LEU A 1 383 ? 8.661 -15.839 -12.322 1.00 97.00 383 LEU A CA 1
ATOM 2767 C C . LEU A 1 383 ? 8.170 -17.051 -11.528 1.00 97.00 383 LEU A C 1
ATOM 2769 O O . LEU A 1 383 ? 7.139 -17.636 -11.860 1.00 97.00 383 LEU A O 1
ATOM 2773 N N . SER A 1 384 ? 8.947 -17.472 -10.532 1.00 96.38 384 SER A N 1
ATOM 2774 C CA . SER A 1 384 ? 8.632 -18.641 -9.705 1.00 96.38 384 SER A CA 1
ATOM 2775 C C . SER A 1 384 ? 7.689 -18.270 -8.550 1.00 96.38 384 SER A C 1
ATOM 2777 O O . SER A 1 384 ? 7.865 -17.203 -7.953 1.00 96.38 384 SER A O 1
ATOM 2779 N N . PRO A 1 385 ? 6.766 -19.164 -8.140 1.00 94.38 385 PRO A N 1
ATOM 2780 C CA . PRO A 1 385 ? 6.025 -19.047 -6.879 1.00 94.38 385 PRO A CA 1
ATOM 2781 C C . PRO A 1 385 ? 6.920 -18.788 -5.661 1.00 94.38 385 PRO A C 1
ATOM 2783 O O . PRO A 1 385 ? 6.567 -18.029 -4.760 1.00 94.38 385 PRO A O 1
ATOM 2786 N N . SER A 1 386 ? 8.119 -19.380 -5.649 1.00 92.75 386 SER A N 1
ATOM 2787 C CA . SER A 1 386 ? 9.074 -19.258 -4.543 1.00 92.75 386 SER A CA 1
ATOM 2788 C C . SER A 1 386 ? 9.739 -17.883 -4.442 1.00 92.75 386 SER A C 1
ATOM 2790 O O . SER A 1 386 ? 10.405 -17.611 -3.448 1.00 92.75 386 SER A O 1
ATOM 2792 N N . SER A 1 387 ? 9.591 -17.021 -5.451 1.00 92.38 387 SER A N 1
ATOM 2793 C CA . SER A 1 387 ? 10.209 -15.691 -5.465 1.00 92.38 387 SER A CA 1
ATOM 2794 C C . SER A 1 387 ? 9.471 -14.671 -4.590 1.00 92.38 387 SER A C 1
ATOM 2796 O O . SER A 1 387 ? 9.954 -13.556 -4.419 1.00 92.38 387 SER A O 1
ATOM 2798 N N . GLY A 1 388 ? 8.303 -15.031 -4.042 1.00 90.94 388 GLY A N 1
ATOM 2799 C CA . GLY A 1 388 ? 7.539 -14.181 -3.126 1.00 90.94 388 GLY A CA 1
ATOM 2800 C C . GLY A 1 388 ? 6.768 -13.038 -3.793 1.00 90.94 388 GLY A C 1
ATOM 2801 O O . GLY A 1 388 ? 6.200 -12.211 -3.086 1.00 90.94 388 GLY A O 1
ATOM 2802 N N . TYR A 1 389 ? 6.715 -12.989 -5.129 1.00 93.62 389 TYR A N 1
ATOM 2803 C CA . TYR A 1 389 ? 5.941 -11.986 -5.862 1.00 93.62 389 TYR A CA 1
ATOM 2804 C C . TYR A 1 389 ? 4.444 -12.128 -5.572 1.00 93.62 389 TYR A C 1
ATOM 2806 O O . TYR A 1 389 ? 3.900 -13.234 -5.602 1.00 93.62 389 TYR A O 1
ATOM 2814 N N . ARG A 1 390 ? 3.768 -10.999 -5.336 1.00 90.88 390 ARG A N 1
ATOM 2815 C CA . ARG A 1 390 ? 2.326 -10.954 -5.061 1.00 90.88 390 ARG A CA 1
ATOM 2816 C C . ARG A 1 390 ? 1.626 -10.052 -6.062 1.00 90.88 390 ARG A C 1
ATOM 2818 O O . ARG A 1 390 ? 1.917 -8.866 -6.104 1.00 90.88 390 ARG A O 1
ATOM 2825 N N . PHE A 1 391 ? 0.704 -10.570 -6.854 1.00 91.31 391 PHE A N 1
ATOM 2826 C CA . PHE A 1 391 ? 0.015 -9.813 -7.896 1.00 91.31 391 PHE A CA 1
ATOM 2827 C C . PHE A 1 391 ? -1.409 -9.458 -7.472 1.00 91.31 391 PHE A C 1
ATOM 2829 O O . PHE A 1 391 ? -2.073 -10.216 -6.768 1.00 91.31 391 PHE A O 1
ATOM 2836 N N . ALA A 1 392 ? -1.885 -8.296 -7.918 1.00 88.00 392 ALA A N 1
ATOM 2837 C CA . ALA A 1 392 ? -3.310 -7.999 -7.882 1.00 88.00 392 ALA A CA 1
ATOM 2838 C C . ALA A 1 392 ? -4.029 -8.846 -8.942 1.00 88.00 392 ALA A C 1
ATOM 2840 O O . ALA A 1 392 ? -3.484 -9.082 -10.021 1.00 88.00 392 ALA A O 1
ATOM 2841 N N . ALA A 1 393 ? -5.261 -9.266 -8.658 1.00 87.56 393 ALA A N 1
ATOM 2842 C CA . ALA A 1 393 ? -6.108 -9.868 -9.681 1.00 87.56 393 ALA A CA 1
ATOM 2843 C C . ALA A 1 393 ? -6.430 -8.841 -10.782 1.00 87.56 393 ALA A C 1
ATOM 2845 O O . ALA A 1 393 ? -6.661 -7.665 -10.492 1.00 87.56 393 ALA A O 1
ATOM 2846 N N . GLY A 1 394 ? -6.479 -9.292 -12.035 1.00 90.56 394 GLY A N 1
ATOM 2847 C CA . GLY A 1 394 ? -6.770 -8.457 -13.198 1.00 90.56 394 GLY A CA 1
ATOM 2848 C C . GLY A 1 394 ? -5.733 -8.570 -14.313 1.00 90.56 394 GLY A C 1
ATOM 2849 O O . GLY A 1 394 ? -4.803 -9.373 -14.256 1.00 90.56 394 GLY A O 1
ATOM 2850 N N . SER A 1 395 ? -5.930 -7.766 -15.358 1.00 92.12 395 SER A N 1
ATOM 2851 C CA . SER A 1 395 ? -5.044 -7.713 -16.520 1.00 92.12 395 SER A CA 1
ATOM 2852 C C . SER A 1 395 ? -3.933 -6.688 -16.308 1.00 92.12 395 SER A C 1
ATOM 2854 O O . SER A 1 395 ? -4.204 -5.541 -15.962 1.00 92.12 395 SER A O 1
ATOM 2856 N N . THR A 1 396 ? -2.691 -7.077 -16.567 1.00 92.12 396 THR A N 1
ATOM 2857 C CA . THR A 1 396 ? -1.517 -6.196 -16.549 1.00 92.12 396 THR A CA 1
ATOM 2858 C C . THR A 1 396 ? -0.554 -6.583 -17.670 1.00 92.12 396 THR A C 1
ATOM 2860 O O . THR A 1 396 ? -0.827 -7.497 -18.445 1.00 92.12 396 THR A O 1
ATOM 2863 N N . HIS A 1 397 ? 0.565 -5.881 -17.789 1.00 91.62 397 HIS A N 1
ATOM 2864 C CA . HIS A 1 397 ? 1.622 -6.186 -18.742 1.00 91.62 397 HIS A CA 1
ATOM 2865 C C . HIS A 1 397 ? 2.969 -6.273 -18.031 1.00 91.62 397 HIS A C 1
ATOM 2867 O O . HIS A 1 397 ? 3.198 -5.621 -17.014 1.00 91.62 397 HIS A O 1
ATOM 2873 N N . LEU A 1 398 ? 3.875 -7.068 -18.594 1.00 93.56 398 LEU A N 1
ATOM 2874 C CA . LEU A 1 398 ? 5.300 -7.022 -18.274 1.00 93.56 398 LEU A CA 1
ATOM 2875 C C . LEU A 1 398 ? 6.008 -6.081 -19.258 1.00 93.56 398 LEU A C 1
ATOM 2877 O O . LEU A 1 398 ? 5.662 -6.060 -20.447 1.00 93.56 398 LEU A O 1
ATOM 2881 N N . TYR A 1 399 ? 7.004 -5.342 -18.783 1.00 90.56 399 TYR A N 1
ATOM 2882 C CA . TYR A 1 399 ? 7.750 -4.357 -19.566 1.00 90.56 399 TYR A CA 1
ATOM 2883 C C . TYR A 1 399 ? 9.181 -4.831 -19.731 1.00 90.56 399 TYR A C 1
ATOM 2885 O O . TYR A 1 399 ? 9.862 -5.101 -18.746 1.00 90.56 399 TYR A O 1
ATOM 2893 N N . LEU A 1 400 ? 9.623 -4.975 -20.973 1.00 92.56 400 LEU A N 1
ATOM 2894 C CA . LEU A 1 400 ? 10.939 -5.504 -21.286 1.00 92.56 400 LEU A CA 1
ATOM 2895 C C . LEU A 1 400 ? 11.843 -4.365 -21.734 1.00 92.56 400 LEU A C 1
ATOM 2897 O O . LEU A 1 400 ? 11.440 -3.576 -22.588 1.00 92.56 400 LEU A O 1
ATOM 2901 N N . THR A 1 401 ? 13.060 -4.323 -21.197 1.00 90.31 401 THR A N 1
ATOM 2902 C CA . THR A 1 401 ? 14.104 -3.371 -21.585 1.00 90.31 401 THR A CA 1
ATOM 2903 C C . THR A 1 401 ? 15.370 -4.136 -21.945 1.00 90.31 401 THR A C 1
ATOM 2905 O O . THR A 1 401 ? 15.899 -4.875 -21.118 1.00 90.31 401 THR A O 1
ATOM 2908 N N . ALA A 1 402 ? 15.854 -3.962 -23.171 1.00 90.12 402 ALA A N 1
ATOM 2909 C CA . ALA A 1 402 ? 17.154 -4.442 -23.619 1.00 90.12 402 ALA A CA 1
ATOM 2910 C C . ALA A 1 402 ? 18.180 -3.312 -23.488 1.00 90.12 402 ALA A C 1
ATOM 2912 O O . ALA A 1 402 ? 17.901 -2.185 -23.893 1.00 90.12 402 ALA A O 1
ATOM 2913 N N . ALA A 1 403 ? 19.359 -3.609 -22.955 1.00 87.06 403 ALA A N 1
ATOM 2914 C CA . ALA A 1 403 ? 20.514 -2.725 -22.905 1.00 87.06 403 ALA A CA 1
ATOM 2915 C C . ALA A 1 403 ? 21.668 -3.384 -23.666 1.00 87.06 403 ALA A C 1
ATOM 2917 O O . ALA A 1 403 ? 22.076 -4.496 -23.333 1.00 87.06 403 ALA A O 1
ATOM 2918 N N . GLN A 1 404 ? 22.175 -2.694 -24.684 1.00 85.19 404 GLN A N 1
ATOM 2919 C CA . GLN A 1 404 ? 23.279 -3.140 -25.528 1.00 85.19 404 GLN A CA 1
ATOM 2920 C C . GLN A 1 404 ? 24.615 -2.643 -24.964 1.00 85.19 404 GLN A C 1
ATOM 2922 O O . GLN A 1 404 ? 24.770 -1.441 -24.698 1.00 85.19 404 GLN A O 1
ATOM 2927 N N . ALA A 1 405 ? 25.567 -3.561 -24.817 1.00 80.12 405 ALA A N 1
ATOM 2928 C CA . ALA A 1 405 ? 26.952 -3.273 -24.487 1.00 80.12 405 ALA A CA 1
ATOM 2929 C C . ALA A 1 405 ? 27.674 -2.733 -25.735 1.00 80.12 405 ALA A C 1
ATOM 2931 O O . ALA A 1 405 ? 27.701 -3.394 -26.773 1.00 80.12 405 ALA A O 1
ATOM 2932 N N . TYR A 1 406 ? 28.252 -1.532 -25.661 1.00 74.12 406 TYR A N 1
ATOM 2933 C CA . TYR A 1 406 ? 29.070 -0.983 -26.754 1.00 74.12 406 TYR A CA 1
ATOM 2934 C C . TYR A 1 406 ? 30.550 -1.343 -26.608 1.00 74.12 406 TYR A C 1
ATOM 2936 O O . TYR A 1 406 ? 31.256 -1.397 -27.613 1.00 74.12 406 TYR A O 1
ATOM 2944 N N . GLU A 1 407 ? 31.007 -1.638 -25.387 1.00 69.62 407 GLU A N 1
ATOM 2945 C CA . GLU A 1 407 ? 32.338 -2.187 -25.126 1.00 69.62 407 GLU A CA 1
ATOM 2946 C C . GLU A 1 407 ? 32.216 -3.530 -24.384 1.00 69.62 407 GLU A C 1
ATOM 2948 O O . GLU A 1 407 ? 32.460 -3.620 -23.179 1.00 69.62 407 GLU A O 1
ATOM 2953 N N . PRO A 1 408 ? 31.816 -4.609 -25.087 1.00 67.38 408 PRO A N 1
ATOM 2954 C CA . PRO A 1 408 ? 31.518 -5.900 -24.463 1.00 67.38 408 PRO A CA 1
ATOM 2955 C C . PRO A 1 408 ? 32.750 -6.586 -23.852 1.00 67.38 408 PRO A C 1
ATOM 2957 O O . PRO A 1 408 ? 32.614 -7.522 -23.070 1.00 67.38 408 PRO A O 1
ATOM 2960 N N . THR A 1 409 ? 33.955 -6.137 -24.217 1.00 74.56 409 THR A N 1
ATOM 2961 C CA . THR A 1 409 ? 35.233 -6.633 -23.689 1.00 74.56 409 THR A CA 1
ATOM 2962 C C . THR A 1 409 ? 35.734 -5.868 -22.462 1.00 74.56 409 THR A C 1
ATOM 2964 O O . THR A 1 409 ? 36.723 -6.298 -21.867 1.00 74.56 409 THR A O 1
ATOM 2967 N N . ALA A 1 410 ? 35.099 -4.751 -22.087 1.00 67.75 410 ALA A N 1
ATOM 2968 C CA . ALA A 1 410 ? 35.427 -4.029 -20.860 1.00 67.75 410 ALA A CA 1
ATOM 2969 C C . ALA A 1 410 ? 35.053 -4.858 -19.616 1.00 67.75 410 ALA A C 1
ATOM 2971 O O . ALA A 1 410 ? 34.213 -5.759 -19.671 1.00 67.75 410 ALA A O 1
ATOM 2972 N N . ASN A 1 411 ? 35.699 -4.573 -18.481 1.00 64.56 411 ASN A N 1
ATOM 2973 C CA . ASN A 1 411 ? 35.430 -5.251 -17.213 1.00 64.56 411 ASN A CA 1
ATOM 2974 C C . ASN A 1 411 ? 35.105 -4.223 -16.113 1.00 64.56 411 ASN A C 1
ATOM 2976 O O . ASN A 1 411 ? 36.039 -3.719 -15.479 1.00 64.56 411 ASN A O 1
ATOM 2980 N N . PRO A 1 412 ? 33.817 -3.925 -15.857 1.00 69.38 412 PRO A N 1
ATOM 2981 C CA . PRO A 1 412 ? 32.620 -4.558 -16.438 1.00 69.38 412 PRO A CA 1
ATOM 2982 C C . PRO A 1 412 ? 32.253 -4.037 -17.856 1.00 69.38 412 PRO A C 1
ATOM 2984 O O . PRO A 1 412 ? 32.732 -2.971 -18.235 1.00 69.38 412 PRO A O 1
ATOM 2987 N N . PRO A 1 413 ? 31.429 -4.761 -18.650 1.00 70.69 413 PRO A N 1
ATOM 2988 C CA . PRO A 1 413 ? 31.057 -4.371 -20.023 1.00 70.69 413 PRO A CA 1
ATOM 2989 C C . PRO A 1 413 ? 30.299 -3.043 -20.078 1.00 70.69 413 PRO A C 1
ATOM 2991 O O . PRO A 1 413 ? 29.310 -2.911 -19.377 1.00 70.69 413 PRO A O 1
ATOM 2994 N N . GLU A 1 414 ? 30.671 -2.075 -20.908 1.00 69.88 414 GLU A N 1
ATOM 2995 C CA . GLU A 1 414 ? 30.009 -0.755 -20.899 1.00 69.88 414 GLU A CA 1
ATOM 2996 C C . GLU A 1 414 ? 28.756 -0.723 -21.788 1.00 69.88 414 GLU A C 1
ATOM 2998 O O . GLU A 1 414 ? 28.783 -1.206 -22.925 1.00 69.88 414 GLU A O 1
ATOM 3003 N N . TYR A 1 415 ? 27.656 -0.133 -21.303 1.00 74.75 415 TYR A N 1
ATOM 3004 C CA . TYR A 1 415 ? 26.358 -0.109 -21.996 1.00 74.75 415 TYR A CA 1
ATOM 3005 C C . TYR A 1 415 ? 25.942 1.297 -22.414 1.00 74.75 415 TYR A C 1
ATOM 3007 O O . TYR A 1 415 ? 26.117 2.261 -21.674 1.00 74.75 415 TYR A O 1
ATOM 3015 N N . GLY A 1 416 ? 25.334 1.421 -23.596 1.00 65.62 416 GLY A N 1
ATOM 3016 C CA . GLY A 1 416 ? 25.132 2.743 -24.208 1.00 65.62 416 GLY A CA 1
ATOM 3017 C C . GLY A 1 416 ? 23.881 2.904 -25.056 1.00 65.62 416 GLY A C 1
ATOM 3018 O O . GLY A 1 416 ? 23.531 4.043 -25.363 1.00 65.62 416 GLY A O 1
ATOM 3019 N N . SER A 1 417 ? 23.190 1.812 -25.400 1.00 74.00 417 SER A N 1
ATOM 3020 C CA . SER A 1 417 ? 21.916 1.863 -26.127 1.00 74.00 417 SER A CA 1
ATOM 3021 C C . SER A 1 417 ? 20.843 1.026 -25.438 1.00 74.00 417 SER A C 1
ATOM 3023 O O . SER A 1 417 ? 21.117 -0.091 -25.008 1.00 74.00 417 SER A O 1
ATOM 3025 N N . THR A 1 418 ? 19.614 1.536 -25.362 1.00 82.69 418 THR A N 1
ATOM 3026 C CA . THR A 1 418 ? 18.460 0.814 -24.799 1.00 82.69 418 THR A CA 1
ATOM 3027 C C . THR A 1 418 ? 17.319 0.653 -25.798 1.00 82.69 418 THR A C 1
ATOM 3029 O O . THR A 1 418 ? 17.158 1.456 -26.721 1.00 82.69 418 THR A O 1
ATOM 3032 N N . ALA A 1 419 ? 16.513 -0.387 -25.615 1.00 86.06 419 ALA A N 1
ATOM 3033 C CA . ALA A 1 419 ? 15.240 -0.570 -26.293 1.00 86.06 419 ALA A CA 1
ATOM 3034 C C . ALA A 1 419 ? 14.203 -1.088 -25.321 1.00 86.06 419 ALA A C 1
ATOM 3036 O O . ALA A 1 419 ? 14.559 -1.820 -24.400 1.00 86.06 419 ALA A O 1
ATOM 3037 N N . ALA A 1 420 ? 12.930 -0.766 -25.538 1.00 86.81 420 ALA A N 1
ATOM 3038 C CA . ALA A 1 420 ? 11.875 -1.276 -24.682 1.00 86.81 420 ALA A CA 1
ATOM 3039 C C . ALA A 1 420 ? 10.607 -1.667 -25.443 1.00 86.81 420 ALA A C 1
ATOM 3041 O O . ALA A 1 420 ? 10.240 -1.047 -26.441 1.00 86.81 420 ALA A O 1
ATOM 3042 N N . VAL A 1 421 ? 9.924 -2.698 -24.948 1.00 91.00 421 VAL A N 1
ATOM 3043 C CA . VAL A 1 421 ? 8.660 -3.198 -25.497 1.00 91.00 421 VAL A CA 1
ATOM 3044 C C . VAL A 1 421 ? 7.741 -3.671 -24.373 1.00 91.00 421 VAL A C 1
ATOM 3046 O O . VAL A 1 421 ? 8.188 -4.126 -23.321 1.00 91.00 421 VAL A O 1
ATOM 3049 N N . GLN A 1 422 ? 6.437 -3.572 -24.600 1.00 92.19 422 GLN A N 1
ATOM 3050 C CA . GLN A 1 422 ? 5.419 -4.114 -23.710 1.00 92.19 422 GLN A CA 1
ATOM 3051 C C . GLN A 1 422 ? 5.046 -5.528 -24.171 1.00 92.19 422 GLN A C 1
ATOM 3053 O O . GLN A 1 422 ? 4.845 -5.766 -25.362 1.00 92.19 422 GLN A O 1
ATOM 3058 N N . SER A 1 423 ? 4.965 -6.474 -23.238 1.00 94.19 423 SER A N 1
ATOM 3059 C CA . SER A 1 423 ? 4.454 -7.822 -23.523 1.00 94.19 423 SER A CA 1
ATOM 3060 C C . SER A 1 423 ? 2.947 -7.814 -23.826 1.00 94.19 423 SER A C 1
ATOM 3062 O O . SER A 1 423 ? 2.252 -6.846 -23.490 1.00 94.19 423 SER A O 1
ATOM 3064 N N . PRO A 1 424 ? 2.393 -8.893 -24.410 1.00 94.69 424 PRO A N 1
ATOM 3065 C CA . PRO A 1 424 ? 0.951 -9.122 -24.397 1.00 94.69 424 PRO A CA 1
ATOM 3066 C C . PRO A 1 424 ? 0.371 -9.052 -22.976 1.00 94.69 424 PRO A C 1
ATOM 3068 O O . PRO A 1 424 ? 1.073 -9.291 -21.994 1.00 94.69 424 PRO A O 1
ATOM 3071 N N . ALA A 1 425 ? -0.914 -8.720 -22.862 1.00 92.81 425 ALA A N 1
ATOM 3072 C CA . ALA A 1 425 ? -1.579 -8.648 -21.566 1.00 92.81 425 ALA A CA 1
ATOM 3073 C C . ALA A 1 425 ? -1.590 -10.020 -20.866 1.00 92.81 425 ALA A C 1
ATOM 3075 O O . ALA A 1 425 ? -1.928 -11.035 -21.476 1.00 92.81 425 ALA A O 1
ATOM 3076 N N . ILE A 1 426 ? -1.265 -10.029 -19.575 1.00 96.00 426 ILE A N 1
ATOM 3077 C CA . ILE A 1 426 ? -1.352 -11.180 -18.677 1.00 96.00 426 ILE A CA 1
ATOM 3078 C C . ILE A 1 426 ? -2.475 -10.941 -17.666 1.00 96.00 426 ILE A C 1
ATOM 3080 O O . ILE A 1 426 ? -2.544 -9.880 -17.048 1.00 96.00 426 ILE A O 1
ATOM 3084 N N . THR A 1 427 ? -3.374 -11.912 -17.502 1.00 96.56 427 THR A N 1
ATOM 3085 C CA . THR A 1 427 ? -4.522 -11.807 -16.584 1.00 96.56 427 THR A CA 1
ATOM 3086 C C . THR A 1 427 ? -4.325 -12.699 -15.366 1.00 96.56 427 THR A C 1
ATOM 3088 O O . THR A 1 427 ? -4.482 -13.913 -15.454 1.00 96.56 427 THR A O 1
ATOM 3091 N N . PHE A 1 428 ? -4.011 -12.101 -14.222 1.00 94.44 428 PHE A N 1
ATOM 3092 C CA . PHE A 1 428 ? -3.887 -12.808 -12.950 1.00 94.44 428 PHE A CA 1
ATOM 3093 C C . PHE A 1 428 ? -5.273 -13.061 -12.345 1.00 94.44 428 PHE A C 1
ATOM 3095 O O . PHE A 1 428 ? -6.062 -12.126 -12.180 1.00 94.44 428 PHE A O 1
ATOM 3102 N N . GLY A 1 429 ? -5.583 -14.309 -11.993 1.00 92.69 429 GLY A N 1
ATOM 3103 C CA . GLY A 1 429 ? -6.844 -14.639 -11.325 1.00 92.69 429 GLY A CA 1
ATOM 3104 C C . GLY A 1 429 ? -7.149 -16.133 -11.239 1.00 92.69 429 GLY A C 1
ATOM 3105 O O . GLY A 1 429 ? -6.371 -16.973 -11.676 1.00 92.69 429 GLY A O 1
ATOM 3106 N N . GLY A 1 430 ? -8.316 -16.470 -10.685 1.00 88.81 430 GLY A N 1
ATOM 3107 C CA . GLY A 1 430 ? -8.719 -17.854 -10.409 1.00 88.81 430 GLY A CA 1
ATOM 3108 C C . GLY A 1 430 ? -8.010 -18.448 -9.187 1.00 88.81 430 GLY A C 1
ATOM 3109 O O . GLY A 1 430 ? -6.942 -17.989 -8.805 1.00 88.81 430 GLY A O 1
ATOM 3110 N N . SER A 1 431 ? -8.627 -19.447 -8.554 1.00 84.56 431 SER A N 1
ATOM 3111 C CA . SER A 1 431 ? -8.062 -20.135 -7.388 1.00 84.56 431 SER A CA 1
ATOM 3112 C C . SER A 1 431 ? -6.926 -21.074 -7.790 1.00 84.56 431 SER A C 1
ATOM 3114 O O . SER A 1 431 ? -7.003 -21.704 -8.846 1.00 84.56 431 SER A O 1
ATOM 3116 N N . CYS A 1 432 ? -5.911 -21.219 -6.931 1.00 89.19 432 CYS A N 1
ATOM 3117 C CA . CYS A 1 432 ? -4.933 -22.293 -7.093 1.00 89.19 432 CYS A CA 1
ATOM 3118 C C . CYS A 1 432 ? -5.645 -23.661 -7.135 1.00 89.19 432 CYS A C 1
ATOM 3120 O O . CYS A 1 432 ? -6.591 -23.853 -6.361 1.00 89.19 432 CYS A O 1
ATOM 3122 N N . PRO A 1 433 ? -5.232 -24.568 -8.037 1.00 82.81 433 PRO A N 1
ATOM 3123 C CA . PRO A 1 433 ? -5.774 -25.922 -8.126 1.00 82.81 433 PRO A CA 1
ATOM 3124 C C . PRO A 1 433 ? -5.428 -26.801 -6.919 1.00 82.81 433 PRO A C 1
ATOM 3126 O O . PRO A 1 433 ? -4.435 -26.495 -6.215 1.00 82.81 433 PRO A O 1
#

Secondary structure (DSSP, 8-state):
----------------------HHHHHHHHHHHHHHHHHHHHHHHHHHHHHHHHHHHHHHHHHHHHHHHHHHTS-GGG--BSSPPSSPPPTT--SB-B-TT-S------SSS----SS--SEEEEEETTEEEEEEEEEEESSTTS-EEEEEEEEEEEETTEEEEEEEEEEEE-SSGGG--SSPPPEEEEEEEEETTEE-BTTB-EEEETTEE-S-EEEEEEEES--SEEEEEEEEEETTEEEEEEEEEEESSSSSEEEEEE-TT-TT-B--EEEEPPEEEEEETTTTEEEEEE-SSPEEEEEE-TTSS-EE--TT--EEEEEEEESSS--B-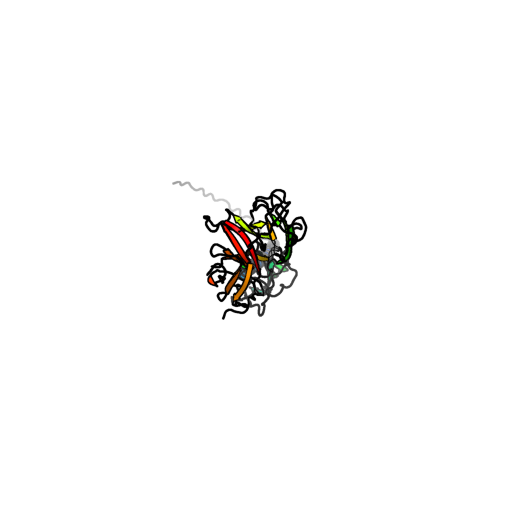TTSBBSS-EEEEEEEES--TTSEEEEEEEETTEEEEEEEEESSSSEEEEEE-GGG--B--SEEE--EEEEEEEEETTSSSPEEEEEEEEEPPPEEE-S---

Radius of gyration: 39.9 Å; chains: 1; bounding box: 78×49×140 Å

pLDDT: mean 87.1, std 12.76, range [38.56, 98.12]